Protein AF-0000000076745817 (afdb_homodimer)

pLDDT: mean 94.25, std 8.56, range [42.28, 98.94]

Secondary structure (DSSP, 8-state):
--HHHHHHHTHHHHHHHHHHHHHHH--SSHHHHHHHHHHHHT----HHHHHHHHHHHHTT--SSHHHHHHHHHHHHHHHHHHHHHHHTT--EETTEE-HHHHH-HHHHHHHHHHHHHHHHHHHHHHT-HHHHHHHHHHHHHHHHHHHHHHHHTT-TT--HHHHHHHHIIIIIHHHHHHHHHHHHHTT--HHHHHHHHHHHHHHHHHHHHHHHHHHHHS-HHHHTS-TTHHHHTT---HHHHHHHHHS-HHHHHHHHHHHHHT-GGGGHHHHHHHHHHHTHHHHHHHHHHHHHHHHHHHGGGSPS-HHHHHHHHHHHHHH----/--HHHHHHHTHHHHHHHHHHHHHHH--SSHHHHHHHHHHHHT----HHHHHHHHHHHHTT--SSHHHHHHHHHHHHHHHHHHHHHHHTT--EETTEE-HHHHH-HHHHHHHHHHHHHHHHHHHHHHT-HHHHHHHHHHHHHHHHHHHHHHHHTT-TT--HHHHHHHHIIIIIHHHHHHHHHHHHHTT--HHHHHHHHHHHHHHHHHHHHHHHHHHHHS-HHHHTS-TTHHHHTT---HHHHHHHHHS-HHHHHHHHHHHHHT-GGGGHHHHHHHHHHHTHHHHHHHHHHHHHHHHHHHGGGSPS-HHHHHHHHHHHHHH----

Organism: NCBI:txid190893

InterPro domains:
  IPR000092 Polyprenyl synthetase-like [PF00348] (31-274)
  IPR000092 Polyprenyl synthetase-like [cd00685] (27-321)
  IPR008949 Isoprenoid synthase domain superfamily [G3DSA:1.10.600.10] (1-322)
  IPR008949 Isoprenoid synthase domain superfamily [SSF48576] (4-322)
  IPR033749 Polyprenyl synthetase, conserved site [PS00444] (203-215)
  IPR033749 Polyprenyl synthetase, conserved site [PS00723] (81-95)

Solvent-accessible surface area (backbone atoms only — not comparable to full-atom values): 31029 Å² total; per-residue (Å²): 127,54,70,67,55,44,48,61,75,40,40,70,56,50,51,50,20,50,51,49,45,53,60,69,48,62,56,94,43,61,66,47,38,54,52,51,46,52,60,61,66,57,55,77,84,57,59,54,29,47,38,11,41,38,39,18,46,47,71,64,52,79,77,64,63,46,36,58,51,17,28,32,51,42,28,45,52,50,17,50,50,36,41,45,33,48,54,67,66,39,57,51,45,61,70,33,69,20,60,30,60,71,64,31,53,48,52,21,46,35,43,17,45,27,38,38,28,45,23,46,38,50,45,52,70,70,64,44,66,68,58,44,46,52,48,28,48,41,52,25,42,23,27,48,19,47,44,46,48,59,68,37,35,35,33,64,79,62,46,70,68,58,45,52,49,29,45,33,26,56,47,3,38,60,30,13,49,29,18,25,47,14,23,58,77,54,68,46,55,69,68,52,25,51,25,34,24,46,22,19,32,24,32,23,38,10,33,50,39,37,51,62,44,40,34,72,67,40,58,38,81,73,62,20,36,64,59,38,52,50,38,45,61,3,45,62,45,68,43,56,48,45,16,36,74,62,38,54,74,68,48,22,52,52,49,38,46,17,19,49,65,31,55,26,66,83,43,41,68,60,49,50,49,43,22,58,75,48,38,14,52,57,52,40,46,51,51,14,47,52,26,21,51,54,16,48,60,35,50,68,77,50,64,92,46,74,40,45,51,41,55,45,39,50,33,51,46,40,59,57,66,63,135,125,53,71,68,55,46,47,61,75,38,40,70,56,51,51,50,18,51,51,50,44,55,60,69,48,62,56,96,46,61,66,46,37,54,53,50,48,52,61,62,65,55,55,77,84,56,60,55,28,48,38,11,40,38,39,18,47,46,70,61,51,78,78,66,63,47,36,56,50,17,29,31,51,44,29,46,53,51,17,50,51,37,41,46,32,47,55,66,65,40,55,52,44,61,70,32,67,21,60,30,61,72,65,30,53,46,52,23,48,35,44,18,48,26,38,39,28,46,24,45,36,52,46,51,69,70,64,44,66,70,57,46,46,52,48,27,49,40,52,26,43,23,27,48,18,49,44,46,46,61,66,38,36,34,33,64,80,62,46,71,66,57,43,51,51,28,46,33,25,56,46,3,38,59,31,14,50,29,18,25,49,15,24,58,77,53,68,46,56,69,69,51,25,51,25,34,24,46,22,18,32,25,32,24,39,10,33,51,39,36,51,62,45,41,33,72,67,41,57,37,79,75,61,20,37,64,59,37,52,50,39,47,62,4,45,59,44,68,41,56,48,46,14,35,74,62,39,54,74,68,48,21,52,50,47,39,46,16,20,50,64,30,53,25,68,84,44,42,68,61,48,49,48,42,22,58,75,48,38,14,52,57,52,40,46,50,52,14,47,52,27,20,51,54,15,48,59,34,51,68,79,53,64,92,46,74,39,44,51,40,56,44,39,51,33,51,45,41,58,56,66,65,135

Sequence (646 aa):
MDFKAIQALTADDMAKVNETIHAQLNSDVSLINQLGFYIISGGGKRIRPLLAVLSARALGYQGQAHTTAAAFIEFIHTATLLHDDVVDESDMRRGKATANAAFGNAASVLVGDFIYTRSFQMMTELGSMKILKLMSDAVNIIAEGEVQQLMNCNDPDTTEESYMQVIYSKTARLFEAATQIGAILNDAPSEVETALQNYGKYLGTAFQLIDDVMDYTSDGDEMGKNVGDDLAEGKPTLPLLYAMQHGTTEQTQMIREAIEKANGMEKLDAIMEAMEQTGSLEYTRQKAYQEADKAIAELSVLSESPYKEALVTLAHMSVHRSKMDFKAIQALTADDMAKVNETIHAQLNSDVSLINQLGFYIISGGGKRIRPLLAVLSARALGYQGQAHTTAAAFIEFIHTATLLHDDVVDESDMRRGKATANAAFGNAASVLVGDFIYTRSFQMMTELGSMKILKLMSDAVNIIAEGEVQQLMNCNDPDTTEESYMQVIYSKTARLFEAATQIGAILNDAPSEVETALQNYGKYLGTAFQLIDDVMDYTSDGDEMGKNVGDDLAEGKPTLPLLYAMQHGTTEQTQMIREAIEKANGMEKLDAIMEAMEQTGSLEYTRQKAYQEADKAIAELSVLSESPYKEALVTLAHMSVHRSK

Nearest PDB structures (foldseek):
  3oyr-assembly1_B  TM=9.722E-01  e=3.732E-24  Caulobacter vibrioides
  3mzv-assembly1_B  TM=9.451E-01  e=3.127E-23  Rhodobacter capsulatus
  5h9d-assembly2_B  TM=9.463E-01  e=2.195E-17  Staphylococcus aureus
  3aqb-assembly2_D  TM=9.295E-01  e=1.081E-17  Micrococcus luteus
  3aq0-assembly4_H  TM=8.901E-01  e=3.129E-16  Arabidopsis thaliana

Foldseek 3Di:
DDPVVLCVVCVVLVVLLVVVLLVLQDDPDVLSNVLSCVQVVLDDPLVLLSLLSLLLVLLPNDDNLSSLLSNLLVLLVSLVQLQVCLVLVFQWFSQHGHSCNVPNNVSSNVSSVVSNVSSLVSVVVSVDPVLNVLVVVLSVLLVVLVVLQVVCFLPLPDDPVSQLSSLLNNWLSSQLSSSLVSCVSSVHPPLLSVLSSLLSSLLRSLLVLQVVLCLAVPDCNPRRHHRCSCLLRLGCHQLLSQLLVQFDPVLVVLSSCSSNVSPCVVVSVVNSVSSVVSVRSVVSLVSSVVSLVSSLVSLPVGDDDVSNVSSNNSSVCSSPVDD/DDPVVLCVVCVVLVVLLVVVLLVLQDDPDVLSNVLSCVQVVLDDPLVLLSLLRLLLVLLPHDDNLSSLLSNLLVLLVSLVQLQVCLVLVFQWFSQHGHSCNVPNNVSSNVSSVVSNVSSLVSVVVSVDPVLNVLVVVLSVLLVVLVVLQVVCFLPLPDDPVSQLSSLLNNWLSSQLSSSLVSCVSSVHPPLLSVLSSLLSSLLRSLLVLQVVLCLAVPDCNPRRHHRCSCLLRLGCHQLLSQLLVQFDPVLVVLSSCSSNVSPCVVVSVVNSVSSVVSVRSVVSLVSSLVSLVSSLVSLPVGDDDVSNVSSNNSSVCSSPVDD

Radius of gyration: 26.33 Å; Cα contacts (8 Å, |Δi|>4): 1112; chains: 2; bounding box: 55×73×56 Å

Structure (mmCIF, N/CA/C/O backbone):
data_AF-0000000076745817-model_v1
#
loop_
_entity.id
_entity.type
_entity.pdbx_description
1 polymer 'Octaprenyl diphosphate synthase'
#
loop_
_atom_site.group_PDB
_atom_site.id
_atom_site.type_symbol
_atom_site.label_atom_id
_atom_site.label_alt_id
_atom_site.label_comp_id
_atom_site.label_asym_id
_atom_site.label_entity_id
_atom_site.label_seq_id
_atom_site.pdbx_PDB_ins_code
_atom_site.Cartn_x
_atom_site.Cartn_y
_atom_site.Cartn_z
_atom_site.occupancy
_atom_site.B_iso_or_equiv
_atom_site.auth_seq_id
_atom_site.auth_comp_id
_atom_site.auth_asym_id
_atom_site.auth_atom_id
_atom_site.pdbx_PDB_model_num
ATOM 1 N N . MET A 1 1 ? 13.531 -36.375 1.272 1 88.5 1 MET A N 1
ATOM 2 C CA . MET A 1 1 ? 13.406 -35.562 2.486 1 88.5 1 MET A CA 1
ATOM 3 C C . MET A 1 1 ? 11.969 -35.094 2.68 1 88.5 1 MET A C 1
ATOM 5 O O . MET A 1 1 ? 11.258 -34.844 1.706 1 88.5 1 MET A O 1
ATOM 9 N N . ASP A 1 2 ? 11.461 -35.094 3.891 1 90.88 2 ASP A N 1
ATOM 10 C CA . ASP A 1 2 ? 10.109 -34.625 4.125 1 90.88 2 ASP A CA 1
ATOM 11 C C . ASP A 1 2 ? 10.125 -33.188 4.68 1 90.88 2 ASP A C 1
ATOM 13 O O . ASP A 1 2 ? 11.195 -32.625 4.879 1 90.88 2 ASP A O 1
ATOM 17 N N . PHE A 1 3 ? 8.992 -32.656 4.809 1 91.81 3 PHE A N 1
ATOM 18 C CA . PHE A 1 3 ? 8.875 -31.266 5.195 1 91.81 3 PHE A CA 1
ATOM 19 C C . PHE A 1 3 ? 9.461 -31.031 6.586 1 91.81 3 PHE A C 1
ATOM 21 O O . PHE A 1 3 ? 10.055 -29.984 6.852 1 91.81 3 PHE A O 1
ATOM 28 N N . LYS A 1 4 ? 9.297 -31.938 7.465 1 93.69 4 LYS A N 1
ATOM 29 C CA . LYS A 1 4 ? 9.859 -31.844 8.805 1 93.69 4 LYS A CA 1
ATOM 30 C C . LYS A 1 4 ? 11.375 -31.734 8.758 1 93.69 4 LYS A C 1
ATOM 32 O O . LYS A 1 4 ? 11.977 -31 9.555 1 93.69 4 LYS A O 1
ATOM 37 N N . ALA A 1 5 ? 11.938 -32.5 7.898 1 95.69 5 ALA A N 1
ATOM 38 C CA . ALA A 1 5 ? 13.391 -32.438 7.734 1 95.69 5 ALA A CA 1
ATOM 39 C C . ALA A 1 5 ? 13.836 -31.094 7.207 1 95.69 5 ALA A C 1
ATOM 41 O O . ALA A 1 5 ? 14.898 -30.594 7.582 1 95.69 5 ALA A O 1
ATOM 42 N N . ILE A 1 6 ? 13.039 -30.516 6.297 1 96.62 6 ILE A N 1
ATOM 43 C CA . ILE A 1 6 ? 13.344 -29.188 5.781 1 96.62 6 ILE A CA 1
ATOM 44 C C . ILE A 1 6 ? 13.266 -28.156 6.91 1 96.62 6 ILE A C 1
ATOM 46 O O . ILE A 1 6 ? 14.125 -27.281 7.02 1 96.62 6 ILE A O 1
ATOM 50 N N . GLN A 1 7 ? 12.25 -28.297 7.75 1 95.38 7 GLN A N 1
ATOM 51 C CA . GLN A 1 7 ? 12.078 -27.406 8.891 1 95.38 7 GLN A CA 1
ATOM 52 C C . GLN A 1 7 ? 13.266 -27.5 9.844 1 95.38 7 GLN A C 1
ATOM 54 O O . GLN A 1 7 ? 13.742 -26.484 10.359 1 95.38 7 GLN A O 1
ATOM 59 N N . ALA A 1 8 ? 13.719 -28.703 10.055 1 97.25 8 ALA A N 1
ATOM 60 C CA . ALA A 1 8 ? 14.875 -28.906 10.93 1 97.25 8 ALA A CA 1
ATOM 61 C C . ALA A 1 8 ? 16.141 -28.297 10.328 1 97.25 8 ALA A C 1
ATOM 63 O O . ALA A 1 8 ? 16.938 -27.703 11.039 1 97.25 8 ALA A O 1
ATOM 64 N N . LEU A 1 9 ? 16.281 -28.516 9.047 1 97.81 9 LEU A N 1
ATOM 65 C CA . LEU A 1 9 ? 17.453 -28.016 8.32 1 97.81 9 LEU A CA 1
ATOM 66 C C . LEU A 1 9 ? 17.562 -26.5 8.414 1 97.81 9 LEU A C 1
ATOM 68 O O . LEU A 1 9 ? 18.672 -25.953 8.469 1 97.81 9 LEU A O 1
ATOM 72 N N . THR A 1 10 ? 16.406 -25.828 8.461 1 97.88 10 THR A N 1
ATOM 73 C CA . THR A 1 10 ? 16.391 -24.359 8.398 1 97.88 10 THR A CA 1
ATOM 74 C C . THR A 1 10 ? 15.938 -23.766 9.734 1 97.88 10 THR A C 1
ATOM 76 O O . THR A 1 10 ? 15.602 -22.594 9.805 1 97.88 10 THR A O 1
ATOM 79 N N . ALA A 1 11 ? 15.875 -24.547 10.773 1 97.5 11 ALA A N 1
ATOM 80 C CA . ALA A 1 11 ? 15.266 -24.172 12.047 1 97.5 11 ALA A CA 1
ATOM 81 C C . ALA A 1 11 ? 15.883 -22.891 12.602 1 97.5 11 ALA A C 1
ATOM 83 O O . ALA A 1 11 ? 15.172 -21.984 13.023 1 97.5 11 ALA A O 1
ATOM 84 N N . ASP A 1 12 ? 17.188 -22.812 12.594 1 97.88 12 ASP A N 1
ATOM 85 C CA . ASP A 1 12 ? 17.875 -21.656 13.141 1 97.88 12 ASP A CA 1
ATOM 86 C C . ASP A 1 12 ? 17.594 -20.406 12.312 1 97.88 12 ASP A C 1
ATOM 88 O O . ASP A 1 12 ? 17.328 -19.328 12.867 1 97.88 12 ASP A O 1
ATOM 92 N N . ASP A 1 13 ? 17.719 -20.547 11.023 1 98.19 13 ASP A N 1
ATOM 93 C CA . ASP A 1 13 ? 17.438 -19.422 10.133 1 98.19 13 ASP A CA 1
ATOM 94 C C . ASP A 1 13 ? 16 -18.938 10.289 1 98.19 13 ASP A C 1
ATOM 96 O O . ASP A 1 13 ? 15.75 -17.75 10.398 1 98.19 13 ASP A O 1
ATOM 100 N N . MET A 1 14 ? 15.055 -19.844 10.336 1 97.62 14 MET A N 1
ATOM 101 C CA . MET A 1 14 ? 13.633 -19.5 10.398 1 97.62 14 MET A CA 1
ATOM 102 C C . MET A 1 14 ? 13.281 -18.906 11.758 1 97.62 14 MET A C 1
ATOM 104 O O . MET A 1 14 ? 12.383 -18.062 11.859 1 97.62 14 MET A O 1
ATOM 108 N N . ALA A 1 15 ? 13.953 -19.359 12.781 1 97.62 15 ALA A N 1
ATOM 109 C CA . ALA A 1 15 ? 13.773 -18.734 14.086 1 97.62 15 ALA A CA 1
ATOM 110 C C . ALA A 1 15 ? 14.172 -17.25 14.047 1 97.62 15 ALA A C 1
ATOM 112 O O . ALA A 1 15 ? 13.484 -16.406 14.617 1 97.62 15 ALA A O 1
ATOM 113 N N . LYS A 1 16 ? 15.266 -17.031 13.414 1 98 16 LYS A N 1
ATOM 114 C CA . LYS A 1 16 ? 15.719 -15.648 13.273 1 98 16 LYS A CA 1
ATOM 115 C C . LYS A 1 16 ? 14.758 -14.836 12.406 1 98 16 LYS A C 1
ATOM 117 O O . LYS A 1 16 ? 14.516 -13.656 12.68 1 98 16 LYS A O 1
ATOM 122 N N . VAL A 1 17 ? 14.266 -15.43 11.367 1 97.5 17 VAL A N 1
ATOM 123 C CA . VAL A 1 17 ? 13.258 -14.781 10.523 1 97.5 17 VAL A CA 1
ATOM 124 C C . VAL A 1 17 ? 12.047 -14.398 11.367 1 97.5 17 VAL A C 1
ATOM 126 O O . VAL A 1 17 ? 11.57 -13.266 11.297 1 97.5 17 VAL A O 1
ATOM 129 N N . ASN A 1 18 ? 11.57 -15.297 12.195 1 95.69 18 ASN A N 1
ATOM 130 C CA . ASN A 1 18 ? 10.414 -15.039 13.055 1 95.69 18 ASN A CA 1
ATOM 131 C C . ASN A 1 18 ? 10.695 -13.93 14.055 1 95.69 18 ASN A C 1
ATOM 133 O O . ASN A 1 18 ? 9.836 -13.078 14.312 1 95.69 18 ASN A O 1
ATOM 137 N N . GLU A 1 19 ? 11.828 -13.977 14.578 1 96.5 19 GLU A N 1
ATOM 138 C CA . GLU A 1 19 ? 12.234 -12.922 15.5 1 96.5 19 GLU A CA 1
ATOM 139 C C . GLU A 1 19 ? 12.234 -11.555 14.812 1 96.5 19 GLU A C 1
ATOM 141 O O . GLU A 1 19 ? 11.781 -10.562 15.383 1 96.5 19 GLU A O 1
ATOM 146 N N . THR A 1 20 ? 12.766 -11.547 13.648 1 96.56 20 THR A N 1
ATOM 147 C CA . THR A 1 20 ? 12.82 -10.312 12.875 1 96.56 20 THR A CA 1
ATOM 148 C C . THR A 1 20 ? 11.414 -9.812 12.555 1 96.56 20 THR A C 1
ATOM 150 O O . THR A 1 20 ? 11.133 -8.617 12.688 1 96.56 20 THR A O 1
ATOM 153 N N . ILE A 1 21 ? 10.562 -10.68 12.125 1 95.75 21 ILE A N 1
ATOM 154 C CA . ILE A 1 21 ? 9.18 -10.336 11.805 1 95.75 21 ILE A CA 1
ATOM 155 C C . ILE A 1 21 ? 8.508 -9.719 13.023 1 95.75 21 ILE A C 1
ATOM 157 O O . ILE A 1 21 ? 7.887 -8.656 12.922 1 95.75 21 ILE A O 1
ATOM 161 N N . HIS A 1 22 ? 8.68 -10.312 14.156 1 94.44 22 HIS A N 1
ATOM 162 C CA . HIS A 1 22 ? 8.062 -9.828 15.383 1 94.44 22 HIS A CA 1
ATOM 163 C C . HIS A 1 22 ? 8.617 -8.453 15.773 1 94.44 22 HIS A C 1
ATOM 165 O O . HIS A 1 22 ? 7.855 -7.562 16.156 1 94.44 22 HIS A O 1
ATOM 171 N N . ALA A 1 23 ? 9.844 -8.328 15.664 1 95.38 23 ALA A N 1
ATOM 172 C CA . ALA A 1 23 ? 10.5 -7.074 16.031 1 95.38 23 ALA A CA 1
ATOM 173 C C . ALA A 1 23 ? 10.031 -5.934 15.125 1 95.38 23 ALA A C 1
ATOM 175 O O . ALA A 1 23 ? 9.867 -4.801 15.586 1 95.38 23 ALA A O 1
ATOM 176 N N . GLN A 1 24 ? 9.836 -6.242 13.891 1 94.75 24 GLN A N 1
ATOM 177 C CA . GLN A 1 24 ? 9.508 -5.211 12.914 1 94.75 24 GLN A CA 1
ATOM 178 C C . GLN A 1 24 ? 8.023 -4.867 12.945 1 94.75 24 GLN A C 1
ATOM 180 O O . GLN A 1 24 ? 7.613 -3.812 12.453 1 94.75 24 GLN A O 1
ATOM 185 N N . LEU A 1 25 ? 7.203 -5.723 13.508 1 93.31 25 LEU A N 1
ATOM 186 C CA . LEU A 1 25 ? 5.773 -5.453 13.648 1 93.31 25 LEU A CA 1
ATOM 187 C C . LEU A 1 25 ? 5.5 -4.602 14.883 1 93.31 25 LEU A C 1
ATOM 189 O O . LEU A 1 25 ? 4.422 -4.016 15.008 1 93.31 25 LEU A O 1
ATOM 193 N N . ASN A 1 26 ? 6.434 -4.543 15.703 1 89.44 26 ASN A N 1
ATOM 194 C CA . ASN A 1 26 ? 6.254 -3.754 16.922 1 89.44 26 ASN A CA 1
ATOM 195 C C . ASN A 1 26 ? 6.078 -2.271 16.594 1 89.44 26 ASN A C 1
ATOM 197 O O . ASN A 1 26 ? 6.863 -1.695 15.844 1 89.44 26 ASN A 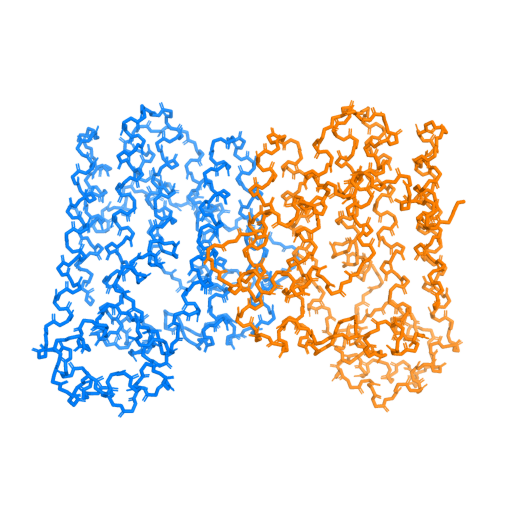O 1
ATOM 201 N N . SER A 1 27 ? 4.977 -1.719 17.047 1 88.88 27 SER A N 1
ATOM 202 C CA . SER A 1 27 ? 4.605 -0.324 16.844 1 88.88 27 SER A CA 1
ATOM 203 C C . SER A 1 27 ? 3.965 0.274 18.094 1 88.88 27 SER A C 1
ATOM 205 O O . SER A 1 27 ? 3.447 -0.456 18.938 1 88.88 27 SER A O 1
ATOM 207 N N . ASP A 1 28 ? 4.047 1.592 18.234 1 89 28 ASP A N 1
ATOM 208 C CA . ASP A 1 28 ? 3.377 2.277 19.328 1 89 28 ASP A CA 1
ATOM 209 C C . ASP A 1 28 ? 1.863 2.283 19.141 1 89 28 ASP A C 1
ATOM 211 O O . ASP A 1 28 ? 1.113 2.578 20.062 1 89 28 ASP A O 1
ATOM 215 N N . VAL A 1 29 ? 1.438 1.932 18 1 93.25 29 VAL A N 1
ATOM 216 C CA . VAL A 1 29 ? 0.012 1.865 17.703 1 93.25 29 VAL A CA 1
ATOM 217 C C . VAL A 1 29 ? -0.494 0.439 17.906 1 93.25 29 VAL A C 1
ATOM 219 O O . VAL A 1 29 ? -0.193 -0.454 17.109 1 93.25 29 VAL A O 1
ATOM 222 N N . SER A 1 30 ? -1.332 0.224 18.828 1 94.12 30 SER A N 1
ATOM 223 C CA . SER A 1 30 ? -1.723 -1.095 19.312 1 94.12 30 SER A CA 1
ATOM 224 C C . SER A 1 30 ? -2.412 -1.906 18.234 1 94.12 30 SER A C 1
ATOM 226 O O . SER A 1 30 ? -2.201 -3.115 18.125 1 94.12 30 SER A O 1
ATOM 228 N N . LEU A 1 31 ? -3.213 -1.272 17.438 1 95.12 31 LEU A N 1
ATOM 229 C CA . LEU A 1 31 ? -3.971 -1.964 16.406 1 95.12 31 LEU A CA 1
ATOM 230 C C . LEU A 1 31 ? -3.037 -2.635 15.406 1 95.12 31 LEU A C 1
ATOM 232 O O . LEU A 1 31 ? -3.357 -3.697 14.867 1 95.12 31 LEU A O 1
ATOM 236 N N . ILE A 1 32 ? -1.886 -2.047 15.125 1 96.31 32 ILE A N 1
ATOM 237 C CA . ILE A 1 32 ? -0.896 -2.625 14.227 1 96.31 32 ILE A CA 1
ATOM 238 C C . ILE A 1 32 ? -0.38 -3.941 14.797 1 96.31 32 ILE A C 1
ATOM 240 O O . ILE A 1 32 ? -0.308 -4.949 14.094 1 96.31 32 ILE A O 1
ATOM 244 N N . ASN A 1 33 ? -0.142 -3.926 16.062 1 94.88 33 ASN A N 1
ATOM 245 C CA . ASN A 1 33 ? 0.326 -5.129 16.734 1 94.88 33 ASN A CA 1
ATOM 246 C C . ASN A 1 33 ? -0.74 -6.223 16.734 1 94.88 33 ASN A C 1
ATOM 248 O O . ASN A 1 33 ? -0.461 -7.371 16.391 1 94.88 33 ASN A O 1
ATOM 252 N N . GLN A 1 34 ? -1.916 -5.84 17.078 1 94.44 34 GLN A N 1
ATOM 253 C CA . GLN A 1 34 ? -3.012 -6.797 17.203 1 94.44 34 GLN A CA 1
ATOM 254 C C . GLN A 1 34 ? -3.303 -7.461 15.859 1 94.44 34 GLN A C 1
ATOM 256 O O . GLN A 1 34 ? -3.346 -8.688 15.758 1 94.44 34 GLN A O 1
ATOM 261 N N . LEU A 1 35 ? -3.445 -6.66 14.875 1 93.31 35 LEU A N 1
ATOM 262 C CA . LEU A 1 35 ? -3.791 -7.172 13.555 1 93.31 35 LEU A CA 1
ATOM 263 C C . LEU A 1 35 ? -2.6 -7.875 12.914 1 93.31 35 LEU A C 1
ATOM 265 O O . LEU A 1 35 ? -2.76 -8.906 12.258 1 93.31 35 LEU A O 1
ATOM 269 N N . GLY A 1 36 ? -1.453 -7.254 13.078 1 92.19 36 GLY A N 1
ATOM 270 C CA . GLY A 1 36 ? -0.246 -7.875 12.555 1 92.19 36 GLY A CA 1
ATOM 271 C C . GLY A 1 36 ? -0 -9.266 13.117 1 92.19 36 GLY A C 1
ATOM 272 O O . GLY A 1 36 ? 0.266 -10.203 12.375 1 92.19 36 GLY A O 1
ATOM 273 N N . PHE A 1 37 ? -0.164 -9.359 14.359 1 89.69 37 PHE A N 1
ATOM 274 C CA . PHE A 1 37 ? 0.041 -10.648 15.008 1 89.69 37 PHE A CA 1
ATOM 275 C C . PHE A 1 37 ? -1.072 -11.617 14.648 1 89.69 37 PHE A C 1
ATOM 277 O O . PHE A 1 37 ? -0.829 -12.82 14.484 1 89.69 37 PHE A O 1
ATOM 284 N N . TYR A 1 38 ? -2.25 -11.094 14.523 1 90.88 38 TYR A N 1
ATOM 285 C CA . TYR A 1 38 ? -3.393 -11.914 14.141 1 90.88 38 TYR A CA 1
ATOM 286 C C . TYR A 1 38 ? -3.141 -12.602 12.805 1 90.88 38 TYR A C 1
ATOM 288 O O . TYR A 1 38 ? -3.359 -13.805 12.664 1 90.88 38 TYR A O 1
ATOM 296 N N . ILE A 1 39 ? -2.586 -11.898 11.867 1 87.69 39 ILE A N 1
ATOM 297 C CA . ILE A 1 39 ? -2.43 -12.43 10.516 1 87.69 39 ILE A CA 1
ATOM 298 C C . ILE A 1 39 ? -1.177 -13.305 10.445 1 87.69 39 ILE A C 1
ATOM 300 O O . ILE A 1 39 ? -1.149 -14.305 9.727 1 87.69 39 ILE A O 1
ATOM 304 N N . ILE A 1 40 ? -0.161 -12.945 11.141 1 85.94 40 ILE A N 1
ATOM 305 C CA . ILE A 1 40 ? 1.102 -13.672 11.094 1 85.94 40 ILE A CA 1
ATOM 306 C C . ILE A 1 40 ? 0.967 -14.992 11.859 1 85.94 40 ILE A C 1
ATOM 308 O O . ILE A 1 40 ? 1.536 -16.016 11.453 1 85.94 40 ILE A O 1
ATOM 312 N N . SER A 1 41 ? 0.182 -14.953 12.914 1 81.81 41 SER A N 1
ATOM 313 C CA . SER A 1 41 ? 0.025 -16.141 13.742 1 81.81 41 SER A CA 1
ATOM 314 C C . SER A 1 41 ? -1.026 -17.078 13.164 1 81.81 41 SER A C 1
ATOM 316 O O . SER A 1 41 ? -1.204 -18.203 13.656 1 81.81 41 SER A O 1
ATOM 318 N N . GLY A 1 42 ? -1.857 -16.594 12.289 1 75.94 42 GLY A N 1
ATOM 319 C CA . GLY A 1 42 ? -2.936 -17.391 11.719 1 75.94 42 GLY A CA 1
ATOM 320 C C . GLY A 1 42 ? -2.445 -18.609 10.953 1 75.94 42 GLY A C 1
ATOM 321 O O . GLY A 1 42 ? -3.238 -19.328 10.344 1 75.94 42 GLY A O 1
ATOM 322 N N . GLY A 1 43 ? -1.104 -18.828 11.008 1 72.81 43 GLY A N 1
ATOM 323 C CA . GLY A 1 43 ? -0.597 -20.031 10.383 1 72.81 43 GLY A CA 1
ATOM 324 C C . GLY A 1 43 ? 0.061 -19.781 9.039 1 72.81 43 GLY A C 1
ATOM 325 O O . GLY A 1 43 ? 0.649 -18.719 8.82 1 72.81 43 GLY A O 1
ATOM 326 N N . GLY A 1 44 ? 0.295 -20.75 8.328 1 73.69 44 GLY A N 1
ATOM 327 C CA . GLY A 1 44 ? 0.966 -20.734 7.035 1 73.69 44 GLY A CA 1
ATOM 328 C C . GLY A 1 44 ? 2.338 -21.375 7.062 1 73.69 44 GLY A C 1
ATOM 329 O O . GLY A 1 44 ? 3.021 -21.359 8.086 1 73.69 44 GLY A O 1
ATOM 330 N N . LYS A 1 45 ? 2.629 -22 6.07 1 77.19 45 LYS A N 1
ATOM 331 C CA . LYS A 1 45 ? 3.848 -22.797 5.977 1 77.19 45 LYS A CA 1
ATOM 332 C C . LYS A 1 45 ? 5.062 -21.922 5.703 1 77.19 45 LYS A C 1
ATOM 334 O O . LYS A 1 45 ? 6.199 -22.391 5.734 1 77.19 45 LYS A O 1
ATOM 339 N N . ARG A 1 46 ? 4.922 -20.656 5.582 1 91.19 46 ARG A N 1
ATOM 340 C CA . ARG A 1 46 ? 6.012 -19.703 5.344 1 91.19 46 ARG A CA 1
ATOM 341 C C . ARG A 1 46 ? 6.922 -20.188 4.223 1 91.19 46 ARG A C 1
ATOM 343 O O . ARG A 1 46 ? 8.148 -20.219 4.379 1 91.19 46 ARG A O 1
ATOM 350 N N . ILE A 1 47 ? 6.324 -20.625 3.186 1 94.62 47 ILE A N 1
ATOM 351 C CA . ILE A 1 47 ? 7.055 -21.219 2.072 1 94.62 47 ILE A CA 1
ATOM 352 C C . ILE A 1 47 ? 7.953 -20.172 1.425 1 94.62 47 ILE A C 1
ATOM 354 O O . ILE A 1 47 ? 9.109 -20.438 1.095 1 94.62 47 ILE A O 1
ATOM 358 N N . ARG A 1 48 ? 7.488 -18.984 1.321 1 97.25 48 ARG A N 1
ATOM 359 C CA . ARG A 1 48 ? 8.242 -17.969 0.601 1 97.25 48 ARG A CA 1
ATOM 360 C C . ARG A 1 48 ? 9.492 -17.562 1.369 1 97.25 48 ARG A C 1
ATOM 362 O O . ARG A 1 48 ? 10.594 -17.578 0.816 1 97.25 48 ARG A O 1
ATOM 369 N N . PRO A 1 49 ? 9.398 -17.203 2.666 1 97.81 49 PRO A N 1
ATOM 370 C CA . PRO A 1 49 ? 10.625 -16.984 3.432 1 97.81 49 PRO A CA 1
ATOM 371 C C . PRO A 1 49 ? 11.57 -18.172 3.402 1 97.81 49 PRO A C 1
ATOM 373 O O . PRO A 1 49 ? 12.789 -18 3.328 1 97.81 49 PRO A O 1
ATOM 376 N N . LEU A 1 50 ? 11.008 -19.359 3.457 1 97.88 50 LEU A N 1
ATOM 377 C CA . LEU A 1 50 ? 11.797 -20.578 3.424 1 97.88 50 LEU A CA 1
ATOM 378 C C . LEU A 1 50 ? 12.609 -20.672 2.135 1 97.88 50 LEU A C 1
ATOM 380 O O . LEU A 1 50 ? 13.773 -21.062 2.156 1 97.88 50 LEU A O 1
ATOM 384 N N . LEU A 1 51 ? 12.039 -20.297 1.074 1 98.62 51 LEU A N 1
ATOM 385 C CA . LEU A 1 51 ? 12.711 -20.328 -0.222 1 98.62 51 LEU A CA 1
ATOM 386 C C . LEU A 1 51 ? 13.898 -19.359 -0.238 1 98.62 51 LEU A C 1
ATOM 388 O O . LEU A 1 51 ? 14.953 -19.688 -0.782 1 98.62 51 LEU A O 1
ATOM 392 N N . ALA A 1 52 ? 13.688 -18.172 0.315 1 98.62 52 ALA A N 1
ATOM 393 C CA . ALA A 1 52 ? 14.781 -17.219 0.389 1 98.62 52 ALA A CA 1
ATOM 394 C C . ALA A 1 52 ? 15.953 -17.781 1.191 1 98.62 52 ALA A C 1
ATOM 396 O O . ALA A 1 52 ? 17.109 -17.656 0.775 1 98.62 52 ALA A O 1
ATOM 397 N N . VAL A 1 53 ? 15.656 -18.406 2.303 1 98.69 53 VAL A N 1
ATOM 398 C CA . VAL A 1 53 ? 16.672 -18.984 3.174 1 98.69 53 VAL A CA 1
ATOM 399 C C . VAL A 1 53 ? 17.391 -20.125 2.455 1 98.69 53 VAL A C 1
ATOM 401 O O . VAL A 1 53 ? 18.625 -20.156 2.391 1 98.69 53 VAL A O 1
ATOM 404 N N . LEU A 1 54 ? 16.641 -21.047 1.889 1 98.81 54 LEU A N 1
ATOM 405 C CA . LEU A 1 54 ? 17.188 -22.25 1.264 1 98.81 54 LEU A CA 1
ATOM 406 C C . LEU A 1 54 ? 18.047 -21.875 0.057 1 98.81 54 LEU A C 1
ATOM 408 O O . LEU A 1 54 ? 19.125 -22.453 -0.149 1 98.81 54 LEU A O 1
ATOM 412 N N . SER A 1 55 ? 17.562 -20.938 -0.752 1 98.81 55 SER A N 1
ATOM 413 C CA . SER A 1 55 ? 18.312 -20.531 -1.937 1 98.81 55 SER A CA 1
ATOM 414 C C . SER A 1 55 ? 19.641 -19.891 -1.554 1 98.81 55 SER A C 1
ATOM 416 O O . SER A 1 55 ? 20.656 -20.141 -2.199 1 98.81 55 SER A O 1
ATOM 418 N N . ALA A 1 56 ? 19.641 -19.047 -0.531 1 98.75 56 ALA A N 1
ATOM 419 C CA . ALA A 1 56 ? 20.875 -18.422 -0.057 1 98.75 56 ALA A CA 1
ATOM 420 C C . ALA A 1 56 ? 21.844 -19.469 0.484 1 98.75 56 ALA A C 1
ATOM 422 O O . ALA A 1 56 ? 23.016 -19.5 0.112 1 98.75 56 ALA A O 1
ATOM 423 N N . ARG A 1 57 ? 21.344 -20.391 1.297 1 98.62 57 ARG A N 1
ATOM 424 C CA . ARG A 1 57 ? 22.188 -21.391 1.953 1 98.62 57 ARG A CA 1
ATOM 425 C C . ARG A 1 57 ? 22.688 -22.422 0.953 1 98.62 57 ARG A C 1
ATOM 427 O O . ARG A 1 57 ? 23.797 -22.938 1.093 1 98.62 57 ARG A O 1
ATOM 434 N N . ALA A 1 58 ? 21.891 -22.75 -0.046 1 98.69 58 ALA A N 1
ATOM 435 C CA . ALA A 1 58 ? 22.297 -23.703 -1.079 1 98.69 58 ALA A CA 1
ATOM 436 C C . ALA A 1 58 ? 23.547 -23.219 -1.808 1 98.69 58 ALA A C 1
ATOM 438 O O . ALA A 1 58 ? 24.312 -24.016 -2.352 1 98.69 58 ALA A O 1
ATOM 439 N N . LEU A 1 59 ? 23.781 -21.891 -1.778 1 98.56 59 LEU A N 1
ATOM 440 C CA . LEU A 1 59 ? 24.938 -21.312 -2.447 1 98.56 59 LEU A CA 1
ATOM 441 C C . LEU A 1 59 ? 26.047 -21.016 -1.449 1 98.56 59 LEU A C 1
ATOM 443 O O . LEU A 1 59 ? 27.047 -20.391 -1.796 1 98.56 59 LEU A O 1
ATOM 447 N N . GLY A 1 60 ? 25.797 -21.422 -0.2 1 97.88 60 GLY A N 1
ATOM 448 C CA . GLY A 1 60 ? 26.844 -21.344 0.804 1 97.88 60 GLY A CA 1
ATOM 449 C C . GLY A 1 60 ? 26.875 -20.016 1.527 1 97.88 60 GLY A C 1
ATOM 450 O O . GLY A 1 60 ? 27.922 -19.625 2.088 1 97.88 60 GLY A O 1
ATOM 451 N N . TYR A 1 61 ? 25.812 -19.266 1.485 1 97.81 61 TYR A N 1
ATOM 452 C CA . TYR A 1 61 ? 25.781 -17.953 2.127 1 97.81 61 TYR A CA 1
ATOM 453 C C . TYR A 1 61 ? 26.047 -18.078 3.623 1 97.81 61 TYR A C 1
ATOM 455 O O . TYR A 1 61 ? 25.453 -18.922 4.301 1 97.81 61 TYR A O 1
ATOM 463 N N . GLN A 1 62 ? 26.859 -17.266 4.141 1 96.56 62 GLN A N 1
ATOM 464 C CA . GLN A 1 62 ? 27.25 -17.344 5.547 1 96.56 62 GLN A CA 1
ATOM 465 C C . GLN A 1 62 ? 26.812 -16.094 6.305 1 96.56 62 GLN A C 1
ATOM 467 O O . GLN A 1 62 ? 26.984 -16 7.52 1 96.56 62 GLN A O 1
ATOM 472 N N . GLY A 1 63 ? 26.297 -15.133 5.586 1 95.94 63 GLY A N 1
ATOM 473 C CA . GLY A 1 63 ? 25.906 -13.891 6.227 1 95.94 63 GLY A CA 1
ATOM 474 C C . GLY A 1 63 ? 24.547 -13.984 6.91 1 95.94 63 GLY A C 1
ATOM 475 O O . GLY A 1 63 ? 24.094 -15.078 7.246 1 95.94 63 GLY A O 1
ATOM 476 N N . GLN A 1 64 ? 23.969 -12.852 7.238 1 96 64 GLN A N 1
ATOM 477 C CA . GLN A 1 64 ? 22.703 -12.805 7.961 1 96 64 GLN A CA 1
ATOM 478 C C . GLN A 1 64 ? 21.625 -12.078 7.152 1 96 64 GLN A C 1
ATOM 480 O O . GLN A 1 64 ? 20.453 -12.055 7.543 1 96 64 GLN A O 1
ATOM 485 N N . ALA A 1 65 ? 21.953 -11.547 6 1 97.69 65 ALA A N 1
ATOM 486 C CA . ALA A 1 65 ? 21.062 -10.711 5.207 1 97.69 65 ALA A CA 1
ATOM 487 C C . ALA A 1 65 ? 19.875 -11.523 4.699 1 97.69 65 ALA A C 1
ATOM 489 O O . ALA A 1 65 ? 18.797 -10.969 4.445 1 97.69 65 ALA A O 1
ATOM 490 N N . HIS A 1 66 ? 20.094 -12.883 4.566 1 98.12 66 HIS A N 1
ATOM 491 C CA . HIS A 1 66 ? 19.031 -13.734 4.043 1 98.12 66 HIS A CA 1
ATOM 492 C C . HIS A 1 66 ? 17.828 -13.766 4.984 1 98.12 66 HIS A C 1
ATOM 494 O O . HIS A 1 66 ? 16.688 -13.922 4.543 1 98.12 66 HIS A O 1
ATOM 500 N N . THR A 1 67 ? 18.047 -13.617 6.305 1 97.94 67 THR A N 1
ATOM 501 C CA . THR A 1 67 ? 16.922 -13.625 7.25 1 97.94 67 THR A CA 1
ATOM 502 C C . THR A 1 67 ? 16.109 -12.336 7.137 1 97.94 67 THR A C 1
ATOM 504 O O . THR A 1 67 ? 14.891 -12.359 7.246 1 97.94 67 THR A O 1
ATOM 507 N N . THR A 1 68 ? 16.75 -11.219 6.914 1 98 68 THR A N 1
ATOM 508 C CA . THR A 1 68 ? 16.062 -9.953 6.664 1 98 68 THR A CA 1
ATOM 509 C C . THR A 1 68 ? 15.258 -10.023 5.367 1 98 68 THR A C 1
ATOM 511 O O . THR A 1 68 ? 14.102 -9.586 5.32 1 98 68 THR A O 1
ATOM 514 N N . ALA A 1 69 ? 15.898 -10.609 4.387 1 98.56 69 ALA A N 1
ATOM 515 C CA . ALA A 1 69 ? 15.219 -10.758 3.102 1 98.56 69 ALA A CA 1
ATOM 516 C C . ALA A 1 69 ? 13.984 -11.641 3.232 1 98.56 69 ALA A C 1
ATOM 518 O O . ALA A 1 69 ? 12.914 -11.297 2.719 1 98.56 69 ALA A O 1
ATOM 519 N N . ALA A 1 70 ? 14.172 -12.742 3.922 1 98.5 70 ALA A N 1
ATOM 520 C CA . ALA A 1 70 ? 13.055 -13.641 4.152 1 98.5 70 ALA A CA 1
ATOM 521 C C . ALA A 1 70 ? 11.922 -12.93 4.887 1 98.5 70 ALA A C 1
ATOM 523 O O . ALA A 1 70 ? 10.742 -13.125 4.566 1 98.5 70 ALA A O 1
ATOM 524 N N . ALA A 1 71 ? 12.266 -12.086 5.816 1 97.94 71 ALA A N 1
ATOM 525 C CA . ALA A 1 71 ? 11.281 -11.367 6.617 1 97.94 71 ALA A CA 1
ATOM 526 C C . ALA A 1 71 ? 10.5 -10.375 5.77 1 97.94 71 ALA A C 1
ATOM 528 O O . ALA A 1 71 ? 9.273 -10.297 5.855 1 97.94 71 ALA A O 1
ATOM 529 N N . PHE A 1 72 ? 11.203 -9.586 4.941 1 98.31 72 PHE A N 1
ATOM 530 C CA . PHE A 1 72 ? 10.453 -8.594 4.191 1 98.31 72 PHE A CA 1
ATOM 531 C C . PHE A 1 72 ? 9.68 -9.242 3.053 1 98.31 72 PHE A C 1
ATOM 533 O O . PHE A 1 72 ? 8.656 -8.711 2.607 1 98.31 72 PHE A O 1
ATOM 540 N N . ILE A 1 73 ? 10.07 -10.414 2.586 1 98.31 73 ILE A N 1
ATOM 541 C CA . ILE A 1 73 ? 9.266 -11.188 1.647 1 98.31 73 ILE A CA 1
ATOM 542 C C . ILE A 1 73 ? 7.957 -11.602 2.311 1 98.31 73 ILE A C 1
ATOM 544 O O . ILE A 1 73 ? 6.883 -11.477 1.712 1 98.31 73 ILE A O 1
ATOM 548 N N . GLU A 1 74 ? 8.078 -12.047 3.484 1 97.5 74 GLU A N 1
ATOM 549 C CA . GLU A 1 74 ? 6.879 -12.422 4.227 1 97.5 74 GLU A CA 1
ATOM 550 C C . GLU A 1 74 ? 5.984 -11.211 4.48 1 97.5 74 GLU A C 1
ATOM 552 O O . GLU A 1 74 ? 4.754 -11.328 4.449 1 97.5 74 GLU A O 1
ATOM 557 N N . PHE A 1 75 ? 6.582 -10.086 4.781 1 97.69 75 PHE A N 1
ATOM 558 C CA . PHE A 1 75 ? 5.812 -8.859 4.996 1 97.69 75 PHE A CA 1
ATOM 559 C C . PHE A 1 75 ? 5.035 -8.484 3.744 1 97.69 75 PHE A C 1
ATOM 561 O O . PHE A 1 75 ? 3.861 -8.117 3.822 1 97.69 75 PHE A O 1
ATOM 568 N N . ILE A 1 76 ? 5.684 -8.57 2.586 1 98.12 76 ILE A N 1
ATOM 569 C CA . ILE A 1 76 ? 4.996 -8.266 1.336 1 98.12 76 ILE A CA 1
ATOM 570 C C . ILE A 1 76 ? 3.814 -9.211 1.154 1 98.12 76 ILE A C 1
ATOM 572 O O . ILE A 1 76 ? 2.707 -8.781 0.834 1 98.12 76 ILE A O 1
ATOM 576 N N . HIS A 1 77 ? 4.055 -10.461 1.389 1 97 77 HIS A N 1
ATOM 577 C CA . HIS A 1 77 ? 2.986 -11.445 1.267 1 97 77 HIS A CA 1
ATOM 578 C C . HIS A 1 77 ? 1.842 -11.141 2.227 1 97 77 HIS A C 1
ATOM 580 O O . HIS A 1 77 ? 0.673 -11.172 1.834 1 97 77 HIS A O 1
ATOM 586 N N . THR A 1 78 ? 2.146 -10.859 3.443 1 96.19 78 THR A N 1
ATOM 587 C CA . THR A 1 78 ? 1.159 -10.586 4.48 1 96.19 78 THR A CA 1
ATOM 588 C C . THR A 1 78 ? 0.334 -9.352 4.129 1 96.19 78 THR A C 1
ATOM 590 O O . THR A 1 78 ? -0.887 -9.344 4.297 1 96.19 78 THR A O 1
ATOM 593 N N . ALA A 1 79 ? 1.006 -8.32 3.705 1 97.38 79 ALA A N 1
ATOM 594 C CA . ALA A 1 79 ? 0.309 -7.102 3.307 1 97.38 79 ALA A CA 1
ATOM 595 C C . ALA A 1 79 ? -0.679 -7.379 2.178 1 97.38 79 ALA A C 1
ATOM 597 O O . ALA A 1 79 ? -1.808 -6.879 2.195 1 97.38 79 ALA A O 1
ATOM 598 N N . THR A 1 80 ? -0.264 -8.148 1.197 1 97 80 THR A N 1
ATOM 599 C CA . THR A 1 80 ? -1.14 -8.477 0.078 1 97 80 THR A CA 1
ATOM 600 C C . THR A 1 80 ? -2.346 -9.281 0.553 1 97 80 THR A C 1
ATOM 602 O O . THR A 1 80 ? -3.457 -9.102 0.05 1 97 80 THR A O 1
ATOM 605 N N . LEU A 1 81 ? -2.195 -10.18 1.529 1 94.62 81 LEU A N 1
ATOM 606 C CA . LEU A 1 81 ? -3.301 -10.953 2.086 1 94.62 81 LEU A CA 1
ATOM 607 C C . LEU A 1 81 ? -4.328 -10.039 2.74 1 94.62 81 LEU A C 1
ATOM 609 O O . LEU A 1 81 ? -5.535 -10.211 2.549 1 94.62 81 LEU A O 1
ATOM 613 N N . LEU A 1 82 ? -3.832 -9.094 3.48 1 96.25 82 LEU A N 1
ATOM 614 C CA . LEU A 1 82 ? -4.719 -8.148 4.16 1 96.25 82 LEU A CA 1
ATOM 615 C C . LEU A 1 82 ? -5.559 -7.371 3.154 1 96.25 82 LEU A C 1
ATOM 617 O O . LEU A 1 82 ? -6.766 -7.215 3.338 1 96.25 82 LEU A O 1
ATOM 621 N N . HIS A 1 83 ? -4.918 -6.891 2.146 1 97.5 83 HIS A N 1
ATOM 622 C CA . HIS A 1 83 ? -5.625 -6.125 1.128 1 97.5 83 HIS A CA 1
ATOM 623 C C . HIS A 1 83 ? -6.523 -7.023 0.288 1 97.5 83 HIS A C 1
ATOM 625 O O . HIS A 1 83 ? -7.656 -6.656 -0.034 1 97.5 83 HIS A O 1
ATOM 631 N N . ASP A 1 84 ? -6.082 -8.227 -0.002 1 94.06 84 ASP A N 1
ATOM 632 C CA . ASP A 1 84 ? -6.859 -9.188 -0.774 1 94.06 84 ASP A CA 1
ATOM 633 C C . ASP A 1 84 ? -8.148 -9.57 -0.042 1 94.06 84 ASP A C 1
ATOM 635 O O . ASP A 1 84 ? -9.188 -9.766 -0.668 1 94.06 84 ASP A O 1
ATOM 639 N N . ASP A 1 85 ? -8.031 -9.742 1.262 1 91.88 85 ASP A N 1
ATOM 640 C CA . ASP A 1 85 ? -9.195 -10.117 2.053 1 91.88 85 ASP A CA 1
ATOM 641 C C . ASP A 1 85 ? -10.273 -9.039 1.977 1 91.88 85 ASP A C 1
ATOM 643 O O . ASP A 1 85 ? -11.469 -9.344 2.01 1 91.88 85 ASP A O 1
ATOM 647 N N . VAL A 1 86 ? -9.891 -7.824 1.885 1 93.56 86 VAL A N 1
ATOM 648 C CA . VAL A 1 86 ? -10.828 -6.719 1.744 1 93.56 86 VAL A CA 1
ATOM 649 C C . VAL A 1 86 ? -11.43 -6.723 0.339 1 93.56 86 VAL A C 1
ATOM 651 O O . VAL A 1 86 ? -12.633 -6.555 0.173 1 93.56 86 VAL A O 1
ATOM 654 N N . VAL A 1 87 ? -10.609 -6.91 -0.645 1 94 87 VAL A N 1
ATOM 655 C CA . VAL A 1 87 ? -11 -6.883 -2.051 1 94 87 VAL A CA 1
ATOM 656 C C . VAL A 1 87 ? -11.969 -8.023 -2.34 1 94 87 VAL A C 1
ATOM 658 O O . VAL A 1 87 ? -13 -7.816 -2.992 1 94 87 VAL A O 1
ATOM 661 N N . ASP A 1 88 ? -11.688 -9.18 -1.749 1 88.94 88 ASP A N 1
ATOM 662 C CA . ASP A 1 88 ? -12.469 -10.383 -2.01 1 88.94 88 ASP A CA 1
ATOM 663 C C . ASP A 1 88 ? -13.656 -10.484 -1.057 1 88.94 88 ASP A C 1
ATOM 665 O O . ASP A 1 88 ? -14.508 -11.359 -1.207 1 88.94 88 ASP A O 1
ATOM 669 N N . GLU A 1 89 ? -13.75 -9.641 -0.131 1 87.06 89 GLU A N 1
ATOM 670 C CA . GLU A 1 89 ? -14.781 -9.672 0.897 1 87.06 89 GLU A CA 1
ATOM 671 C C . GLU A 1 89 ? -14.836 -11.039 1.587 1 87.06 89 GLU A C 1
ATOM 673 O O . GLU A 1 89 ? -15.914 -11.617 1.743 1 87.06 89 GLU A O 1
ATOM 678 N N . SER A 1 90 ? -13.727 -11.547 1.86 1 82.38 90 SER A N 1
ATOM 679 C CA . SER A 1 90 ? -13.617 -12.867 2.471 1 82.38 90 SER A CA 1
ATOM 680 C C . SER A 1 90 ? -13.93 -12.812 3.961 1 82.38 90 SER A C 1
ATOM 682 O O . SER A 1 90 ? -13.531 -11.875 4.656 1 82.38 90 SER A O 1
ATOM 684 N N . ASP A 1 91 ? -14.547 -13.898 4.449 1 83.44 91 ASP A N 1
ATOM 685 C CA . ASP A 1 91 ? -14.914 -13.93 5.859 1 83.44 91 ASP A CA 1
ATOM 686 C C . ASP A 1 91 ? -14.031 -14.906 6.637 1 83.44 91 ASP A C 1
ATOM 688 O O . ASP A 1 91 ? -13.922 -14.812 7.859 1 83.44 91 ASP A O 1
ATOM 692 N N . MET A 1 92 ? -13.367 -15.844 5.863 1 78.88 92 MET A N 1
ATOM 693 C CA . MET A 1 92 ? -12.555 -16.859 6.543 1 78.88 92 MET A CA 1
ATOM 694 C C . MET A 1 92 ? -11.242 -17.078 5.805 1 78.88 92 MET A C 1
ATOM 696 O O . MET A 1 92 ? -11.195 -17.016 4.574 1 78.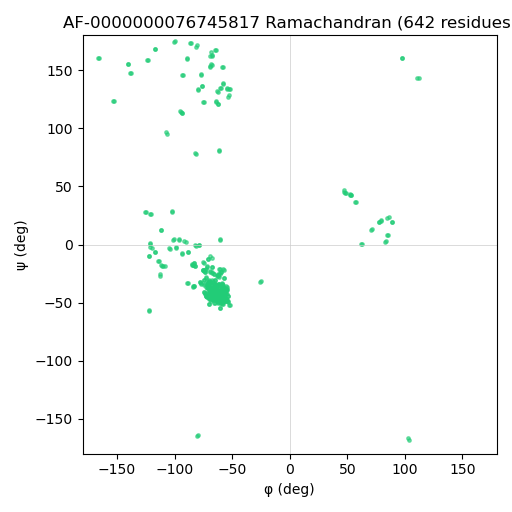88 92 MET A O 1
ATOM 700 N N . ARG A 1 93 ? -10.211 -17.406 6.625 1 72.69 93 ARG A N 1
ATOM 701 C CA . ARG A 1 93 ? -8.891 -17.781 6.137 1 72.69 93 ARG A CA 1
ATOM 702 C C . ARG A 1 93 ? -8.172 -18.688 7.129 1 72.69 93 ARG A C 1
ATOM 704 O O . ARG A 1 93 ? -8.016 -18.328 8.297 1 72.69 93 ARG A O 1
ATOM 711 N N . ARG A 1 94 ? -7.777 -19.875 6.637 1 75.56 94 ARG A N 1
ATOM 712 C CA . ARG A 1 94 ? -7.07 -20.844 7.461 1 75.56 94 ARG A CA 1
ATOM 713 C C . ARG A 1 94 ? -7.883 -21.203 8.703 1 75.56 94 ARG A C 1
ATOM 715 O O . ARG A 1 94 ? -7.348 -21.234 9.812 1 75.56 94 ARG A O 1
ATOM 722 N N . GLY A 1 95 ? -9.133 -21.25 8.477 1 77.06 95 GLY A N 1
ATOM 723 C CA . GLY A 1 95 ? -10.023 -21.719 9.523 1 77.06 95 GLY A CA 1
ATOM 724 C C . GLY A 1 95 ? -10.391 -20.625 10.516 1 77.06 95 GLY A C 1
ATOM 725 O O . GLY A 1 95 ? -11.086 -20.891 11.5 1 77.06 95 GLY A O 1
ATOM 726 N N . LYS A 1 96 ? -9.906 -19.438 10.25 1 81.94 96 LYS A N 1
ATOM 727 C CA . LYS A 1 96 ? -10.188 -18.312 11.141 1 81.94 96 LYS A CA 1
ATOM 728 C C . LYS A 1 96 ? -10.82 -17.156 10.375 1 81.94 96 LYS A C 1
ATOM 730 O O . LYS A 1 96 ? -10.766 -17.109 9.148 1 81.94 96 LYS A O 1
ATOM 735 N N . ALA A 1 97 ? -11.5 -16.312 11.18 1 89.19 97 ALA A N 1
ATOM 736 C CA . ALA A 1 97 ? -12.023 -15.102 10.555 1 89.19 97 ALA A CA 1
ATOM 737 C C . ALA A 1 97 ? -10.898 -14.289 9.914 1 89.19 97 ALA A C 1
ATOM 739 O O . ALA A 1 97 ? -9.812 -14.172 10.477 1 89.19 97 ALA A O 1
ATOM 740 N N . THR A 1 98 ? -11.172 -13.766 8.742 1 88.56 98 THR A N 1
ATOM 741 C CA . THR A 1 98 ? -10.203 -12.883 8.109 1 88.56 98 THR A CA 1
ATOM 742 C C . THR A 1 98 ? -10.062 -11.578 8.898 1 88.56 98 THR A C 1
ATOM 744 O O . THR A 1 98 ? -10.914 -11.258 9.734 1 88.56 98 THR A O 1
ATOM 747 N N . ALA A 1 99 ? -8.984 -10.844 8.656 1 89.06 99 ALA A N 1
ATOM 748 C CA . ALA A 1 99 ? -8.719 -9.586 9.352 1 89.06 99 ALA A CA 1
ATOM 749 C C . ALA A 1 99 ? -9.859 -8.594 9.125 1 89.06 99 ALA A C 1
ATOM 751 O O . ALA A 1 99 ? -10.273 -7.898 10.055 1 89.06 99 ALA A O 1
ATOM 752 N N . ASN A 1 100 ? -10.297 -8.516 7.867 1 91.75 100 ASN A N 1
ATOM 753 C CA . ASN A 1 100 ? -11.383 -7.578 7.59 1 91.75 100 ASN A CA 1
ATOM 754 C C . ASN A 1 100 ? -12.664 -7.977 8.312 1 91.75 100 ASN A C 1
ATOM 756 O O . ASN A 1 100 ? -13.453 -7.117 8.711 1 91.75 100 ASN A O 1
ATOM 760 N N . ALA A 1 101 ? -12.961 -9.25 8.484 1 91 101 ALA A N 1
ATOM 761 C CA . ALA A 1 101 ? -14.125 -9.727 9.219 1 91 101 ALA A CA 1
ATOM 762 C C . ALA A 1 101 ? -13.992 -9.438 10.711 1 91 101 ALA A C 1
ATOM 764 O O . ALA A 1 101 ? -14.969 -9.078 11.375 1 91 101 ALA A O 1
ATOM 765 N N . ALA A 1 102 ? -12.789 -9.609 11.18 1 91.88 102 ALA A N 1
ATOM 766 C CA . ALA A 1 102 ? -12.547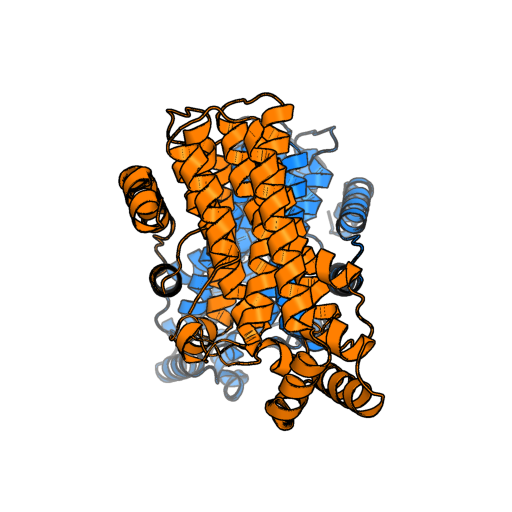 -9.492 12.617 1 91.88 102 ALA A CA 1
ATOM 767 C C . ALA A 1 102 ? -12.336 -8.031 13.016 1 91.88 102 ALA A C 1
ATOM 769 O O . ALA A 1 102 ? -12.734 -7.617 14.102 1 91.88 102 ALA A O 1
ATOM 770 N N . PHE A 1 103 ? -11.68 -7.23 12.156 1 94.06 103 PHE A N 1
ATOM 771 C CA . PHE A 1 103 ? -11.242 -5.902 12.562 1 94.06 103 PHE A CA 1
ATOM 772 C C . PHE A 1 103 ? -11.836 -4.832 11.656 1 94.06 103 PHE A C 1
ATOM 774 O O . PHE A 1 103 ? -11.727 -3.637 11.953 1 94.06 103 PHE A O 1
ATOM 781 N N . GLY A 1 104 ? -12.445 -5.234 10.586 1 94.06 104 GLY A N 1
ATOM 782 C CA . GLY A 1 104 ? -13.039 -4.285 9.648 1 94.06 104 GLY A CA 1
ATOM 783 C C . GLY A 1 104 ? -12.141 -3.988 8.461 1 94.06 104 GLY A C 1
ATOM 784 O O . GLY A 1 104 ? -10.93 -4.207 8.516 1 94.06 104 GLY A O 1
ATOM 785 N N . ASN A 1 105 ? -12.75 -3.473 7.398 1 94.81 105 ASN A N 1
ATOM 786 C CA . ASN A 1 105 ? -12.047 -3.164 6.156 1 94.81 105 ASN A CA 1
ATOM 787 C C . ASN A 1 105 ? -11.016 -2.055 6.355 1 94.81 105 ASN A C 1
ATOM 789 O O . ASN A 1 105 ? -9.891 -2.15 5.859 1 94.81 105 ASN A O 1
ATOM 793 N N . ALA A 1 106 ? -11.414 -0.991 7.094 1 95.94 106 ALA A N 1
ATOM 794 C CA . ALA A 1 106 ? -10.539 0.16 7.293 1 95.94 106 ALA A CA 1
ATOM 795 C C . ALA A 1 106 ? -9.219 -0.259 7.949 1 95.94 106 ALA A C 1
ATOM 797 O O . ALA A 1 106 ? -8.141 0.057 7.441 1 95.94 106 ALA A O 1
ATOM 798 N N . ALA A 1 107 ? -9.328 -1.008 8.984 1 96.69 107 ALA A N 1
ATOM 799 C CA . ALA A 1 107 ? -8.148 -1.474 9.711 1 96.69 107 ALA A CA 1
ATOM 800 C C . ALA A 1 107 ? -7.27 -2.348 8.82 1 96.69 107 ALA A C 1
ATOM 802 O O . ALA A 1 107 ? -6.043 -2.223 8.836 1 96.69 107 ALA A O 1
ATOM 803 N N . SER A 1 108 ? -7.875 -3.211 8.07 1 97.06 108 SER A N 1
ATOM 804 C CA . SER A 1 108 ? -7.141 -4.137 7.215 1 97.06 108 SER A CA 1
ATOM 805 C C . SER A 1 108 ? -6.359 -3.395 6.133 1 97.06 108 SER A C 1
ATOM 807 O O . SER A 1 108 ? -5.203 -3.717 5.863 1 97.06 108 SER A O 1
ATOM 809 N N . VAL A 1 109 ? -7.02 -2.4 5.516 1 98 109 VAL A N 1
ATOM 810 C CA . VAL A 1 109 ? -6.363 -1.621 4.473 1 98 109 VAL A CA 1
ATOM 811 C C . VAL A 1 109 ? -5.176 -0.863 5.062 1 98 109 VAL A C 1
ATOM 813 O O . VAL A 1 109 ? -4.066 -0.92 4.527 1 98 109 VAL A O 1
ATOM 816 N N . LEU A 1 110 ? -5.316 -0.224 6.16 1 98.25 110 LEU A N 1
ATOM 817 C CA . LEU A 1 110 ? -4.309 0.656 6.738 1 98.25 110 LEU A CA 1
ATOM 818 C C . LEU A 1 110 ? -3.148 -0.151 7.312 1 98.25 110 LEU A C 1
ATOM 820 O O . LEU A 1 110 ? -1.984 0.221 7.145 1 98.25 110 LEU A O 1
ATOM 824 N N . VAL A 1 111 ? -3.445 -1.205 8.008 1 97.94 111 VAL A N 1
ATOM 825 C CA . VAL A 1 111 ? -2.371 -2.029 8.555 1 97.94 111 VAL A CA 1
ATOM 826 C C . VAL A 1 111 ? -1.621 -2.721 7.414 1 97.94 111 VAL A C 1
ATOM 828 O O . VAL A 1 111 ? -0.403 -2.898 7.484 1 97.94 111 VAL A O 1
ATOM 831 N N . GLY A 1 112 ? -2.342 -3.15 6.371 1 98.19 112 GLY A N 1
ATOM 832 C CA . GLY A 1 112 ? -1.664 -3.629 5.18 1 98.19 112 GLY A CA 1
ATOM 833 C C . GLY A 1 112 ? -0.661 -2.637 4.621 1 98.19 112 GLY A C 1
ATOM 834 O O . GLY A 1 112 ? 0.462 -3.008 4.273 1 98.19 112 GLY A O 1
ATOM 835 N N . ASP A 1 113 ? -1.055 -1.383 4.559 1 98.5 113 ASP A N 1
ATOM 836 C CA . ASP A 1 113 ? -0.147 -0.329 4.113 1 98.5 113 ASP A CA 1
ATOM 837 C C . ASP A 1 113 ? 1.074 -0.237 5.027 1 98.5 113 ASP A C 1
ATOM 839 O O . ASP A 1 113 ? 2.197 -0.058 4.555 1 98.5 113 ASP A O 1
ATOM 843 N N . PHE A 1 114 ? 0.837 -0.319 6.289 1 98.38 114 PHE A N 1
ATOM 844 C CA . PHE A 1 114 ? 1.936 -0.236 7.246 1 98.38 114 PHE A CA 1
ATOM 845 C C . PHE A 1 114 ? 2.939 -1.358 7.012 1 98.38 114 PHE A C 1
ATOM 847 O O . PHE A 1 114 ? 4.148 -1.116 6.953 1 98.38 114 PHE A O 1
ATOM 854 N N . ILE A 1 115 ? 2.424 -2.527 6.93 1 98 115 ILE A N 1
ATOM 855 C CA . ILE A 1 115 ? 3.295 -3.686 6.754 1 98 115 ILE A CA 1
ATOM 856 C C . ILE A 1 115 ? 4.02 -3.592 5.414 1 98 115 ILE A C 1
ATOM 858 O O . ILE A 1 115 ? 5.203 -3.92 5.316 1 98 115 ILE A O 1
ATOM 862 N N . TYR A 1 116 ? 3.338 -3.137 4.387 1 97.75 116 TYR A N 1
ATOM 863 C CA . TYR A 1 116 ? 3.93 -2.924 3.07 1 97.75 116 TYR A CA 1
ATOM 864 C C . TYR A 1 116 ? 5.098 -1.95 3.15 1 97.75 116 TYR A C 1
ATOM 866 O O . TYR A 1 116 ? 6.195 -2.244 2.664 1 97.75 116 TYR A O 1
ATOM 874 N N . THR A 1 117 ? 4.879 -0.865 3.77 1 97.94 117 THR A N 1
ATOM 875 C CA . THR A 1 117 ? 5.898 0.179 3.828 1 97.94 117 THR A CA 1
ATOM 876 C C . THR A 1 117 ? 7.016 -0.211 4.789 1 97.94 117 THR A C 1
ATOM 878 O O . THR A 1 117 ? 8.18 0.152 4.582 1 97.94 117 THR A O 1
ATOM 881 N N . ARG A 1 118 ? 6.699 -0.958 5.801 1 97.81 118 ARG A N 1
ATOM 882 C CA . ARG A 1 118 ? 7.73 -1.497 6.684 1 97.81 118 ARG A CA 1
ATOM 883 C C . ARG A 1 118 ? 8.68 -2.414 5.918 1 97.81 118 ARG A C 1
ATOM 885 O O . ARG A 1 118 ? 9.891 -2.402 6.16 1 97.81 118 ARG A O 1
ATOM 892 N N . SER A 1 119 ? 8.094 -3.205 5.074 1 98.12 119 SER A N 1
ATOM 893 C CA . SER A 1 119 ? 8.93 -4.066 4.242 1 98.12 119 SER A CA 1
ATOM 894 C C . SER A 1 119 ? 9.938 -3.25 3.434 1 98.12 119 SER A C 1
ATOM 896 O O . SER A 1 119 ? 11.094 -3.646 3.287 1 98.12 119 SER A O 1
ATOM 898 N N . PHE A 1 120 ? 9.523 -2.098 2.967 1 96.88 120 PHE A N 1
ATOM 899 C CA . PHE A 1 120 ? 10.414 -1.24 2.197 1 96.88 120 PHE A CA 1
ATOM 900 C C . PHE A 1 120 ? 11.531 -0.688 3.08 1 96.88 120 PHE A C 1
ATOM 902 O O . PHE A 1 120 ? 12.672 -0.547 2.635 1 96.88 120 PHE A O 1
ATOM 909 N N . GLN A 1 121 ? 11.172 -0.342 4.281 1 97.56 121 GLN A N 1
ATOM 910 C CA . GLN A 1 121 ? 12.195 0.09 5.227 1 97.56 121 GLN A CA 1
ATOM 911 C C . GLN A 1 121 ? 13.25 -0.997 5.43 1 97.56 121 GLN A C 1
ATOM 913 O O . GLN A 1 121 ? 14.453 -0.712 5.438 1 97.56 121 GLN A O 1
ATOM 918 N N . MET A 1 122 ? 12.805 -2.168 5.566 1 97.56 122 MET A N 1
ATOM 919 C CA . MET A 1 122 ? 13.719 -3.289 5.77 1 97.56 122 MET A CA 1
ATOM 920 C C . MET A 1 122 ? 14.625 -3.48 4.559 1 97.56 122 MET A C 1
ATOM 922 O O . MET A 1 122 ? 15.82 -3.727 4.707 1 97.56 122 MET A O 1
ATOM 926 N N . MET A 1 123 ? 14.07 -3.357 3.387 1 97.75 123 MET A N 1
ATOM 927 C CA . MET A 1 123 ? 14.836 -3.492 2.154 1 97.75 123 MET A CA 1
ATOM 928 C C . MET A 1 123 ? 15.93 -2.432 2.076 1 97.75 123 MET A C 1
ATOM 930 O O . MET A 1 123 ? 17.062 -2.725 1.671 1 97.75 123 MET A O 1
ATOM 934 N N . THR A 1 124 ? 15.539 -1.25 2.408 1 96.88 124 THR A N 1
ATOM 935 C CA . THR A 1 124 ? 16.5 -0.148 2.354 1 96.88 124 THR A CA 1
ATOM 936 C C . THR A 1 124 ? 17.609 -0.344 3.379 1 96.88 124 THR A C 1
ATOM 938 O O . THR A 1 124 ? 18.766 0.01 3.125 1 96.88 124 THR A O 1
ATOM 941 N N . GLU A 1 125 ? 17.266 -0.868 4.5 1 94.75 125 GLU A N 1
ATOM 942 C CA . GLU A 1 125 ? 18.25 -1.129 5.543 1 94.75 125 GLU A CA 1
ATOM 943 C C . GLU A 1 125 ? 19.281 -2.158 5.086 1 94.75 125 GLU A C 1
ATOM 945 O O . GLU A 1 125 ? 20.453 -2.094 5.477 1 94.75 125 GLU A O 1
ATOM 950 N N . LEU A 1 126 ? 18.828 -3.092 4.324 1 93.88 126 LEU A N 1
ATOM 951 C CA . LEU A 1 126 ? 19.75 -4.078 3.766 1 93.88 126 LEU A CA 1
ATOM 952 C C . LEU A 1 126 ? 20.828 -3.4 2.926 1 93.88 126 LEU A C 1
ATOM 954 O O . LEU A 1 126 ? 21.938 -3.91 2.812 1 93.88 126 LEU A O 1
ATOM 958 N N . GLY A 1 127 ? 20.469 -2.316 2.217 1 93.69 127 GLY A N 1
ATOM 959 C CA . GLY A 1 127 ? 21.438 -1.452 1.572 1 93.69 127 GLY A CA 1
ATOM 960 C C . GLY A 1 127 ? 21.859 -1.944 0.2 1 93.69 127 GLY A C 1
ATOM 961 O O . GLY A 1 127 ? 22.828 -1.433 -0.383 1 93.69 127 GLY A O 1
ATOM 962 N N . SER A 1 128 ? 21.219 -3.002 -0.372 1 96 128 SER A N 1
ATOM 963 C CA . SER A 1 128 ? 21.516 -3.506 -1.708 1 96 128 SER A CA 1
ATOM 964 C C . SER A 1 128 ? 20.594 -2.875 -2.754 1 96 128 SER A C 1
ATOM 966 O O . SER A 1 128 ? 19.406 -3.191 -2.82 1 96 128 SER A O 1
ATOM 968 N N . MET A 1 129 ? 21.188 -2.059 -3.658 1 95.94 129 MET A N 1
ATOM 969 C CA . MET A 1 129 ? 20.406 -1.427 -4.715 1 95.94 129 MET A CA 1
ATOM 970 C C . MET A 1 129 ? 19.828 -2.471 -5.672 1 95.94 129 MET A C 1
ATOM 972 O O . MET A 1 129 ? 18.719 -2.309 -6.188 1 95.94 129 MET A O 1
ATOM 976 N N . LYS A 1 130 ? 20.609 -3.516 -5.855 1 97.31 130 LYS A N 1
ATOM 977 C CA . LYS A 1 130 ? 20.156 -4.582 -6.742 1 97.31 130 LYS A CA 1
ATOM 978 C C . LYS A 1 130 ? 18.891 -5.246 -6.203 1 97.31 130 LYS A C 1
ATOM 980 O O . LYS A 1 130 ? 17.938 -5.469 -6.945 1 97.31 130 LYS A O 1
ATOM 985 N N . ILE A 1 131 ? 18.875 -5.512 -4.918 1 98.12 131 ILE A N 1
ATOM 986 C CA . ILE A 1 131 ? 17.703 -6.137 -4.297 1 98.12 131 ILE A CA 1
ATOM 987 C C . ILE A 1 131 ? 16.547 -5.145 -4.27 1 98.12 131 ILE A C 1
ATOM 989 O O . ILE A 1 131 ? 15.398 -5.523 -4.512 1 98.12 131 ILE A O 1
ATOM 993 N N . LEU A 1 132 ? 16.875 -3.875 -4.035 1 98.06 132 LEU A N 1
ATOM 994 C CA . LEU A 1 132 ? 15.828 -2.854 -4.031 1 98.06 132 LEU A CA 1
ATOM 995 C C . LEU A 1 132 ? 15.172 -2.746 -5.402 1 98.06 132 LEU A C 1
ATOM 997 O O . LEU A 1 132 ? 13.945 -2.646 -5.5 1 98.06 132 LEU A O 1
ATOM 1001 N N . LYS A 1 133 ? 15.906 -2.768 -6.395 1 97.94 133 LYS A N 1
ATOM 1002 C CA . LYS A 1 133 ? 15.383 -2.701 -7.754 1 97.94 133 LYS A CA 1
ATOM 1003 C C . LYS A 1 133 ? 14.539 -3.932 -8.078 1 97.94 133 LYS A C 1
ATOM 1005 O O . LYS A 1 133 ? 13.438 -3.814 -8.625 1 97.94 133 LYS A O 1
ATOM 1010 N N . LEU A 1 134 ? 15.039 -5.062 -7.715 1 98.5 134 LEU A N 1
ATOM 1011 C CA . LEU A 1 134 ? 14.32 -6.312 -7.926 1 98.5 134 LEU A CA 1
ATOM 1012 C C . LEU A 1 134 ? 12.961 -6.281 -7.23 1 98.5 134 LEU A C 1
ATOM 1014 O O . LEU A 1 134 ? 11.938 -6.582 -7.844 1 98.5 134 LEU A O 1
ATOM 1018 N N . MET A 1 135 ? 12.984 -5.859 -5.988 1 98.62 135 MET A N 1
ATOM 1019 C CA . MET A 1 135 ? 11.766 -5.918 -5.18 1 98.62 135 MET A CA 1
ATOM 1020 C C . MET A 1 135 ? 10.781 -4.832 -5.605 1 98.62 135 MET A C 1
ATOM 1022 O O . MET A 1 135 ? 9.57 -5.055 -5.605 1 98.62 135 MET A O 1
ATOM 1026 N N . SER A 1 136 ? 11.258 -3.629 -5.883 1 98.12 136 SER A N 1
ATOM 1027 C CA . SER A 1 136 ? 10.359 -2.58 -6.363 1 98.12 136 SER A CA 1
ATOM 1028 C C . SER A 1 136 ? 9.641 -3.01 -7.637 1 98.12 136 SER A C 1
ATOM 1030 O O . SER A 1 136 ? 8.438 -2.768 -7.785 1 98.12 136 SER A O 1
ATOM 1032 N N . ASP A 1 137 ? 10.352 -3.686 -8.5 1 98.19 137 ASP A N 1
ATOM 1033 C CA . ASP A 1 137 ? 9.742 -4.215 -9.711 1 98.19 137 ASP A CA 1
ATOM 1034 C C . ASP A 1 137 ? 8.75 -5.332 -9.391 1 98.19 137 ASP A C 1
ATOM 1036 O O . ASP A 1 137 ? 7.641 -5.359 -9.93 1 98.19 137 ASP A O 1
ATOM 1040 N N . ALA A 1 138 ? 9.172 -6.184 -8.562 1 98.56 138 ALA A N 1
ATOM 1041 C CA . ALA A 1 138 ? 8.352 -7.344 -8.227 1 98.56 138 ALA A CA 1
ATOM 1042 C C . ALA A 1 138 ? 7.016 -6.914 -7.629 1 98.56 138 ALA A C 1
ATOM 1044 O O . ALA A 1 138 ? 5.957 -7.387 -8.047 1 98.56 138 ALA A O 1
ATOM 1045 N N . VAL A 1 139 ? 7.051 -6.023 -6.684 1 98.44 139 VAL A N 1
ATOM 1046 C CA . VAL A 1 139 ? 5.828 -5.645 -5.988 1 98.44 139 VAL A CA 1
ATOM 1047 C C . VAL A 1 139 ? 4.91 -4.871 -6.934 1 98.44 139 VAL A C 1
ATOM 1049 O O . VAL A 1 139 ? 3.686 -4.961 -6.836 1 98.44 139 VAL A O 1
ATOM 1052 N N . ASN A 1 140 ? 5.477 -4.105 -7.84 1 98.19 140 ASN A N 1
ATOM 1053 C CA . ASN A 1 140 ? 4.637 -3.412 -8.812 1 98.19 140 ASN A CA 1
ATOM 1054 C C . ASN A 1 140 ? 3.953 -4.387 -9.758 1 98.19 140 ASN A C 1
ATOM 1056 O O . ASN A 1 140 ? 2.789 -4.199 -10.117 1 98.19 140 ASN A O 1
ATOM 1060 N N . ILE A 1 141 ? 4.645 -5.402 -10.195 1 98.31 141 ILE A N 1
ATOM 1061 C CA . ILE A 1 141 ? 4.082 -6.445 -11.047 1 98.31 141 ILE A CA 1
ATOM 1062 C C . ILE A 1 141 ? 2.967 -7.176 -10.305 1 98.31 141 ILE A C 1
ATOM 1064 O O . ILE A 1 141 ? 1.913 -7.465 -10.875 1 98.31 141 ILE A O 1
ATOM 1068 N N . ILE A 1 142 ? 3.209 -7.43 -9.047 1 98.5 142 ILE A N 1
ATOM 1069 C CA . ILE A 1 142 ? 2.211 -8.102 -8.227 1 98.5 142 ILE A CA 1
ATOM 1070 C C . ILE A 1 142 ? 0.948 -7.25 -8.148 1 98.5 142 ILE A C 1
ATOM 1072 O O . ILE A 1 142 ? -0.159 -7.742 -8.375 1 98.5 142 ILE A O 1
ATOM 1076 N N . ALA A 1 143 ? 1.119 -5.961 -7.859 1 98 143 ALA A N 1
ATOM 1077 C CA . ALA A 1 143 ? -0.022 -5.055 -7.77 1 98 143 ALA A CA 1
ATOM 1078 C C . ALA A 1 143 ? -0.775 -4.984 -9.094 1 98 143 ALA A C 1
ATOM 1080 O O . ALA A 1 143 ? -2.008 -5.035 -9.117 1 98 143 ALA A O 1
ATOM 1081 N N . GLU A 1 144 ? -0.07 -4.883 -10.156 1 97.69 144 GLU A N 1
ATOM 1082 C CA . GLU A 1 144 ? -0.684 -4.828 -11.484 1 97.69 144 GLU A CA 1
ATOM 1083 C C . GLU A 1 144 ? -1.456 -6.109 -11.781 1 97.69 144 GLU A C 1
ATOM 1085 O O . GLU A 1 144 ? -2.549 -6.062 -12.352 1 97.69 144 GLU A O 1
ATOM 1090 N N . GLY A 1 145 ? -0.891 -7.203 -11.461 1 97.69 145 GLY A N 1
ATOM 1091 C CA . GLY A 1 145 ? -1.547 -8.484 -11.648 1 97.69 145 GLY A CA 1
ATOM 1092 C C . GLY A 1 145 ? -2.861 -8.602 -10.898 1 97.69 145 GLY A C 1
ATOM 1093 O O . GLY A 1 145 ? -3.822 -9.188 -11.406 1 97.69 145 GLY A O 1
ATOM 1094 N N . GLU A 1 146 ? -2.928 -8.07 -9.711 1 97.5 146 GLU A N 1
ATOM 1095 C CA . GLU A 1 146 ? -4.156 -8.094 -8.922 1 97.5 146 GLU A CA 1
ATOM 1096 C C . GLU A 1 146 ? -5.254 -7.27 -9.586 1 97.5 146 GLU A C 1
ATOM 1098 O O . GLU A 1 146 ? -6.426 -7.648 -9.555 1 97.5 146 GLU A O 1
ATOM 1103 N N . VAL A 1 147 ? -4.855 -6.133 -10.102 1 97.56 147 VAL A N 1
ATOM 1104 C CA . VAL A 1 147 ? -5.824 -5.312 -10.812 1 97.56 147 VAL A CA 1
ATOM 1105 C C . VAL A 1 147 ? -6.328 -6.062 -12.047 1 97.56 147 VAL A C 1
ATOM 1107 O O . VAL A 1 147 ? -7.527 -6.047 -12.344 1 97.56 147 VAL A O 1
ATOM 1110 N N . GLN A 1 148 ? -5.406 -6.684 -12.758 1 97.69 148 GLN A N 1
ATOM 1111 C CA . GLN A 1 148 ? -5.797 -7.465 -13.922 1 97.69 148 GLN A CA 1
ATOM 1112 C C . GLN A 1 148 ? -6.77 -8.578 -13.547 1 97.69 148 GLN A C 1
ATOM 1114 O O . GLN A 1 148 ? -7.734 -8.836 -14.266 1 97.69 148 GLN A O 1
ATOM 1119 N N . GLN A 1 149 ? -6.492 -9.25 -12.438 1 97.31 149 GLN A N 1
ATOM 1120 C CA . GLN A 1 149 ? -7.414 -10.281 -11.977 1 97.31 149 GLN A CA 1
ATOM 1121 C C . GLN A 1 149 ? -8.805 -9.711 -11.727 1 97.31 149 GLN A C 1
ATOM 1123 O O . GLN A 1 149 ? -9.812 -10.336 -12.07 1 97.31 149 GLN A O 1
ATOM 1128 N N . LEU A 1 150 ? -8.836 -8.57 -11.047 1 96.5 150 LEU A N 1
ATOM 1129 C CA . LEU A 1 150 ? -10.117 -7.914 -10.812 1 96.5 150 LEU A CA 1
ATOM 1130 C C . LEU A 1 150 ? -10.852 -7.668 -12.125 1 96.5 150 LEU A C 1
ATOM 1132 O O . LEU A 1 150 ? -12.062 -7.891 -12.219 1 96.5 150 LEU A O 1
ATOM 1136 N N . MET A 1 151 ? -10.148 -7.297 -13.148 1 95.94 151 MET A N 1
ATOM 1137 C CA . MET A 1 151 ? -10.742 -7.004 -14.445 1 95.94 151 MET A CA 1
ATOM 1138 C C . MET A 1 151 ? -11.242 -8.281 -15.117 1 95.94 151 MET A C 1
ATOM 1140 O O . MET A 1 151 ? -12.211 -8.25 -15.875 1 95.94 151 MET A O 1
ATOM 1144 N N . ASN A 1 152 ? -10.586 -9.352 -14.844 1 96.94 152 ASN A N 1
ATOM 1145 C CA . ASN A 1 152 ? -10.969 -10.625 -15.438 1 96.94 152 ASN A CA 1
ATOM 1146 C C . ASN A 1 152 ? -12.219 -11.195 -14.773 1 96.94 152 ASN A C 1
ATOM 1148 O O . ASN A 1 152 ? -12.883 -12.062 -15.344 1 96.94 152 ASN A O 1
ATOM 1152 N N . CYS A 1 153 ? -12.5 -10.766 -13.547 1 96.06 153 CYS A N 1
ATOM 1153 C CA . CYS A 1 153 ? -13.68 -11.281 -12.852 1 96.06 153 CYS A CA 1
ATOM 1154 C C . CYS A 1 153 ? -14.938 -11.078 -13.695 1 96.06 153 CYS A C 1
ATOM 1156 O O . CYS A 1 153 ? -15.109 -10.031 -14.312 1 96.06 153 CYS A O 1
ATOM 1158 N N . ASN A 1 154 ? -15.695 -12.102 -13.75 1 97.06 154 ASN A N 1
ATOM 1159 C CA . ASN A 1 154 ? -16.969 -12.133 -14.445 1 97.06 154 ASN A CA 1
ATOM 1160 C C . ASN A 1 154 ? -16.797 -12.094 -15.953 1 97.06 154 ASN A C 1
ATOM 1162 O O . ASN A 1 154 ? -17.734 -11.789 -16.688 1 97.06 154 ASN A O 1
ATOM 1166 N N . ASP A 1 155 ? -15.609 -12.297 -16.438 1 97.62 155 ASP A N 1
ATOM 1167 C CA . ASP A 1 155 ? -15.359 -12.352 -17.875 1 97.62 155 ASP A CA 1
ATOM 1168 C C . ASP A 1 155 ? -15.086 -13.781 -18.344 1 97.62 155 ASP A C 1
ATOM 1170 O O . ASP A 1 155 ? -13.93 -14.219 -18.375 1 97.62 155 ASP A O 1
ATOM 1174 N N . PRO A 1 156 ? -16.062 -14.414 -18.797 1 97.25 156 PRO A N 1
ATOM 1175 C CA . PRO A 1 156 ? -15.891 -15.797 -19.234 1 97.25 156 PRO A CA 1
ATOM 1176 C C . PRO A 1 156 ? -15.008 -15.922 -20.469 1 97.25 156 PRO A C 1
ATOM 1178 O O . PRO A 1 156 ? -14.617 -17.031 -20.844 1 97.25 156 PRO A O 1
ATOM 1181 N N . ASP A 1 157 ? -14.695 -14.844 -21.125 1 97.69 157 ASP A N 1
ATOM 1182 C CA . ASP A 1 157 ? -13.883 -14.891 -22.344 1 97.69 157 ASP A CA 1
ATOM 1183 C C . ASP A 1 157 ? -12.398 -14.766 -22.016 1 97.69 157 ASP A C 1
ATOM 1185 O O . ASP A 1 157 ? -11.562 -14.68 -22.906 1 97.69 157 ASP A O 1
ATOM 1189 N N . THR A 1 158 ? -12.07 -14.688 -20.703 1 97.88 158 THR A N 1
ATOM 1190 C CA . THR A 1 158 ? -10.672 -14.695 -20.312 1 97.88 158 THR A CA 1
ATOM 1191 C C . THR A 1 158 ? -9.938 -15.883 -20.922 1 97.88 158 THR A C 1
ATOM 1193 O O . THR A 1 158 ? -10.445 -17 -20.922 1 97.88 158 THR A O 1
ATOM 1196 N N . THR A 1 159 ? -8.766 -15.664 -21.484 1 97.81 159 THR A N 1
ATOM 1197 C CA . THR A 1 159 ? -7.988 -16.719 -22.125 1 97.81 159 THR A CA 1
ATOM 1198 C C . THR A 1 159 ? -7.07 -17.406 -21.125 1 97.81 159 THR A C 1
ATOM 1200 O O . THR A 1 159 ? -6.805 -16.875 -20.047 1 97.81 159 THR A O 1
ATOM 1203 N N . GLU A 1 160 ? -6.645 -18.594 -21.453 1 97.94 160 GLU A N 1
ATOM 1204 C CA . GLU A 1 160 ? -5.656 -19.281 -20.641 1 97.94 160 GLU A CA 1
ATOM 1205 C C . GLU A 1 160 ? -4.379 -18.469 -20.5 1 97.94 160 GLU A C 1
ATOM 1207 O O . GLU A 1 160 ? -3.764 -18.438 -19.422 1 97.94 160 GLU A O 1
ATOM 1212 N N . GLU A 1 161 ? -4.02 -17.797 -21.547 1 97.94 161 GLU A N 1
ATOM 1213 C CA . GLU A 1 161 ? -2.832 -16.938 -21.516 1 97.94 161 GLU A CA 1
ATOM 1214 C C . GLU A 1 161 ? -2.979 -15.82 -20.484 1 97.94 161 GLU A C 1
ATOM 1216 O O . GLU A 1 161 ? -2.049 -15.547 -19.719 1 97.94 161 GLU A O 1
ATOM 1221 N N . SER A 1 162 ? -4.129 -15.164 -20.516 1 97.44 162 SER A N 1
ATOM 1222 C CA . SER A 1 162 ? -4.398 -14.102 -19.547 1 97.44 162 SER A CA 1
ATOM 1223 C C . SER A 1 162 ? -4.383 -14.641 -18.125 1 97.44 162 SER A C 1
ATOM 1225 O O . SER A 1 162 ? -3.822 -14.008 -17.234 1 97.44 162 SER A O 1
ATOM 1227 N N . TYR A 1 163 ? -5.008 -15.812 -18 1 98.19 163 TYR A N 1
ATOM 1228 C CA . TYR A 1 163 ? -5.008 -16.469 -16.688 1 98.19 163 TYR A CA 1
ATOM 1229 C C . TYR A 1 163 ? -3.588 -16.734 -16.219 1 98.19 163 TYR A C 1
ATOM 1231 O O . TYR A 1 163 ? -3.238 -16.438 -15.078 1 98.19 163 TYR A O 1
ATOM 1239 N N . MET A 1 164 ? -2.781 -17.25 -17.078 1 98.56 164 MET A N 1
ATOM 1240 C CA . MET A 1 164 ? -1.412 -17.594 -16.703 1 98.56 164 MET A CA 1
ATOM 1241 C C . MET A 1 164 ? -0.609 -16.359 -16.344 1 98.56 164 MET A C 1
ATOM 1243 O O . MET A 1 164 ? 0.231 -16.406 -15.438 1 98.56 164 MET A O 1
ATOM 1247 N N . GLN A 1 165 ? -0.861 -15.305 -17.016 1 98 165 GLN A N 1
ATOM 1248 C CA . GLN A 1 165 ? -0.19 -14.047 -16.703 1 98 165 GLN A CA 1
ATOM 1249 C C . GLN A 1 165 ? -0.582 -13.555 -15.312 1 98 165 GLN A C 1
ATOM 1251 O O . GLN A 1 165 ? 0.259 -13.047 -14.57 1 98 165 GLN A O 1
ATOM 1256 N N . VAL A 1 166 ? -1.818 -13.695 -14.961 1 98 166 VAL A N 1
ATOM 1257 C CA . VAL A 1 166 ? -2.312 -13.242 -13.672 1 98 166 VAL A CA 1
ATOM 1258 C C . VAL A 1 166 ? -1.669 -14.062 -12.555 1 98 166 VAL A C 1
ATOM 1260 O O . VAL A 1 166 ? -1.192 -13.508 -11.562 1 98 166 VAL A O 1
ATOM 1263 N N . ILE A 1 167 ? -1.614 -15.383 -12.68 1 98.12 167 ILE A N 1
ATOM 1264 C CA . ILE A 1 167 ? -1.091 -16.172 -11.578 1 98.12 167 ILE A CA 1
ATOM 1265 C C . ILE A 1 167 ? 0.424 -16 -11.492 1 98.12 167 ILE A C 1
ATOM 1267 O O . ILE A 1 167 ? 1.003 -16.094 -10.406 1 98.12 167 ILE A O 1
ATOM 1271 N N . TYR A 1 168 ? 1.065 -15.719 -12.633 1 98.5 168 TYR A N 1
ATOM 1272 C CA . TYR A 1 168 ? 2.471 -15.336 -12.555 1 98.5 168 TYR A CA 1
ATOM 1273 C C . TYR A 1 168 ? 2.65 -14.07 -11.727 1 98.5 168 TYR A C 1
ATOM 1275 O O . TYR A 1 168 ? 3.424 -14.047 -10.766 1 98.5 168 TYR A O 1
ATOM 1283 N N . SER A 1 169 ? 1.945 -13.023 -12.102 1 98.19 169 SER A N 1
ATOM 1284 C CA . SER A 1 169 ? 2.109 -11.719 -11.469 1 98.19 169 SER A CA 1
ATOM 1285 C C . SER A 1 169 ? 1.703 -11.758 -10 1 98.19 169 SER A C 1
ATOM 1287 O O . SER A 1 169 ? 2.463 -11.336 -9.125 1 98.19 169 SER A O 1
ATOM 1289 N N . LYS A 1 170 ? 0.595 -12.352 -9.703 1 97.19 170 LYS A N 1
ATOM 1290 C CA . LYS A 1 170 ? 0.007 -12.273 -8.375 1 97.19 170 LYS A CA 1
ATOM 1291 C C . LYS A 1 170 ? 0.715 -13.211 -7.402 1 97.19 170 LYS A C 1
ATOM 1293 O O . LYS A 1 170 ? 0.82 -12.922 -6.211 1 97.19 170 LYS A O 1
ATOM 1298 N N . THR A 1 171 ? 1.221 -14.375 -7.906 1 97.62 171 THR A N 1
ATOM 1299 C CA . THR A 1 171 ? 1.728 -15.391 -6.992 1 97.62 171 THR A CA 1
ATOM 1300 C C . THR A 1 171 ? 3.186 -15.719 -7.305 1 97.62 171 THR A C 1
ATOM 1302 O O . THR A 1 171 ? 4.066 -15.516 -6.469 1 97.62 171 THR A O 1
ATOM 1305 N N . ALA A 1 172 ? 3.512 -16.125 -8.492 1 98.75 172 ALA A N 1
ATOM 1306 C CA . ALA A 1 172 ? 4.816 -16.672 -8.836 1 98.75 172 ALA A CA 1
ATOM 1307 C C . ALA A 1 172 ? 5.91 -15.609 -8.727 1 98.75 172 ALA A C 1
ATOM 1309 O O . ALA A 1 172 ? 7.051 -15.922 -8.383 1 98.75 172 ALA A O 1
ATOM 1310 N N . ARG A 1 173 ? 5.559 -14.398 -8.977 1 98.81 173 ARG A N 1
ATOM 1311 C CA . ARG A 1 173 ? 6.535 -13.312 -9.008 1 98.81 173 ARG A CA 1
ATOM 1312 C C . ARG A 1 173 ? 7.238 -13.172 -7.66 1 98.81 173 ARG A C 1
ATOM 1314 O O . ARG A 1 173 ? 8.445 -12.93 -7.605 1 98.81 173 ARG A O 1
ATOM 1321 N N . LEU A 1 174 ? 6.48 -13.305 -6.566 1 98.81 174 LEU A N 1
ATOM 1322 C CA . LEU A 1 174 ? 7.098 -13.172 -5.25 1 98.81 174 LEU A CA 1
ATOM 1323 C C . LEU A 1 174 ? 7.988 -14.375 -4.945 1 98.81 174 LEU A C 1
ATOM 1325 O O . LEU A 1 174 ? 9.031 -14.234 -4.305 1 98.81 174 LEU A O 1
ATOM 1329 N N . PHE A 1 175 ? 7.629 -15.602 -5.418 1 98.75 175 PHE A N 1
ATOM 1330 C CA . PHE A 1 175 ? 8.484 -16.781 -5.32 1 98.75 175 PHE A CA 1
ATOM 1331 C C . PHE A 1 175 ? 9.797 -16.547 -6.066 1 98.75 175 PHE A C 1
ATOM 1333 O O . PHE A 1 175 ? 10.875 -16.844 -5.543 1 98.75 175 PHE A O 1
ATOM 1340 N N . GLU A 1 176 ? 9.609 -16.062 -7.242 1 98.88 176 GLU A N 1
ATOM 1341 C CA . GLU A 1 176 ? 10.734 -15.742 -8.125 1 98.88 176 GLU A CA 1
ATOM 1342 C C . GLU A 1 176 ? 11.711 -14.789 -7.441 1 98.88 176 GLU A C 1
ATOM 1344 O O . GLU A 1 176 ? 12.922 -15.039 -7.422 1 98.88 176 GLU A O 1
ATOM 1349 N N . ALA A 1 177 ? 11.172 -13.742 -6.859 1 98.88 177 ALA A N 1
ATOM 1350 C CA . ALA A 1 177 ? 12.008 -12.758 -6.176 1 98.88 177 ALA A CA 1
ATOM 1351 C C . ALA A 1 177 ? 12.719 -13.383 -4.98 1 98.88 177 ALA A C 1
ATOM 1353 O O . ALA A 1 177 ? 13.898 -13.109 -4.738 1 98.88 177 ALA A O 1
ATOM 1354 N N . ALA A 1 178 ? 12.031 -14.18 -4.23 1 98.81 178 ALA A N 1
ATOM 1355 C CA . ALA A 1 178 ? 12.586 -14.797 -3.029 1 98.81 178 ALA A CA 1
ATOM 1356 C C . ALA A 1 178 ? 13.836 -15.617 -3.361 1 98.81 178 ALA A C 1
ATOM 1358 O O . ALA A 1 178 ? 14.875 -15.461 -2.713 1 98.81 178 ALA A O 1
ATOM 1359 N N . THR A 1 179 ? 13.758 -16.438 -4.387 1 98.88 179 THR A N 1
ATOM 1360 C CA . THR A 1 179 ? 14.883 -17.297 -4.719 1 98.88 179 THR A CA 1
ATOM 1361 C C . THR A 1 179 ? 15.977 -16.516 -5.43 1 98.88 179 THR A C 1
ATOM 1363 O O . THR A 1 179 ? 17.172 -16.812 -5.266 1 98.88 179 THR A O 1
ATOM 1366 N N . GLN A 1 180 ? 15.602 -15.531 -6.219 1 98.88 180 GLN A N 1
ATOM 1367 C CA . GLN A 1 180 ? 16.594 -14.695 -6.883 1 98.88 180 GLN A CA 1
ATOM 1368 C C . GLN A 1 180 ? 17.438 -13.93 -5.863 1 98.88 180 GLN A C 1
ATOM 1370 O O . GLN A 1 180 ? 18.641 -13.766 -6.047 1 98.88 180 GLN A O 1
ATOM 1375 N N . ILE A 1 181 ? 16.828 -13.422 -4.816 1 98.81 181 ILE A N 1
ATOM 1376 C CA . ILE A 1 181 ? 17.531 -12.68 -3.768 1 98.81 181 ILE A CA 1
ATOM 1377 C C . ILE A 1 181 ? 18.609 -13.555 -3.156 1 98.81 181 ILE A C 1
ATOM 1379 O O . ILE A 1 181 ? 19.703 -13.078 -2.852 1 98.81 181 ILE A O 1
ATOM 1383 N N . GLY A 1 182 ? 18.328 -14.883 -2.957 1 98.5 182 GLY A N 1
ATOM 1384 C CA . GLY A 1 182 ? 19.344 -15.781 -2.457 1 98.5 182 GLY A CA 1
ATOM 1385 C C . GLY A 1 182 ? 20.609 -15.773 -3.295 1 98.5 182 GLY A C 1
ATOM 1386 O O . GLY A 1 182 ? 21.719 -15.773 -2.754 1 98.5 182 GLY A O 1
ATOM 1387 N N . ALA A 1 183 ? 20.422 -15.758 -4.598 1 98.75 183 ALA A N 1
ATOM 1388 C CA . ALA A 1 183 ? 21.562 -15.727 -5.512 1 98.75 183 ALA A CA 1
ATOM 1389 C C . ALA A 1 183 ? 22.281 -14.383 -5.449 1 98.75 183 ALA A C 1
ATOM 1391 O O . ALA A 1 183 ? 23.516 -14.328 -5.465 1 98.75 183 ALA A O 1
ATOM 1392 N N . ILE A 1 184 ? 21.531 -13.312 -5.348 1 98.69 184 ILE A N 1
ATOM 1393 C CA . ILE A 1 184 ? 22.094 -11.969 -5.312 1 98.69 184 ILE A CA 1
ATOM 1394 C C . ILE A 1 184 ? 22.953 -11.805 -4.062 1 98.69 184 ILE A C 1
ATOM 1396 O O . ILE A 1 184 ? 24.062 -11.266 -4.129 1 98.69 184 ILE A O 1
ATOM 1400 N N . LEU A 1 185 ? 22.516 -12.297 -2.928 1 98.19 185 LEU A N 1
ATOM 1401 C CA . LEU A 1 185 ? 23.234 -12.188 -1.664 1 98.19 185 LEU A CA 1
ATOM 1402 C C . LEU A 1 185 ? 24.578 -12.898 -1.743 1 98.19 185 LEU A C 1
ATOM 1404 O O . LEU A 1 185 ? 25.516 -12.547 -1.019 1 98.19 185 LEU A O 1
ATOM 1408 N N . ASN A 1 186 ? 24.656 -13.891 -2.623 1 98.19 186 ASN A N 1
ATOM 1409 C CA . ASN A 1 186 ? 25.875 -14.672 -2.773 1 98.19 186 ASN A CA 1
ATOM 1410 C C . ASN A 1 186 ? 26.75 -14.156 -3.918 1 98.19 186 ASN A C 1
ATOM 1412 O O . ASN A 1 186 ? 27.75 -14.773 -4.27 1 98.19 186 ASN A O 1
ATOM 1416 N N . ASP A 1 187 ? 26.328 -13.07 -4.516 1 98 187 ASP A N 1
ATOM 1417 C CA . ASP A 1 187 ? 27 -12.594 -5.715 1 98 187 ASP A CA 1
ATOM 1418 C C . ASP A 1 187 ? 27.219 -13.719 -6.719 1 98 187 ASP A C 1
ATOM 1420 O O . ASP A 1 187 ? 28.328 -13.906 -7.227 1 98 187 ASP A O 1
ATOM 1424 N N . ALA A 1 188 ? 26.219 -14.492 -6.891 1 98.19 188 ALA A N 1
ATOM 1425 C CA . ALA A 1 188 ? 26.312 -15.664 -7.762 1 98.19 188 ALA A CA 1
ATOM 1426 C C . ALA A 1 188 ? 26.469 -15.25 -9.219 1 98.19 188 ALA A C 1
ATOM 1428 O O . ALA A 1 188 ? 26.062 -14.156 -9.609 1 98.19 188 ALA A O 1
ATOM 1429 N N . PRO A 1 189 ? 27.078 -16.141 -10.039 1 98.19 189 PRO A N 1
ATOM 1430 C CA . PRO A 1 189 ? 27.109 -15.883 -11.477 1 98.19 189 PRO A CA 1
ATOM 1431 C C . PRO A 1 189 ? 25.734 -15.719 -12.094 1 98.19 189 PRO A C 1
ATOM 1433 O O . PRO A 1 189 ? 24.75 -16.297 -11.594 1 98.19 189 PRO A O 1
ATOM 1436 N N . SER A 1 190 ? 25.641 -14.977 -13.164 1 98.12 190 SER A N 1
ATOM 1437 C CA . SER A 1 190 ? 24.375 -14.625 -13.812 1 98.12 190 SER A CA 1
ATOM 1438 C C . SER A 1 190 ? 23.562 -15.875 -14.156 1 98.12 190 SER A C 1
ATOM 1440 O O . SER A 1 190 ? 22.344 -15.883 -14.039 1 98.12 190 SER A O 1
ATOM 1442 N N . GLU A 1 191 ? 24.297 -16.906 -14.547 1 98.25 191 GLU A N 1
ATOM 1443 C CA . GLU A 1 191 ? 23.609 -18.141 -14.914 1 98.25 191 GLU A CA 1
ATOM 1444 C C . GLU A 1 191 ? 22.922 -18.766 -13.711 1 98.25 191 GLU A C 1
ATOM 1446 O O . GLU A 1 191 ? 21.797 -19.266 -13.82 1 98.25 191 GLU A O 1
ATOM 1451 N N . VAL A 1 192 ? 23.656 -18.734 -12.609 1 98.75 192 VAL A N 1
ATOM 1452 C CA . VAL A 1 192 ? 23.109 -19.297 -11.375 1 98.75 192 VAL A CA 1
ATOM 1453 C C . VAL A 1 192 ? 21.938 -18.438 -10.891 1 98.75 192 VAL A C 1
ATOM 1455 O O . VAL A 1 192 ? 20.906 -18.969 -10.461 1 98.75 192 VAL A O 1
ATOM 1458 N N . GLU A 1 193 ? 22.062 -17.141 -10.922 1 98.75 193 GLU A N 1
ATOM 1459 C CA . GLU A 1 193 ? 20.984 -16.234 -10.523 1 98.75 193 GLU A CA 1
ATOM 1460 C C . GLU A 1 193 ? 19.734 -16.469 -11.375 1 98.75 193 GLU A C 1
ATOM 1462 O O . GLU A 1 193 ? 18.625 -16.547 -10.844 1 98.75 193 GLU A O 1
ATOM 1467 N N . THR A 1 194 ? 19.906 -16.594 -12.695 1 98.81 194 THR A N 1
ATOM 1468 C CA . THR A 1 194 ? 18.797 -16.812 -13.609 1 98.81 194 THR A CA 1
ATOM 1469 C C . THR A 1 194 ? 18.125 -18.156 -13.312 1 98.81 194 THR A C 1
ATOM 1471 O O . THR A 1 194 ? 16.891 -18.266 -13.359 1 98.81 194 THR A O 1
ATOM 1474 N N . ALA A 1 195 ? 18.938 -19.109 -13.016 1 98.88 195 ALA A N 1
ATOM 1475 C CA . ALA A 1 195 ? 18.391 -20.438 -12.719 1 98.88 195 ALA A CA 1
ATOM 1476 C C . ALA A 1 195 ? 17.531 -20.406 -11.461 1 98.88 195 ALA A C 1
ATOM 1478 O O . ALA A 1 195 ? 16.438 -20.984 -11.43 1 98.88 195 ALA A O 1
ATOM 1479 N N . LEU A 1 196 ? 18.062 -19.766 -10.414 1 98.88 196 LEU A N 1
ATOM 1480 C CA . LEU A 1 196 ? 17.297 -19.672 -9.172 1 98.88 196 LEU A CA 1
ATOM 1481 C C . LEU A 1 196 ? 16.062 -18.797 -9.359 1 98.88 196 LEU A C 1
ATOM 1483 O O . LEU A 1 196 ? 15.016 -19.078 -8.781 1 98.88 196 LEU A O 1
ATOM 1487 N N . GLN A 1 197 ? 16.188 -17.734 -10.117 1 98.88 197 GLN A N 1
ATOM 1488 C CA . GLN A 1 197 ? 15.031 -16.938 -10.508 1 98.88 197 GLN A CA 1
ATOM 1489 C C . GLN A 1 197 ? 13.961 -17.797 -11.172 1 98.88 197 GLN A C 1
ATOM 1491 O O . GLN A 1 197 ? 12.789 -17.75 -10.797 1 98.88 197 GLN A O 1
ATOM 1496 N N . ASN A 1 198 ? 14.375 -18.609 -12.117 1 98.94 198 ASN A N 1
ATOM 1497 C CA . ASN A 1 198 ? 13.469 -19.484 -12.852 1 98.94 198 ASN A CA 1
ATOM 1498 C C . ASN A 1 198 ? 12.859 -20.547 -11.945 1 98.94 198 ASN A C 1
ATOM 1500 O O . ASN A 1 198 ? 11.672 -20.859 -12.055 1 98.94 198 ASN A O 1
ATOM 1504 N N . TYR A 1 199 ? 13.703 -21.109 -11.086 1 98.94 199 TYR A N 1
ATOM 1505 C CA . TYR A 1 199 ? 13.188 -22.078 -10.125 1 98.94 199 TYR A CA 1
ATOM 1506 C C . TYR A 1 199 ? 12.008 -21.5 -9.352 1 98.94 199 TYR A C 1
ATOM 1508 O O . TYR A 1 199 ? 10.945 -22.125 -9.281 1 98.94 199 TYR A O 1
ATOM 1516 N N . GLY A 1 200 ? 12.188 -20.297 -8.758 1 98.88 200 GLY A N 1
ATOM 1517 C CA . GLY A 1 200 ? 11.109 -19.672 -8.016 1 98.88 200 GLY A CA 1
ATOM 1518 C C . GLY A 1 200 ? 9.883 -19.406 -8.859 1 98.88 200 GLY A C 1
ATOM 1519 O O . GLY A 1 200 ? 8.758 -19.656 -8.422 1 98.88 200 GLY A O 1
ATOM 1520 N N . LYS A 1 201 ? 10.078 -18.922 -10.055 1 98.88 201 LYS A N 1
ATOM 1521 C CA . LYS A 1 201 ? 9 -18.609 -10.992 1 98.88 201 LYS A CA 1
ATOM 1522 C C . LYS A 1 201 ? 8.148 -19.844 -11.281 1 98.88 201 LYS A C 1
ATOM 1524 O O . LYS A 1 201 ? 6.93 -19.812 -11.141 1 98.88 201 LYS A O 1
ATOM 1529 N N . TYR A 1 202 ? 8.82 -20.922 -11.648 1 98.88 202 TYR A N 1
ATOM 1530 C CA . TYR A 1 202 ? 8.125 -22.141 -12 1 98.88 202 TYR A CA 1
ATOM 1531 C C . TYR A 1 202 ? 7.457 -22.766 -10.781 1 98.88 202 TYR A C 1
ATOM 1533 O O . TYR A 1 202 ? 6.328 -23.25 -10.859 1 98.88 202 TYR A O 1
ATOM 1541 N N . LEU A 1 203 ? 8.133 -22.75 -9.68 1 98.69 203 LEU A N 1
ATOM 1542 C CA . LEU A 1 203 ? 7.57 -23.281 -8.445 1 98.69 203 LEU A CA 1
ATOM 1543 C C . LEU A 1 203 ? 6.312 -22.516 -8.047 1 98.69 203 LEU A C 1
ATOM 1545 O O . LEU A 1 203 ? 5.301 -23.125 -7.684 1 98.69 203 LEU A O 1
ATOM 1549 N N . GLY A 1 204 ? 6.414 -21.172 -8.07 1 98.62 204 GLY A N 1
ATOM 1550 C CA . GLY A 1 204 ? 5.258 -20.344 -7.742 1 98.62 204 GLY A CA 1
ATOM 1551 C C . GLY A 1 204 ? 4.074 -20.594 -8.664 1 98.62 204 GLY A C 1
ATOM 1552 O O . GLY A 1 204 ? 2.926 -20.594 -8.219 1 98.62 204 GLY A O 1
ATOM 1553 N N . THR A 1 205 ? 4.363 -20.781 -9.922 1 98.62 205 THR A N 1
ATOM 1554 C CA . THR A 1 205 ? 3.311 -21.094 -10.883 1 98.62 205 THR A CA 1
ATOM 1555 C C . THR A 1 205 ? 2.646 -22.422 -10.562 1 98.62 205 THR A C 1
ATOM 1557 O O . THR A 1 205 ? 1.417 -22.516 -10.531 1 98.62 205 THR A O 1
ATOM 1560 N N . ALA A 1 206 ? 3.477 -23.453 -10.32 1 98.44 206 ALA A N 1
ATOM 1561 C CA . ALA A 1 206 ? 2.953 -24.75 -9.938 1 98.44 206 ALA A CA 1
ATOM 1562 C C . ALA A 1 206 ? 2.086 -24.656 -8.688 1 98.44 206 ALA A C 1
ATOM 1564 O O . ALA A 1 206 ? 1.01 -25.25 -8.625 1 98.44 206 ALA A O 1
ATOM 1565 N N . PHE A 1 207 ? 2.57 -23.906 -7.781 1 97.5 207 PHE A N 1
ATOM 1566 C CA . PHE A 1 207 ? 1.891 -23.719 -6.504 1 97.5 207 PHE A CA 1
ATOM 1567 C C . PHE A 1 207 ? 0.493 -23.141 -6.719 1 97.5 207 PHE A C 1
ATOM 1569 O O . PHE A 1 207 ? -0.48 -23.641 -6.148 1 97.5 207 PHE A O 1
ATOM 1576 N N . GLN A 1 208 ? 0.392 -22.125 -7.492 1 97 208 GLN A N 1
ATOM 1577 C CA . GLN A 1 208 ? -0.897 -21.469 -7.684 1 97 208 GLN A CA 1
ATOM 1578 C C . GLN A 1 208 ? -1.853 -22.344 -8.484 1 97 208 GLN A C 1
ATOM 1580 O O . GLN A 1 208 ? -3.057 -22.375 -8.219 1 97 208 GLN A O 1
ATOM 1585 N N . LEU A 1 209 ? -1.34 -23.078 -9.477 1 98 209 LEU A N 1
ATOM 1586 C CA . LEU A 1 209 ? -2.168 -24 -10.242 1 98 209 LEU A CA 1
ATOM 1587 C C . LEU A 1 209 ? -2.826 -25.031 -9.328 1 98 209 LEU A C 1
ATOM 1589 O O . LEU A 1 209 ? -4.031 -25.266 -9.438 1 98 209 LEU A O 1
ATOM 1593 N N . ILE A 1 210 ? -2.094 -25.547 -8.461 1 96.62 210 ILE A N 1
ATOM 1594 C CA . ILE A 1 210 ? -2.621 -26.547 -7.547 1 96.62 210 ILE A CA 1
ATOM 1595 C C . ILE A 1 210 ? -3.613 -25.891 -6.586 1 96.62 210 ILE A C 1
ATOM 1597 O O . ILE A 1 210 ? -4.629 -26.5 -6.234 1 96.62 210 ILE A O 1
ATOM 1601 N N . ASP A 1 211 ? -3.289 -24.703 -6.145 1 93.88 211 ASP A N 1
ATOM 1602 C CA . ASP A 1 211 ? -4.227 -23.984 -5.289 1 93.88 211 ASP A CA 1
ATOM 1603 C C . ASP A 1 211 ? -5.586 -23.828 -5.969 1 93.88 211 ASP A C 1
ATOM 1605 O O . ASP A 1 211 ? -6.629 -23.969 -5.324 1 93.88 211 ASP A O 1
ATOM 1609 N N . ASP A 1 212 ? -5.605 -23.547 -7.23 1 95.19 212 ASP A N 1
ATOM 1610 C CA . ASP A 1 212 ? -6.848 -23.375 -7.98 1 95.19 212 ASP A CA 1
ATOM 1611 C C . ASP A 1 212 ? -7.586 -24.703 -8.133 1 95.19 212 ASP A C 1
ATOM 1613 O O . ASP A 1 212 ? -8.82 -24.734 -8.172 1 95.19 212 ASP A O 1
ATOM 1617 N N . VAL A 1 213 ? -6.824 -25.781 -8.227 1 95.12 213 VAL A N 1
ATOM 1618 C CA . VAL A 1 213 ? -7.434 -27.109 -8.258 1 95.12 213 VAL A CA 1
ATOM 1619 C C . VAL A 1 213 ? -8.07 -27.422 -6.902 1 95.12 213 VAL A C 1
ATOM 1621 O O . VAL A 1 213 ? -9.203 -27.891 -6.836 1 95.12 213 VAL A O 1
ATOM 1624 N N . MET A 1 214 ? -7.371 -27.109 -5.883 1 92.38 214 MET A N 1
ATOM 1625 C CA . MET A 1 214 ? -7.793 -27.438 -4.527 1 92.38 214 MET A CA 1
ATOM 1626 C C . MET A 1 214 ? -9.039 -26.641 -4.141 1 92.38 214 MET A C 1
ATOM 1628 O O . MET A 1 214 ? -9.812 -27.078 -3.279 1 92.38 214 MET A O 1
ATOM 1632 N N . ASP A 1 215 ? -9.242 -25.562 -4.754 1 91.19 215 ASP A N 1
ATOM 1633 C CA . ASP A 1 215 ? -10.461 -24.781 -4.516 1 91.19 215 ASP A CA 1
ATOM 1634 C C . ASP A 1 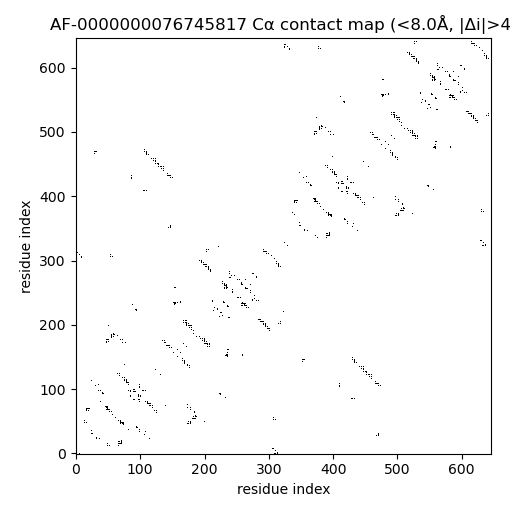215 ? -11.703 -25.625 -4.793 1 91.19 215 ASP A C 1
ATOM 1636 O O . ASP A 1 215 ? -12.781 -25.344 -4.25 1 91.19 215 ASP A O 1
ATOM 1640 N N . TYR A 1 216 ? -11.562 -26.641 -5.566 1 90.88 216 TYR A N 1
ATOM 1641 C CA . TYR A 1 216 ? -12.711 -27.453 -5.969 1 90.88 216 TYR A CA 1
ATOM 1642 C C . TYR A 1 216 ? -12.617 -28.859 -5.391 1 90.88 216 TYR A C 1
ATOM 1644 O O . TYR A 1 216 ? -13.586 -29.625 -5.445 1 90.88 216 TYR A O 1
ATOM 1652 N N . THR A 1 217 ? -11.547 -29.234 -4.918 1 86.62 217 THR A N 1
ATOM 1653 C CA . THR A 1 217 ? -11.375 -30.625 -4.523 1 86.62 217 THR A CA 1
ATOM 1654 C C . THR A 1 217 ? -11.219 -30.75 -3.01 1 86.62 217 THR A C 1
ATOM 1656 O O . THR A 1 217 ? -11.344 -31.844 -2.451 1 86.62 217 THR A O 1
ATOM 1659 N N . SER A 1 218 ? -10.789 -29.781 -2.436 1 73.81 218 SER A N 1
ATOM 1660 C CA . SER A 1 218 ? -10.523 -29.875 -1.003 1 73.81 218 SER A CA 1
ATOM 1661 C C . SER A 1 218 ? -11.805 -29.734 -0.191 1 73.81 218 SER A C 1
ATOM 1663 O O . SER A 1 218 ? -12.734 -29.031 -0.612 1 73.81 218 SER A O 1
ATOM 1665 N N . ASP A 1 219 ? -11.891 -30.672 0.765 1 62.81 219 ASP A N 1
ATOM 1666 C CA . ASP A 1 219 ? -12.969 -30.438 1.724 1 62.81 219 ASP A CA 1
ATOM 1667 C C . ASP A 1 219 ? -12.758 -29.125 2.484 1 62.81 219 ASP A C 1
ATOM 1669 O O . ASP A 1 219 ? -11.625 -28.734 2.756 1 62.81 219 ASP A O 1
ATOM 1673 N N . GLY A 1 220 ? -13.672 -28.234 2.383 1 54.56 220 GLY A N 1
ATOM 1674 C CA . GLY A 1 220 ? -13.617 -26.953 3.061 1 54.56 220 GLY A CA 1
ATOM 1675 C C . GLY A 1 220 ? -12.758 -26.969 4.312 1 54.56 220 GLY A C 1
ATOM 1676 O O . GLY A 1 220 ? -12 -26.031 4.566 1 54.56 220 GLY A O 1
ATOM 1677 N N . ASP A 1 221 ? -12.719 -28.016 4.918 1 53.28 221 ASP A N 1
ATOM 1678 C CA . ASP A 1 221 ? -12.039 -28.141 6.207 1 53.28 221 ASP A CA 1
ATOM 1679 C C . ASP A 1 221 ? -10.523 -28.125 6.035 1 53.28 221 ASP A C 1
ATOM 1681 O O . ASP A 1 221 ? -9.797 -27.641 6.906 1 53.28 221 ASP A O 1
ATOM 1685 N N . GLU A 1 222 ? -10.094 -28.438 4.871 1 51.84 222 GLU A N 1
ATOM 1686 C CA . GLU A 1 222 ? -8.656 -28.562 4.664 1 51.84 222 GLU A CA 1
ATOM 1687 C C . GLU A 1 222 ? -8.023 -27.234 4.277 1 51.84 222 GLU A C 1
ATOM 1689 O O . GLU A 1 222 ? -6.883 -26.953 4.648 1 51.84 222 GLU A O 1
ATOM 1694 N N . MET A 1 223 ? -8.75 -26.422 3.574 1 56.41 223 MET A N 1
ATOM 1695 C CA . MET A 1 223 ? -8.172 -25.172 3.09 1 56.41 223 MET A CA 1
ATOM 1696 C C . MET A 1 223 ? -8.562 -24.016 3.988 1 56.41 223 MET A C 1
ATOM 1698 O O . MET A 1 223 ? -7.957 -22.938 3.92 1 56.41 223 MET A O 1
ATOM 1702 N N . GLY A 1 224 ? -9.367 -24.359 4.938 1 57.62 224 GLY A N 1
ATOM 1703 C CA . GLY A 1 224 ? -9.867 -23.328 5.832 1 57.62 224 GLY A CA 1
ATOM 1704 C C . GLY A 1 224 ? -10.695 -22.266 5.125 1 57.62 224 GLY A C 1
ATOM 1705 O O . GLY A 1 224 ? -10.852 -21.156 5.633 1 57.62 224 GLY A O 1
ATOM 1706 N N . LYS A 1 225 ? -10.836 -22.484 3.766 1 66.44 225 LYS A N 1
ATOM 1707 C CA . LYS A 1 225 ? -11.758 -21.641 3.008 1 66.44 225 LYS A CA 1
ATOM 1708 C C . LYS A 1 225 ? -12.898 -22.469 2.42 1 66.44 225 LYS A C 1
ATOM 1710 O O . LYS A 1 225 ? -12.898 -23.703 2.521 1 66.44 225 LYS A O 1
ATOM 1715 N N . ASN A 1 226 ? -13.93 -21.719 1.912 1 71.25 226 ASN A N 1
ATOM 1716 C CA . ASN A 1 226 ? -15.078 -22.422 1.343 1 71.25 226 ASN A CA 1
ATOM 1717 C C . ASN A 1 226 ? -14.758 -22.984 -0.04 1 71.25 226 ASN A C 1
ATOM 1719 O O . ASN A 1 226 ? -13.969 -22.406 -0.784 1 71.25 226 ASN A O 1
ATOM 1723 N N . VAL A 1 227 ? -15.164 -24.141 -0.239 1 77.06 227 VAL A N 1
ATOM 1724 C CA . VAL A 1 227 ? -15.07 -24.734 -1.573 1 77.06 227 VAL A CA 1
ATOM 1725 C C . VAL A 1 227 ? -15.727 -23.797 -2.592 1 77.06 227 VAL A C 1
ATOM 1727 O O . VAL A 1 227 ? -16.797 -23.25 -2.336 1 77.06 227 VAL A O 1
ATOM 1730 N N . GLY A 1 228 ? -15 -23.484 -3.654 1 84.81 228 GLY A N 1
ATOM 1731 C CA . GLY A 1 228 ? -15.586 -22.734 -4.754 1 84.81 228 GLY A CA 1
ATOM 1732 C C . GLY A 1 228 ? -15.562 -21.234 -4.531 1 84.81 228 GLY A C 1
ATOM 1733 O O . GLY A 1 228 ? -16.438 -20.516 -5.023 1 84.81 228 GLY A O 1
ATOM 1734 N N . ASP A 1 229 ? -14.695 -20.797 -3.729 1 85.25 229 ASP A N 1
ATOM 1735 C CA . ASP A 1 229 ? -14.57 -19.375 -3.473 1 85.25 229 ASP A CA 1
ATOM 1736 C C . ASP A 1 229 ? -14.336 -18.594 -4.77 1 85.25 229 ASP A C 1
ATOM 1738 O O . ASP A 1 229 ? -14.891 -17.516 -4.957 1 85.25 229 ASP A O 1
ATOM 1742 N N . ASP A 1 230 ? -13.508 -19.188 -5.617 1 89.94 230 ASP A N 1
ATOM 1743 C CA . ASP A 1 230 ? -13.234 -18.562 -6.906 1 89.94 230 ASP A CA 1
ATOM 1744 C C . ASP A 1 230 ? -14.5 -18.484 -7.762 1 89.94 230 ASP A C 1
ATOM 1746 O O . ASP A 1 230 ? -14.742 -17.484 -8.438 1 89.94 230 ASP A O 1
ATOM 1750 N N . LEU A 1 231 ? -15.219 -19.531 -7.648 1 90.94 231 LEU A N 1
ATOM 1751 C CA . LEU A 1 231 ? -16.484 -19.609 -8.375 1 90.94 231 LEU A CA 1
ATOM 1752 C C . LEU A 1 231 ? -17.469 -18.562 -7.836 1 90.94 231 LEU A C 1
ATOM 1754 O O . LEU A 1 231 ? -18.156 -17.906 -8.609 1 90.94 231 LEU A O 1
ATOM 1758 N N . ALA A 1 232 ? -17.531 -18.469 -6.547 1 90.25 232 ALA A N 1
ATOM 1759 C CA . ALA A 1 232 ? -18.422 -17.516 -5.895 1 90.25 232 ALA A CA 1
ATOM 1760 C C . ALA A 1 232 ? -18.062 -16.078 -6.281 1 90.25 232 ALA A C 1
ATOM 1762 O O . ALA A 1 232 ? -18.938 -15.219 -6.371 1 90.25 232 ALA A O 1
ATOM 1763 N N . GLU A 1 233 ? -16.859 -15.859 -6.586 1 91.06 233 GLU A N 1
ATOM 1764 C CA . GLU A 1 233 ? -16.359 -14.523 -6.898 1 91.06 233 GLU A CA 1
ATOM 1765 C C . GLU A 1 233 ? -16.391 -14.258 -8.398 1 91.06 233 GLU A C 1
ATOM 1767 O O . GLU A 1 233 ? -16.078 -13.148 -8.844 1 91.06 233 GLU A O 1
ATOM 1772 N N . GLY A 1 234 ? -16.703 -15.289 -9.188 1 94.62 234 GLY A N 1
ATOM 1773 C CA . GLY A 1 234 ? -16.734 -15.141 -10.633 1 94.62 234 GLY A CA 1
ATOM 1774 C C . GLY A 1 234 ? -15.352 -15.133 -11.266 1 94.62 234 GLY A C 1
ATOM 1775 O O . GLY A 1 234 ? -15.172 -14.57 -12.344 1 94.62 234 GLY A O 1
ATOM 1776 N N . LYS A 1 235 ? -14.367 -15.617 -10.586 1 96.19 235 LYS A N 1
ATOM 1777 C CA . LYS A 1 235 ? -13.008 -15.672 -11.125 1 96.19 235 LYS A CA 1
ATOM 1778 C C . LYS A 1 235 ? -12.875 -16.781 -12.156 1 96.19 235 LYS A C 1
ATOM 1780 O O . LYS A 1 235 ? -13.117 -17.953 -11.852 1 96.19 235 LYS A O 1
ATOM 1785 N N . PRO A 1 236 ? -12.484 -16.438 -13.352 1 97.44 236 PRO A N 1
ATOM 1786 C CA . PRO A 1 236 ? -12.312 -17.438 -14.398 1 97.44 236 PRO A CA 1
ATOM 1787 C C . PRO A 1 236 ? -10.969 -18.172 -14.305 1 97.44 236 PRO A C 1
ATOM 1789 O O . PRO A 1 236 ? -10.07 -17.891 -15.102 1 97.44 236 PRO A O 1
ATOM 1792 N N . THR A 1 237 ? -10.867 -19.109 -13.406 1 97.5 237 THR A N 1
ATOM 1793 C CA . THR A 1 237 ? -9.625 -19.844 -13.219 1 97.5 237 THR A CA 1
ATOM 1794 C C . THR A 1 237 ? -9.492 -20.953 -14.258 1 97.5 237 THR A C 1
ATOM 1796 O O . THR A 1 237 ? -10.453 -21.266 -14.969 1 97.5 237 THR A O 1
ATOM 1799 N N . LEU A 1 238 ? -8.359 -21.547 -14.32 1 98.31 238 LEU A N 1
ATOM 1800 C CA . LEU A 1 238 ? -8.016 -22.484 -15.398 1 98.31 238 LEU A CA 1
ATOM 1801 C C . LEU A 1 238 ? -8.938 -23.688 -15.391 1 98.31 238 LEU A C 1
ATOM 1803 O O . LEU A 1 238 ? -9.406 -24.125 -16.453 1 98.31 238 LEU A O 1
ATOM 1807 N N . PRO A 1 239 ? -9.312 -24.281 -14.195 1 97.69 239 PRO A N 1
ATOM 1808 C CA . PRO A 1 239 ? -10.242 -25.406 -14.219 1 97.69 239 PRO A CA 1
ATOM 1809 C C . PRO A 1 239 ? -11.578 -25.047 -14.867 1 97.69 239 PRO A C 1
ATOM 1811 O O . PRO A 1 239 ? -12.125 -25.844 -15.633 1 97.69 239 PRO A O 1
ATOM 1814 N N . LEU A 1 240 ? -12.078 -23.891 -14.578 1 97.69 240 LEU A N 1
ATOM 1815 C CA . LEU A 1 240 ? -13.344 -23.438 -15.156 1 97.69 240 LEU A CA 1
ATOM 1816 C C . LEU A 1 240 ? -13.195 -23.188 -16.656 1 97.69 240 LEU A C 1
ATOM 1818 O O . LEU A 1 240 ? -14.039 -23.609 -17.453 1 97.69 240 LEU A O 1
ATOM 1822 N N . LEU A 1 241 ? -12.141 -22.453 -17.016 1 98.19 241 LEU A N 1
ATOM 1823 C CA . LEU A 1 241 ? -11.922 -22.078 -18.406 1 98.19 241 LEU A CA 1
ATOM 1824 C C . LEU A 1 241 ? -11.789 -23.328 -19.281 1 98.19 241 LEU A C 1
ATOM 1826 O O . LEU A 1 241 ? -12.375 -23.391 -20.375 1 98.19 241 LEU A O 1
ATOM 1830 N N . TYR A 1 242 ? -11.039 -24.297 -18.844 1 98.5 242 TYR A N 1
ATOM 1831 C CA . TYR A 1 242 ? -10.836 -25.531 -19.594 1 98.5 242 TYR A CA 1
ATOM 1832 C C . TYR A 1 242 ? -12.133 -26.312 -19.719 1 98.5 242 TYR A C 1
ATOM 1834 O O . TYR A 1 242 ? -12.445 -26.844 -20.781 1 98.5 242 TYR A O 1
ATOM 1842 N N . ALA A 1 243 ? -12.891 -26.422 -18.656 1 98.12 243 ALA A N 1
ATOM 1843 C CA . ALA A 1 243 ? -14.18 -27.125 -18.688 1 98.12 243 ALA A CA 1
ATOM 1844 C C . ALA A 1 243 ? -15.141 -26.453 -19.656 1 98.12 243 ALA A C 1
ATOM 1846 O O . ALA A 1 243 ? -15.875 -27.125 -20.391 1 98.12 243 ALA A O 1
ATOM 1847 N N . MET A 1 244 ? -15.141 -25.188 -19.594 1 97.56 244 MET A N 1
ATOM 1848 C CA . MET A 1 244 ? -16.016 -24.422 -20.484 1 97.56 244 MET A CA 1
ATOM 1849 C C . MET A 1 244 ? -15.648 -24.656 -21.953 1 97.56 244 MET A C 1
ATOM 1851 O O . MET A 1 244 ? -16.531 -24.812 -22.797 1 97.56 244 MET A O 1
ATOM 1855 N N . GLN A 1 245 ? -14.398 -24.719 -22.281 1 97.19 245 GLN A N 1
ATOM 1856 C CA . GLN A 1 245 ? -13.898 -24.859 -23.641 1 97.19 245 GLN A CA 1
ATOM 1857 C C . GLN A 1 245 ? -14.117 -26.266 -24.156 1 97.19 245 GLN A C 1
ATOM 1859 O O . GLN A 1 245 ? -14.289 -26.469 -25.375 1 97.19 245 GLN A O 1
ATOM 1864 N N . HIS A 1 246 ? -14.25 -27.328 -23.344 1 98.06 246 HIS A N 1
ATOM 1865 C CA . HIS A 1 246 ? -14.234 -28.719 -23.781 1 98.06 246 HIS A CA 1
ATOM 1866 C C . HIS A 1 246 ? -15.531 -29.422 -23.391 1 98.06 246 HIS A C 1
ATOM 1868 O O .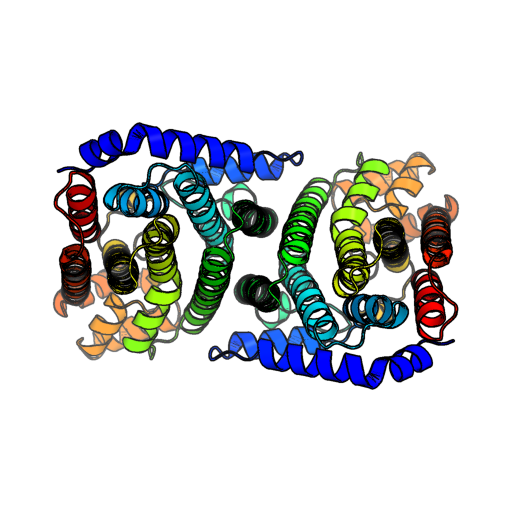 HIS A 1 246 ? -15.664 -30.625 -23.594 1 98.06 246 HIS A O 1
ATOM 1874 N N . GLY A 1 247 ? -16.422 -28.641 -22.75 1 97.94 247 GLY A N 1
ATOM 1875 C CA . GLY A 1 247 ? -17.688 -29.219 -22.328 1 97.94 247 GLY A CA 1
ATOM 1876 C C . GLY A 1 247 ? -18.75 -29.203 -23.406 1 97.94 247 GLY A C 1
ATOM 1877 O O . GLY A 1 247 ? -18.5 -28.734 -24.516 1 97.94 247 GLY A O 1
ATOM 1878 N N . THR A 1 248 ? -19.906 -29.875 -23.078 1 98.12 248 THR A N 1
ATOM 1879 C CA . THR A 1 248 ? -21.062 -29.781 -23.953 1 98.12 248 THR A CA 1
ATOM 1880 C C . THR A 1 248 ? -21.578 -28.344 -24.016 1 98.12 248 THR A C 1
ATOM 1882 O O . THR A 1 248 ? -21.172 -27.5 -23.219 1 98.12 248 THR A O 1
ATOM 1885 N N . THR A 1 249 ? -22.422 -28.109 -24.938 1 98.12 249 THR A N 1
ATOM 1886 C CA . THR A 1 249 ? -23.031 -26.797 -25.062 1 98.12 249 THR A CA 1
ATOM 1887 C C . THR A 1 249 ? -23.719 -26.391 -23.766 1 98.12 249 THR A C 1
ATOM 1889 O O . THR A 1 249 ? -23.625 -25.234 -23.344 1 98.12 249 THR A O 1
ATOM 1892 N N . GLU A 1 250 ? -24.344 -27.328 -23.172 1 97.81 250 GLU A N 1
ATOM 1893 C CA . GLU A 1 250 ? -25.062 -27.078 -21.922 1 97.81 250 GLU A CA 1
ATOM 1894 C C . GLU A 1 250 ? -24.078 -26.75 -20.797 1 97.81 250 GLU A C 1
ATOM 1896 O O . GLU A 1 250 ? -24.312 -25.828 -20.016 1 97.81 250 GLU A O 1
ATOM 1901 N N . GLN A 1 251 ? -23.047 -27.5 -20.734 1 97.75 251 GLN A N 1
ATOM 1902 C CA . GLN A 1 251 ? -22.031 -27.281 -19.719 1 97.75 251 GLN A CA 1
ATOM 1903 C C . GLN A 1 251 ? -21.344 -25.938 -19.906 1 97.75 251 GLN A C 1
ATOM 1905 O O . GLN A 1 251 ? -21.109 -25.203 -18.938 1 97.75 251 GLN A O 1
ATOM 1910 N N . THR A 1 252 ? -21.047 -25.656 -21.141 1 98.19 252 THR A N 1
ATOM 1911 C CA . THR A 1 252 ? -20.406 -24.391 -21.484 1 98.19 252 THR A CA 1
ATOM 1912 C C . THR A 1 252 ? -21.281 -23.219 -21.062 1 98.19 252 THR A C 1
ATOM 1914 O O . THR A 1 252 ? -20.797 -22.266 -20.438 1 98.19 252 THR A O 1
ATOM 1917 N N . GLN A 1 253 ? -22.5 -23.297 -21.328 1 98.06 253 GLN A N 1
ATOM 1918 C CA . GLN A 1 253 ? -23.422 -22.203 -21 1 98.06 253 GLN A CA 1
ATOM 1919 C C . GLN A 1 253 ? -23.578 -22.062 -19.484 1 98.06 253 GLN A C 1
ATOM 1921 O O . GLN A 1 253 ? -23.656 -20.953 -18.969 1 98.06 253 GLN A O 1
ATOM 1926 N N . MET A 1 254 ? -23.578 -23.156 -18.844 1 97.75 254 MET A N 1
ATOM 1927 C CA . MET A 1 254 ? -23.703 -23.172 -17.391 1 97.75 254 MET A CA 1
ATOM 1928 C C . MET A 1 254 ? -22.516 -22.484 -16.734 1 97.75 254 MET A C 1
ATOM 1930 O O . MET A 1 254 ? -22.688 -21.609 -15.867 1 97.75 254 MET A O 1
ATOM 1934 N N . ILE A 1 255 ? -21.359 -22.844 -17.172 1 97.81 255 ILE A N 1
ATOM 1935 C CA . ILE A 1 255 ? -20.156 -22.297 -16.578 1 97.81 255 ILE A CA 1
ATOM 1936 C C . ILE A 1 255 ? -20 -20.828 -16.953 1 97.81 255 ILE A C 1
ATOM 1938 O O . ILE A 1 255 ? -19.609 -20 -16.125 1 97.81 255 ILE A O 1
ATOM 1942 N N . ARG A 1 256 ? -20.297 -20.531 -18.172 1 97.94 256 ARG A N 1
ATOM 1943 C CA . ARG A 1 256 ? -20.25 -19.141 -18.641 1 97.94 256 ARG A CA 1
ATOM 1944 C C . ARG A 1 256 ? -21.125 -18.25 -17.766 1 97.94 256 ARG A C 1
ATOM 1946 O O . ARG A 1 256 ? -20.703 -17.188 -17.328 1 97.94 256 ARG A O 1
ATOM 1953 N N . GLU A 1 257 ? -22.312 -18.672 -17.531 1 97.56 257 GLU A N 1
ATOM 1954 C CA . GLU A 1 257 ? -23.234 -17.906 -16.703 1 97.56 257 GLU A CA 1
ATOM 1955 C C . GLU A 1 257 ? -22.734 -17.797 -15.266 1 97.56 257 GLU A C 1
ATOM 1957 O O . GLU A 1 257 ? -22.859 -16.734 -14.641 1 97.56 257 GLU A O 1
ATOM 1962 N N . ALA A 1 258 ? -22.219 -18.906 -14.805 1 96.56 258 ALA A N 1
ATOM 1963 C CA . ALA A 1 258 ? -21.688 -18.922 -13.438 1 96.56 258 ALA A CA 1
ATOM 1964 C C . ALA A 1 258 ? -20.578 -17.891 -13.273 1 96.56 258 ALA A C 1
ATOM 1966 O O . ALA A 1 258 ? -20.5 -17.219 -12.242 1 96.56 258 ALA A O 1
ATOM 1967 N N . ILE A 1 259 ? -19.703 -17.766 -14.281 1 96.94 259 ILE A N 1
ATOM 1968 C CA . ILE A 1 259 ? -18.609 -16.797 -14.242 1 96.94 259 ILE A CA 1
ATOM 1969 C C . ILE A 1 259 ? -19.188 -15.383 -14.359 1 96.94 259 ILE A C 1
ATOM 1971 O O . ILE A 1 259 ? -18.891 -14.508 -13.539 1 96.94 259 ILE A O 1
ATOM 1975 N N . GLU A 1 260 ? -20.062 -15.203 -15.281 1 97.12 260 GLU A N 1
ATOM 1976 C CA . GLU A 1 260 ? -20.609 -13.883 -15.602 1 97.12 260 GLU A CA 1
ATOM 1977 C C . GLU A 1 260 ? -21.391 -13.312 -14.422 1 97.12 260 GLU A C 1
ATOM 1979 O O . GLU A 1 260 ? -21.328 -12.109 -14.156 1 97.12 260 GLU A O 1
ATOM 1984 N N . LYS A 1 261 ? -22.141 -14.156 -13.773 1 96.19 261 LYS A N 1
ATOM 1985 C CA . LYS A 1 261 ? -23.078 -13.68 -12.766 1 96.19 261 LYS A CA 1
ATOM 1986 C C . LYS A 1 261 ? -22.562 -13.961 -11.359 1 96.19 261 LYS A C 1
ATOM 1988 O O . LYS A 1 261 ? -23.188 -13.562 -10.367 1 96.19 261 LYS A O 1
ATOM 1993 N N . ALA A 1 262 ? -21.453 -14.609 -11.266 1 93.56 262 ALA A N 1
ATOM 1994 C CA . ALA A 1 262 ? -20.891 -14.992 -9.969 1 93.56 262 ALA A CA 1
ATOM 1995 C C . ALA A 1 262 ? -21.906 -15.734 -9.117 1 93.56 262 ALA A C 1
ATOM 1997 O O . ALA A 1 262 ? -22.078 -15.43 -7.934 1 93.56 262 ALA A O 1
ATOM 1998 N N . ASN A 1 263 ? -22.641 -16.625 -9.711 1 91.12 263 ASN A N 1
ATOM 1999 C CA . ASN A 1 263 ? -23.672 -17.375 -9.008 1 91.12 263 ASN A CA 1
ATOM 2000 C C . ASN A 1 263 ? -23.484 -18.875 -9.148 1 91.12 263 ASN A C 1
ATOM 2002 O O . ASN A 1 263 ? -24.453 -19.641 -9.117 1 91.12 263 ASN A O 1
ATOM 2006 N N . GLY A 1 264 ? -22.344 -19.281 -9.32 1 89.62 264 GLY A N 1
ATOM 2007 C CA . GLY A 1 264 ? -22.031 -20.672 -9.633 1 89.62 264 GLY A CA 1
ATOM 2008 C C . GLY A 1 264 ? -22.234 -21.609 -8.453 1 89.62 264 GLY A C 1
ATOM 2009 O O . GLY A 1 264 ? -22.391 -22.812 -8.641 1 89.62 264 GLY A O 1
ATOM 2010 N N . MET A 1 265 ? -22.266 -21.031 -7.258 1 90.88 265 MET A N 1
ATOM 2011 C CA . MET A 1 265 ? -22.406 -21.875 -6.074 1 90.88 265 MET A CA 1
ATOM 2012 C C . MET A 1 265 ? -23.734 -22.625 -6.098 1 90.88 265 MET A C 1
ATOM 2014 O O . MET A 1 265 ? -23.812 -23.75 -5.59 1 90.88 265 MET A O 1
ATOM 2018 N N . GLU A 1 266 ? -24.672 -22.094 -6.742 1 91.38 266 GLU A N 1
ATOM 2019 C CA . GLU A 1 266 ? -25.969 -22.734 -6.875 1 91.38 266 GLU A CA 1
ATOM 2020 C C . GLU A 1 266 ? -25.891 -23.969 -7.754 1 91.38 266 GLU A C 1
ATOM 2022 O O . GLU A 1 266 ? -26.719 -24.875 -7.641 1 91.38 266 GLU A O 1
ATOM 2027 N N . LYS A 1 267 ? -24.938 -24.062 -8.594 1 93.75 267 LYS A N 1
ATOM 2028 C CA . LYS A 1 267 ? -24.766 -25.156 -9.547 1 93.75 267 LYS A CA 1
ATOM 2029 C C . LYS A 1 267 ? -23.438 -25.859 -9.352 1 93.75 267 LYS A C 1
ATOM 2031 O O . LYS A 1 267 ? -22.844 -26.375 -10.305 1 93.75 267 LYS A O 1
ATOM 2036 N N . LEU A 1 268 ? -22.953 -25.781 -8.156 1 93.69 268 LEU A N 1
ATOM 2037 C CA . LEU A 1 268 ? -21.609 -26.266 -7.852 1 93.69 268 LEU A CA 1
ATOM 2038 C C . LEU A 1 268 ? -21.469 -27.734 -8.258 1 93.69 268 LEU A C 1
ATOM 2040 O O . LEU A 1 268 ? -20.484 -28.109 -8.906 1 93.69 268 LEU A O 1
ATOM 2044 N N . ASP A 1 269 ? -22.391 -28.562 -7.898 1 94.38 269 ASP A N 1
ATOM 2045 C CA . ASP A 1 269 ? -22.312 -30 -8.18 1 94.38 269 ASP A CA 1
ATOM 2046 C C . ASP A 1 269 ? -22.25 -30.25 -9.68 1 94.38 269 ASP A C 1
ATOM 2048 O O . ASP A 1 269 ? -21.438 -31.062 -10.141 1 94.38 269 ASP A O 1
ATOM 2052 N N . ALA A 1 270 ? -23.125 -29.547 -10.391 1 96.44 270 ALA A N 1
ATOM 2053 C CA . ALA A 1 270 ? -23.156 -29.719 -11.836 1 96.44 270 ALA A CA 1
ATOM 2054 C C . ALA A 1 270 ? -21.859 -29.234 -12.469 1 96.44 270 ALA A C 1
ATOM 2056 O O . ALA A 1 270 ? -21.375 -29.828 -13.438 1 96.44 270 ALA A O 1
ATOM 2057 N N . ILE A 1 271 ? -21.391 -28.266 -11.961 1 96.38 271 ILE A N 1
ATOM 2058 C CA . ILE A 1 271 ? -20.141 -27.703 -12.477 1 96.38 271 ILE A CA 1
ATOM 2059 C C . ILE A 1 271 ? -18.984 -28.641 -12.172 1 96.38 271 ILE A C 1
ATOM 2061 O O . ILE A 1 271 ? -18.125 -28.875 -13.023 1 96.38 271 ILE A O 1
ATOM 2065 N N . MET A 1 272 ? -18.969 -29.188 -10.984 1 95.44 272 MET A N 1
ATOM 2066 C CA . MET A 1 272 ? -17.938 -30.156 -10.617 1 95.44 272 MET A CA 1
ATOM 2067 C C . MET A 1 272 ? -18 -31.375 -11.531 1 95.44 272 MET A C 1
ATOM 2069 O O . MET A 1 272 ? -16.969 -31.906 -11.93 1 95.44 272 MET A O 1
ATOM 2073 N N . GLU A 1 273 ? -19.172 -31.766 -11.805 1 96.44 273 GLU A N 1
ATOM 2074 C CA . GLU A 1 273 ? -19.344 -32.875 -12.727 1 96.44 273 GLU A CA 1
ATOM 2075 C C . GLU A 1 273 ? -18.797 -32.562 -14.109 1 96.44 273 GLU A C 1
ATOM 2077 O O . GLU A 1 273 ? -18.156 -33.375 -14.742 1 96.44 273 GLU A O 1
ATOM 2082 N N . ALA A 1 274 ? -19.125 -31.406 -14.547 1 97.38 274 ALA A N 1
ATOM 2083 C CA . ALA A 1 274 ? -18.609 -30.953 -15.836 1 97.38 274 ALA A CA 1
ATOM 2084 C C . ALA A 1 274 ? -17.078 -30.938 -15.844 1 97.38 274 ALA A C 1
ATOM 2086 O O . ALA A 1 274 ? -16.453 -31.344 -16.828 1 97.38 274 ALA A O 1
ATOM 2087 N N . MET A 1 275 ? -16.5 -30.484 -14.766 1 96.88 275 MET A N 1
ATOM 2088 C CA . MET A 1 275 ? -15.039 -30.438 -14.656 1 96.88 275 MET A CA 1
ATOM 2089 C C . MET A 1 275 ? -14.445 -31.844 -14.672 1 96.88 275 MET A C 1
ATOM 2091 O O . MET A 1 275 ? -13.398 -32.062 -15.289 1 96.88 275 MET A O 1
ATOM 2095 N N . GLU A 1 276 ? -15.07 -32.719 -14.078 1 95.75 276 GLU A N 1
ATOM 2096 C CA . GLU A 1 276 ? -14.617 -34.125 -14.07 1 95.75 276 GLU A CA 1
ATOM 2097 C C . GLU A 1 276 ? -14.719 -34.75 -15.461 1 95.75 276 GLU A C 1
ATOM 2099 O O . GLU A 1 276 ? -13.773 -35.375 -15.93 1 95.75 276 GLU A O 1
ATOM 2104 N N . GLN A 1 277 ? -15.836 -34.531 -16.062 1 97.62 277 GLN A N 1
ATOM 2105 C CA . GLN A 1 277 ? -16.094 -35.125 -17.359 1 97.62 277 GLN A CA 1
ATOM 2106 C C . GLN A 1 277 ? -15.148 -34.594 -18.422 1 97.62 277 GLN A C 1
ATOM 2108 O O . GLN A 1 277 ? -14.758 -35.312 -19.344 1 97.62 277 GLN A O 1
ATOM 2113 N N . THR A 1 278 ? -14.805 -33.344 -18.328 1 98.12 278 THR A N 1
ATOM 2114 C CA . THR A 1 278 ? -13.945 -32.719 -19.312 1 98.12 278 THR A CA 1
ATOM 2115 C C . THR A 1 278 ? -12.477 -32.969 -18.984 1 98.12 278 THR A C 1
ATOM 2117 O O . THR A 1 278 ? -11.594 -32.719 -19.812 1 98.12 278 THR A O 1
ATOM 2120 N N . GLY A 1 279 ? -12.172 -33.375 -17.719 1 97.75 279 GLY A N 1
ATOM 2121 C CA . GLY A 1 279 ? -10.797 -33.594 -17.281 1 97.75 279 GLY A CA 1
ATOM 2122 C C . GLY A 1 279 ? -10.078 -32.281 -16.938 1 97.75 279 GLY A C 1
ATOM 2123 O O . GLY A 1 279 ? -8.852 -32.219 -16.984 1 97.75 279 GLY A O 1
ATOM 2124 N N . SER A 1 280 ? -10.836 -31.281 -16.672 1 97.81 280 SER A N 1
ATOM 2125 C CA . SER A 1 280 ? -10.266 -29.953 -16.453 1 97.81 280 SER A CA 1
ATOM 2126 C C . SER A 1 280 ? -9.352 -29.938 -15.234 1 97.81 280 SER A C 1
ATOM 2128 O O . SER A 1 280 ? -8.297 -29.297 -15.25 1 97.81 280 SER A O 1
ATOM 2130 N N . LEU A 1 281 ? -9.711 -30.547 -14.125 1 96.62 281 LEU A N 1
ATOM 2131 C CA . LEU A 1 281 ? -8.883 -30.609 -12.922 1 96.62 281 LEU A CA 1
ATOM 2132 C C . LEU A 1 281 ? -7.57 -31.328 -13.203 1 96.62 281 LEU A C 1
ATOM 2134 O O . LEU A 1 281 ? -6.504 -30.875 -12.789 1 96.62 281 LEU A O 1
ATOM 2138 N N . GLU A 1 282 ? -7.656 -32.406 -13.922 1 97.19 282 GLU A N 1
ATOM 2139 C CA . GLU A 1 282 ? -6.461 -33.188 -14.273 1 97.19 282 GLU A CA 1
ATOM 2140 C C . GLU A 1 282 ? -5.555 -32.375 -15.203 1 97.19 282 GLU A C 1
ATOM 2142 O O . GLU A 1 282 ? -4.332 -32.406 -15.062 1 97.19 282 GLU A O 1
ATOM 2147 N N . TYR A 1 283 ? -6.184 -31.734 -16.156 1 98.25 283 TYR A N 1
ATOM 2148 C CA . TYR A 1 283 ? -5.414 -30.875 -17.062 1 98.25 283 TYR A CA 1
ATOM 2149 C C . TYR A 1 283 ? -4.613 -29.844 -16.281 1 98.25 283 TYR A C 1
ATOM 2151 O O . TYR A 1 283 ? -3.422 -29.656 -16.516 1 98.25 283 TYR A O 1
ATOM 2159 N N . THR A 1 284 ? -5.246 -29.172 -15.328 1 98.12 284 THR A N 1
ATOM 2160 C CA . THR A 1 284 ? -4.605 -28.156 -14.508 1 98.12 284 THR A CA 1
ATOM 2161 C C . THR A 1 284 ? -3.496 -28.75 -13.648 1 98.12 284 THR A C 1
ATOM 2163 O O . THR A 1 284 ? -2.418 -28.172 -13.516 1 98.12 284 THR A O 1
ATOM 2166 N N . ARG A 1 285 ? -3.742 -29.938 -13.102 1 97.31 285 ARG A N 1
ATOM 2167 C CA . ARG A 1 285 ? -2.732 -30.625 -12.312 1 97.31 285 ARG A CA 1
ATOM 2168 C C . ARG A 1 285 ? -1.511 -30.969 -13.164 1 97.31 285 ARG A C 1
ATOM 2170 O O . ARG A 1 285 ? -0.375 -30.828 -12.703 1 97.31 285 ARG A O 1
ATOM 2177 N N . GLN A 1 286 ? -1.776 -31.438 -14.32 1 97.88 286 GLN A N 1
ATOM 2178 C CA . GLN A 1 286 ? -0.678 -31.797 -15.203 1 97.88 286 GLN A CA 1
ATOM 2179 C C . GLN A 1 286 ? 0.184 -30.578 -15.539 1 97.88 286 GLN A C 1
ATOM 2181 O O . GLN A 1 286 ? 1.41 -30.688 -15.609 1 97.88 286 GLN A O 1
ATOM 2186 N N . LYS A 1 287 ? -0.46 -29.484 -15.75 1 98.31 287 LYS A N 1
ATOM 2187 C CA . LYS A 1 287 ? 0.293 -28.266 -15.969 1 98.31 287 LYS A CA 1
ATOM 2188 C C . LYS A 1 287 ? 1.155 -27.922 -14.75 1 98.31 287 LYS A C 1
ATOM 2190 O O . LYS A 1 287 ? 2.295 -27.469 -14.898 1 98.31 287 LYS A O 1
ATOM 2195 N N . ALA A 1 288 ? 0.594 -28.062 -13.57 1 98.38 288 ALA A N 1
ATOM 2196 C CA . ALA A 1 288 ? 1.344 -27.812 -12.344 1 98.38 288 ALA A CA 1
ATOM 2197 C C . ALA A 1 288 ? 2.559 -28.734 -12.25 1 98.38 288 ALA A C 1
ATOM 2199 O O . ALA A 1 288 ? 3.645 -28.297 -11.859 1 98.38 288 ALA A O 1
ATOM 2200 N N . TYR A 1 289 ? 2.387 -30.031 -12.633 1 98.12 289 TYR A N 1
ATOM 2201 C CA . TYR A 1 289 ? 3.48 -31 -12.609 1 98.12 289 TYR A CA 1
ATOM 2202 C C . TYR A 1 289 ? 4.594 -30.594 -13.562 1 98.12 289 TYR A C 1
ATOM 2204 O O . TYR A 1 289 ? 5.773 -30.672 -13.227 1 98.12 289 TYR A O 1
ATOM 2212 N N . GLN A 1 290 ? 4.152 -30.141 -14.711 1 98.5 290 GLN A N 1
ATOM 2213 C CA . GLN A 1 290 ? 5.129 -29.688 -15.695 1 98.5 290 GLN A CA 1
ATOM 2214 C C . GLN A 1 290 ? 5.938 -28.516 -15.164 1 98.5 290 GLN A C 1
ATOM 2216 O O . GLN A 1 290 ? 7.156 -28.453 -15.352 1 98.5 290 GLN A O 1
ATOM 2221 N N . GLU A 1 291 ? 5.25 -27.562 -14.562 1 98.62 291 GLU A N 1
ATOM 2222 C CA . GLU A 1 291 ? 5.941 -26.406 -13.992 1 98.62 291 GLU A CA 1
ATOM 2223 C C . GLU A 1 291 ? 6.891 -26.844 -12.875 1 98.62 291 GLU A C 1
ATOM 2225 O O . GLU A 1 291 ? 7.996 -26.297 -12.758 1 98.62 291 GLU A O 1
ATOM 2230 N N . ALA A 1 292 ? 6.492 -27.75 -12.031 1 98.44 292 ALA A N 1
ATOM 2231 C CA . ALA A 1 292 ? 7.359 -28.25 -10.961 1 98.44 292 ALA A CA 1
ATOM 2232 C C . ALA A 1 292 ? 8.602 -28.922 -11.539 1 98.44 292 ALA A C 1
ATOM 2234 O O . ALA A 1 292 ? 9.703 -28.766 -11.008 1 98.44 292 ALA A O 1
ATOM 2235 N N . ASP A 1 293 ? 8.453 -29.703 -12.617 1 98.56 293 ASP A N 1
ATOM 2236 C CA . ASP A 1 293 ? 9.578 -30.359 -13.273 1 98.56 293 ASP A CA 1
ATOM 2237 C C . ASP A 1 293 ? 10.562 -29.312 -13.812 1 98.56 293 ASP A C 1
ATOM 2239 O O . ASP A 1 293 ? 11.781 -29.5 -13.703 1 98.56 293 ASP A O 1
ATOM 2243 N N . LYS A 1 294 ? 10 -28.281 -14.461 1 98.81 294 LYS A N 1
ATOM 2244 C CA . LYS A 1 294 ? 10.852 -27.203 -14.93 1 98.81 294 LYS A CA 1
ATOM 2245 C C . LYS A 1 294 ? 11.641 -26.578 -13.781 1 98.81 294 LYS A C 1
ATOM 2247 O O . LYS A 1 294 ? 12.828 -26.266 -13.93 1 98.81 294 LYS A O 1
ATOM 2252 N N . ALA A 1 295 ? 10.93 -26.328 -12.641 1 98.88 295 ALA A N 1
ATOM 2253 C CA . ALA A 1 295 ? 11.594 -25.766 -11.469 1 98.88 295 ALA A CA 1
ATOM 2254 C C . ALA A 1 295 ? 12.773 -26.641 -11.039 1 98.88 295 ALA A C 1
ATOM 2256 O O . ALA A 1 295 ? 13.883 -26.141 -10.844 1 98.88 295 ALA A O 1
ATOM 2257 N N . ILE A 1 296 ? 12.578 -27.953 -10.922 1 98.69 296 ILE A N 1
ATOM 2258 C CA . ILE A 1 296 ? 13.602 -28.875 -10.461 1 98.69 296 ILE A CA 1
ATOM 2259 C C . ILE A 1 296 ? 14.773 -28.875 -11.438 1 98.69 296 ILE A C 1
ATOM 2261 O O . ILE A 1 296 ? 15.93 -28.922 -11.023 1 98.69 296 ILE A O 1
ATOM 2265 N N . ALA A 1 297 ? 14.484 -28.844 -12.734 1 98.81 297 ALA A N 1
ATOM 2266 C CA . ALA A 1 297 ? 15.523 -28.844 -13.758 1 98.81 297 ALA A CA 1
ATOM 2267 C C . ALA A 1 297 ? 16.469 -27.656 -13.586 1 98.81 297 ALA A C 1
ATOM 2269 O O . ALA A 1 297 ? 17.672 -27.766 -13.844 1 98.81 297 ALA A O 1
ATOM 2270 N N . GLU A 1 298 ? 15.969 -26.5 -13.141 1 98.81 298 GLU A N 1
ATOM 2271 C CA . GLU A 1 298 ? 16.766 -25.297 -12.969 1 98.81 298 GLU A CA 1
ATOM 2272 C C . GLU A 1 298 ? 17.781 -25.453 -11.844 1 98.81 298 GLU A C 1
ATOM 2274 O O . GLU A 1 298 ? 18.766 -24.703 -11.766 1 98.81 298 GLU A O 1
ATOM 2279 N N . LEU A 1 299 ? 17.562 -26.422 -10.945 1 98.75 299 LEU A N 1
ATOM 2280 C CA . LEU A 1 299 ? 18.422 -26.578 -9.781 1 98.75 299 LEU A CA 1
ATOM 2281 C C . LEU A 1 299 ? 19.688 -27.328 -10.141 1 98.75 299 LEU A C 1
ATOM 2283 O O . LEU A 1 299 ? 20.578 -27.5 -9.297 1 98.75 299 LEU A O 1
ATOM 2287 N N . SER A 1 300 ? 19.844 -27.75 -11.398 1 98.44 300 SER A N 1
ATOM 2288 C CA . SER A 1 300 ? 21.031 -28.484 -11.836 1 98.44 300 SER A CA 1
ATOM 2289 C C . SER A 1 300 ? 22.297 -27.672 -11.648 1 98.44 300 SER A C 1
ATOM 2291 O O . SER A 1 300 ? 23.391 -28.219 -11.555 1 98.44 300 SER A O 1
ATOM 2293 N N . VAL A 1 301 ? 22.172 -26.375 -11.547 1 97.62 301 VAL A N 1
ATOM 2294 C CA . VAL A 1 301 ? 23.312 -25.469 -11.43 1 97.62 301 VAL A CA 1
ATOM 2295 C C . VAL A 1 301 ? 23.891 -25.547 -10.023 1 97.62 301 VAL A C 1
ATOM 2297 O O . VAL A 1 301 ? 25.031 -25.109 -9.789 1 97.62 301 VAL A O 1
ATOM 2300 N N . LEU A 1 302 ? 23.156 -26.109 -9.102 1 98.25 302 LEU A N 1
ATOM 2301 C CA . LEU A 1 302 ? 23.594 -26.156 -7.707 1 98.25 302 LEU A CA 1
ATOM 2302 C C . LEU A 1 302 ? 24.344 -27.453 -7.418 1 98.25 302 LEU A C 1
ATOM 2304 O O . LEU A 1 302 ? 24.016 -28.5 -7.965 1 98.25 302 LEU A O 1
ATOM 2308 N N . SER A 1 303 ? 25.312 -27.375 -6.562 1 97.19 303 SER A N 1
ATOM 2309 C CA . SER A 1 303 ? 25.969 -28.578 -6.047 1 97.19 303 SER A CA 1
ATOM 2310 C C . SER A 1 303 ? 25.031 -29.359 -5.129 1 97.19 303 SER A C 1
ATOM 2312 O O . SER A 1 303 ? 24.156 -28.781 -4.48 1 97.19 303 SER A O 1
ATOM 2314 N N . GLU A 1 304 ? 25.281 -30.656 -5.07 1 97.88 304 GLU A N 1
ATOM 2315 C CA . GLU A 1 304 ? 24.484 -31.5 -4.176 1 97.88 304 GLU A CA 1
ATOM 2316 C C . GLU A 1 304 ? 24.688 -31.078 -2.721 1 97.88 304 GLU A C 1
ATOM 2318 O O . GLU A 1 304 ? 25.812 -30.859 -2.275 1 97.88 304 GLU A O 1
ATOM 2323 N N . SER A 1 305 ? 23.656 -30.906 -2.016 1 97.75 305 SER A N 1
ATOM 2324 C CA . SER A 1 305 ? 23.609 -30.516 -0.61 1 97.75 305 SER A CA 1
ATOM 2325 C C . SER A 1 305 ? 22.219 -30.734 -0.018 1 97.75 305 SER A C 1
ATOM 2327 O O . SER A 1 305 ? 21.25 -30.938 -0.753 1 97.75 305 SER A O 1
ATOM 2329 N N . PRO A 1 306 ? 22.125 -30.797 1.31 1 98.19 306 PRO A N 1
ATOM 2330 C CA . PRO A 1 306 ? 20.797 -30.906 1.91 1 98.19 306 PRO A CA 1
ATOM 2331 C C . PRO A 1 306 ? 19.875 -29.75 1.5 1 98.19 306 PRO A C 1
ATOM 2333 O O . PRO A 1 306 ? 18.656 -29.938 1.424 1 98.19 306 PRO A O 1
ATOM 2336 N N . TYR A 1 307 ? 20.469 -28.625 1.22 1 98.56 307 TYR A N 1
ATOM 2337 C CA . TYR A 1 307 ? 19.672 -27.469 0.821 1 98.56 307 TYR A CA 1
ATOM 2338 C C . TYR A 1 307 ? 19.109 -27.656 -0.585 1 98.56 307 TYR A C 1
ATOM 2340 O O . TYR A 1 307 ? 17.953 -27.312 -0.851 1 98.56 307 TYR A O 1
ATOM 2348 N N . LYS A 1 308 ? 19.922 -28.109 -1.505 1 98.44 308 LYS A N 1
ATOM 2349 C CA . LYS A 1 308 ? 19.406 -28.438 -2.832 1 98.44 308 LYS A CA 1
ATOM 2350 C C . LYS A 1 308 ? 18.297 -29.469 -2.752 1 98.44 308 LYS A C 1
ATOM 2352 O O . LYS A 1 308 ? 17.266 -29.328 -3.418 1 98.44 308 LYS A O 1
ATOM 2357 N N . GLU A 1 309 ? 18.5 -30.484 -1.943 1 98.44 309 GLU A N 1
ATOM 2358 C CA . GLU A 1 309 ? 17.484 -31.516 -1.767 1 98.44 309 GLU A CA 1
ATOM 2359 C C . GLU A 1 309 ? 16.172 -30.922 -1.235 1 98.44 309 GLU A C 1
ATOM 2361 O O . GLU A 1 309 ? 15.094 -31.328 -1.652 1 98.44 309 GLU A O 1
ATOM 2366 N N . ALA A 1 310 ? 16.312 -30.031 -0.308 1 98.5 310 ALA A N 1
ATOM 2367 C CA . ALA A 1 310 ? 15.133 -29.375 0.251 1 98.5 310 ALA A CA 1
ATOM 2368 C C . ALA A 1 310 ? 14.367 -28.609 -0.829 1 98.5 310 ALA A C 1
ATOM 2370 O O . ALA A 1 310 ? 13.133 -28.656 -0.872 1 98.5 310 ALA A O 1
ATOM 2371 N N . LEU A 1 311 ? 15.094 -27.891 -1.712 1 98.69 311 LEU A N 1
ATOM 2372 C CA . LEU A 1 311 ? 14.461 -27.156 -2.795 1 98.69 311 LEU A CA 1
ATOM 2373 C C . LEU A 1 311 ? 13.734 -28.094 -3.752 1 98.69 311 LEU A C 1
ATOM 2375 O O . LEU A 1 311 ? 12.625 -27.797 -4.203 1 98.69 311 LEU A O 1
ATOM 2379 N N . VAL A 1 312 ? 14.32 -29.203 -4.062 1 98.5 312 VAL A N 1
ATOM 2380 C CA . VAL A 1 312 ? 13.695 -30.203 -4.91 1 98.5 312 VAL A CA 1
ATOM 2381 C C . VAL A 1 312 ? 12.43 -30.734 -4.238 1 98.5 312 VAL A C 1
ATOM 2383 O O . VAL A 1 312 ? 11.383 -30.859 -4.879 1 98.5 312 VAL A O 1
ATOM 2386 N N . THR A 1 313 ? 12.539 -31 -2.953 1 97.62 313 THR A N 1
ATOM 2387 C CA . THR A 1 313 ? 11.414 -31.531 -2.189 1 97.62 313 THR A CA 1
ATOM 2388 C C . THR A 1 313 ? 10.258 -30.531 -2.174 1 97.62 313 THR A C 1
ATOM 2390 O O . THR A 1 313 ? 9.094 -30.922 -2.301 1 97.62 313 THR A O 1
ATOM 2393 N N . LEU A 1 314 ? 10.547 -29.266 -2.014 1 97 314 LEU A N 1
ATOM 2394 C CA . LEU A 1 314 ? 9.508 -28.234 -2.016 1 97 314 LEU A CA 1
ATOM 2395 C C . LEU A 1 314 ? 8.766 -28.219 -3.35 1 97 314 LEU A C 1
ATOM 2397 O O . LEU A 1 314 ? 7.559 -27.984 -3.391 1 97 314 LEU A O 1
ATOM 2401 N N . ALA A 1 315 ? 9.508 -28.375 -4.441 1 97.38 315 ALA A N 1
ATOM 2402 C CA . ALA A 1 315 ? 8.875 -28.438 -5.758 1 97.38 315 ALA A CA 1
ATOM 2403 C C . ALA A 1 315 ? 7.902 -29.609 -5.844 1 97.38 315 ALA A C 1
ATOM 2405 O O . ALA A 1 315 ? 6.777 -29.453 -6.336 1 97.38 315 ALA A O 1
ATOM 2406 N N . HIS A 1 316 ? 8.289 -30.734 -5.289 1 95.81 316 HIS A N 1
ATOM 2407 C CA . HIS A 1 316 ? 7.418 -31.906 -5.27 1 95.81 316 HIS A CA 1
ATOM 2408 C C . HIS A 1 316 ? 6.203 -31.656 -4.383 1 95.81 316 HIS A C 1
ATOM 2410 O O . HIS A 1 316 ? 5.078 -32 -4.75 1 95.81 316 HIS A O 1
ATOM 2416 N N . MET A 1 317 ? 6.395 -31.094 -3.297 1 92.31 317 MET A N 1
ATOM 2417 C CA . MET A 1 317 ? 5.324 -30.844 -2.332 1 92.31 317 MET A CA 1
ATOM 2418 C C . MET A 1 317 ? 4.312 -29.844 -2.881 1 92.31 317 MET A C 1
ATOM 2420 O O . MET A 1 317 ? 3.127 -29.922 -2.553 1 92.31 317 MET A O 1
ATOM 2424 N N . SER A 1 318 ? 4.805 -28.891 -3.666 1 91.25 318 SER A N 1
ATOM 2425 C CA . SER A 1 318 ? 3.918 -27.875 -4.219 1 91.25 318 SER A CA 1
ATOM 2426 C C . SER A 1 318 ? 2.846 -28.5 -5.109 1 91.25 318 SER A C 1
ATOM 2428 O O . SER A 1 318 ? 1.772 -27.922 -5.293 1 91.25 318 SER A O 1
ATOM 2430 N N . VAL A 1 319 ? 3.107 -29.688 -5.68 1 91.81 319 VAL A N 1
ATOM 2431 C CA . VAL A 1 319 ? 2.164 -30.25 -6.641 1 91.81 319 VAL A CA 1
ATOM 2432 C C . VAL A 1 319 ? 1.503 -31.5 -6.047 1 91.81 319 VAL A C 1
ATOM 2434 O O . VAL A 1 319 ? 0.531 -32 -6.598 1 91.81 319 VAL A O 1
ATOM 2437 N N . HIS A 1 320 ? 2.104 -32.062 -5.02 1 80.56 320 HIS A N 1
ATOM 2438 C CA . HIS A 1 320 ? 1.482 -33.188 -4.359 1 80.56 320 HIS A CA 1
ATOM 2439 C C . HIS A 1 320 ? 0.812 -32.781 -3.055 1 80.56 320 HIS A C 1
ATOM 2441 O O . HIS A 1 320 ? 0.82 -33.531 -2.082 1 80.56 320 HIS A O 1
ATOM 2447 N N . ARG A 1 321 ? 0.452 -31.609 -3.139 1 64.5 321 ARG A N 1
ATOM 2448 C CA . ARG A 1 321 ? -0.22 -31.125 -1.938 1 64.5 321 ARG A CA 1
ATOM 2449 C C . ARG A 1 321 ? -1.495 -31.922 -1.666 1 64.5 321 ARG A C 1
ATOM 2451 O O . ARG A 1 321 ? -2.297 -32.156 -2.574 1 64.5 321 ARG A O 1
ATOM 2458 N N . SER A 1 322 ? -1.146 -33.125 -1.038 1 53.53 322 SER A N 1
ATOM 2459 C CA . SER A 1 322 ? -2.324 -33.875 -0.61 1 53.53 322 SER A CA 1
ATOM 2460 C C . SER A 1 322 ? -3.037 -33.156 0.54 1 53.53 322 SER A C 1
ATOM 2462 O O . SER A 1 322 ? -2.453 -32.312 1.205 1 53.53 322 SER A O 1
ATOM 2464 N N . LYS A 1 323 ? -4.387 -33.688 0.775 1 42.28 323 LYS A N 1
ATOM 2465 C CA . LYS A 1 323 ? -5.148 -33.344 1.97 1 42.28 323 LYS A CA 1
ATOM 2466 C C . LYS A 1 323 ? -4.254 -33.312 3.207 1 42.28 323 LYS A C 1
ATOM 2468 O O . LYS A 1 323 ? -3.309 -34.094 3.307 1 42.28 323 LYS A O 1
ATOM 2473 N N . MET B 1 1 ? 4.406 37.938 -4.012 1 88.56 1 MET B N 1
ATOM 2474 C CA . MET B 1 1 ? 4.137 37.125 -5.191 1 88.56 1 MET B CA 1
ATOM 2475 C C . MET B 1 1 ? 2.846 36.312 -5.016 1 88.56 1 MET B C 1
ATOM 2477 O O . MET B 1 1 ? 2.492 35.938 -3.9 1 88.56 1 MET B O 1
ATOM 2481 N N . ASP B 1 2 ? 2.047 36.188 -6.055 1 90.88 2 ASP B N 1
ATOM 2482 C CA . ASP B 1 2 ? 0.823 35.406 -5.945 1 90.88 2 ASP B CA 1
ATOM 2483 C C . ASP B 1 2 ? 1.017 34 -6.527 1 90.88 2 ASP B C 1
ATOM 2485 O O . ASP B 1 2 ? 2.1 33.688 -7.012 1 90.88 2 ASP B O 1
ATOM 2489 N N . PHE B 1 3 ? 0.031 33.219 -6.379 1 91.69 3 PHE B N 1
ATOM 2490 C CA . PHE B 1 3 ? 0.138 31.828 -6.762 1 91.69 3 PHE B CA 1
ATOM 2491 C C . PHE B 1 3 ? 0.378 31.688 -8.258 1 91.69 3 PHE B C 1
ATOM 2493 O O . PHE B 1 3 ? 1.098 30.781 -8.703 1 91.69 3 PHE B O 1
ATOM 2500 N N . LYS B 1 4 ? -0.209 32.531 -9.039 1 93.75 4 LYS B N 1
ATOM 2501 C CA . LYS B 1 4 ? -0.005 32.5 -10.484 1 93.75 4 LYS B CA 1
ATOM 2502 C C . LYS B 1 4 ? 1.463 32.719 -10.836 1 93.75 4 LYS B C 1
ATOM 2504 O O . LYS B 1 4 ? 1.98 32.125 -11.781 1 93.75 4 LYS B O 1
ATOM 2509 N N . ALA B 1 5 ? 2.045 33.625 -10.133 1 95.69 5 ALA B N 1
ATOM 2510 C CA . ALA B 1 5 ? 3.463 33.906 -10.352 1 95.69 5 ALA B CA 1
ATOM 2511 C C . ALA B 1 5 ? 4.316 32.688 -10 1 95.69 5 ALA B C 1
ATOM 2513 O O . ALA B 1 5 ? 5.328 32.406 -10.656 1 95.69 5 ALA B O 1
ATOM 2514 N N . ILE B 1 6 ? 3.934 31.969 -8.93 1 96.69 6 ILE B N 1
ATOM 2515 C CA . ILE B 1 6 ? 4.645 30.766 -8.547 1 96.69 6 ILE B CA 1
ATOM 2516 C C . ILE B 1 6 ? 4.5 29.703 -9.648 1 96.69 6 ILE B C 1
ATOM 2518 O O . ILE B 1 6 ? 5.469 29.031 -10.008 1 96.69 6 ILE B O 1
ATOM 2522 N N . GLN B 1 7 ? 3.291 29.594 -10.195 1 95.38 7 GLN B N 1
ATOM 2523 C CA . GLN B 1 7 ? 3.031 28.656 -11.281 1 95.38 7 GLN B CA 1
ATOM 2524 C C . GLN B 1 7 ? 3.879 28.984 -12.508 1 95.38 7 GLN B C 1
ATOM 2526 O O . GLN B 1 7 ? 4.414 28.078 -13.156 1 95.38 7 GLN B O 1
ATOM 2531 N N . ALA B 1 8 ? 3.99 30.25 -12.789 1 97.31 8 ALA B N 1
ATOM 2532 C CA . ALA B 1 8 ? 4.801 30.688 -13.922 1 97.31 8 ALA B CA 1
ATOM 2533 C C . ALA B 1 8 ? 6.277 30.375 -13.688 1 97.31 8 ALA B C 1
ATOM 2535 O O . ALA B 1 8 ? 6.984 29.953 -14.609 1 97.31 8 ALA B O 1
ATOM 2536 N N . LEU B 1 9 ? 6.707 30.656 -12.492 1 97.81 9 LEU B N 1
ATOM 2537 C CA . LEU B 1 9 ? 8.102 30.453 -12.102 1 97.81 9 LEU B CA 1
ATOM 2538 C C . LEU B 1 9 ? 8.508 29 -12.273 1 97.81 9 LEU B C 1
ATOM 2540 O O . LEU B 1 9 ? 9.648 28.703 -12.625 1 97.81 9 LEU B O 1
ATOM 2544 N N . THR B 1 10 ? 7.555 28.078 -12.039 1 97.88 10 THR B N 1
ATOM 2545 C CA . THR B 1 10 ? 7.871 26.656 -12.016 1 97.88 10 THR B CA 1
ATOM 2546 C C . THR B 1 10 ? 7.234 25.938 -13.195 1 97.88 10 THR B C 1
ATOM 2548 O O . THR B 1 10 ? 7.164 24.703 -13.219 1 97.88 10 THR B O 1
ATOM 2551 N N . ALA B 1 11 ? 6.734 26.641 -14.164 1 97.56 11 ALA B N 1
ATOM 2552 C CA . ALA B 1 11 ? 5.91 26.109 -15.25 1 97.56 11 ALA B CA 1
ATOM 2553 C C . ALA B 1 11 ? 6.637 24.984 -15.977 1 97.56 11 ALA B C 1
ATOM 2555 O O . ALA B 1 11 ? 6.055 23.922 -16.234 1 97.56 11 ALA B O 1
ATOM 2556 N N . ASP B 1 12 ? 7.875 25.188 -16.312 1 97.88 12 ASP B N 1
ATOM 2557 C CA . ASP B 1 12 ? 8.633 24.188 -17.062 1 97.88 12 ASP B CA 1
ATOM 2558 C C . ASP B 1 12 ? 8.867 22.938 -16.219 1 97.88 12 ASP B C 1
ATOM 2560 O O . ASP B 1 12 ? 8.711 21.812 -16.719 1 97.88 12 ASP B O 1
ATOM 2564 N N . ASP B 1 13 ? 9.273 23.141 -15 1 98.12 13 ASP B N 1
ATOM 2565 C CA . ASP B 1 13 ? 9.492 22 -14.109 1 98.12 13 ASP B CA 1
ATOM 2566 C C . ASP B 1 13 ? 8.203 21.219 -13.898 1 98.12 13 ASP B C 1
ATOM 2568 O O . ASP B 1 13 ? 8.203 19.984 -13.977 1 98.12 13 ASP B O 1
ATOM 2572 N N . MET B 1 14 ? 7.102 21.891 -13.672 1 97.62 14 MET B N 1
ATOM 2573 C CA . MET B 1 14 ? 5.836 21.234 -13.375 1 97.62 14 MET B CA 1
ATOM 2574 C C . MET B 1 14 ? 5.277 20.531 -14.609 1 97.62 14 MET B C 1
ATOM 2576 O O . MET B 1 14 ? 4.59 19.516 -14.5 1 97.62 14 MET B O 1
ATOM 2580 N N . ALA B 1 15 ? 5.547 21.109 -15.766 1 97.62 15 ALA B N 1
ATOM 2581 C CA . ALA B 1 15 ? 5.176 20.406 -17 1 97.62 15 ALA B CA 1
ATOM 2582 C C . ALA B 1 15 ? 5.879 19.062 -17.109 1 97.62 15 ALA B C 1
ATOM 2584 O O . ALA B 1 15 ? 5.273 18.062 -17.5 1 97.62 15 ALA B O 1
ATOM 2585 N N . LYS B 1 16 ? 7.125 19.094 -16.781 1 98 16 LYS B N 1
ATOM 2586 C CA . LYS B 1 16 ? 7.895 17.844 -16.797 1 98 16 LYS B CA 1
ATOM 2587 C C . LYS B 1 16 ? 7.387 16.875 -15.742 1 98 16 LYS B C 1
ATOM 2589 O O . LYS B 1 16 ? 7.352 15.656 -15.969 1 98 16 LYS B O 1
ATOM 2594 N N . VAL B 1 17 ? 7.062 17.375 -14.594 1 97.56 17 VAL B N 1
ATOM 2595 C CA . VAL B 1 17 ? 6.477 16.547 -13.539 1 97.56 17 VAL B CA 1
ATOM 2596 C C . VAL B 1 17 ? 5.203 15.875 -14.047 1 97.56 17 VAL B C 1
ATOM 2598 O O . VAL B 1 17 ? 5.02 14.672 -13.891 1 97.56 17 VAL B O 1
ATOM 2601 N N . ASN B 1 18 ? 4.34 16.641 -14.695 1 95.69 18 ASN B N 1
ATOM 2602 C CA . ASN B 1 18 ? 3.09 16.109 -15.234 1 95.69 18 ASN B CA 1
ATOM 2603 C C . ASN B 1 18 ? 3.34 15.055 -16.312 1 95.69 18 ASN B C 1
ATOM 2605 O O . ASN B 1 18 ? 2.65 14.039 -16.359 1 95.69 18 ASN B O 1
ATOM 2609 N N . GLU B 1 19 ? 4.258 15.328 -17.109 1 96.56 19 GLU B N 1
ATOM 2610 C CA . GLU B 1 19 ? 4.637 14.359 -18.141 1 96.56 19 GLU B CA 1
ATOM 2611 C C . GLU B 1 19 ? 5.113 13.055 -17.516 1 96.56 19 GLU B C 1
ATOM 2613 O O . GLU B 1 19 ? 4.758 11.969 -17.969 1 96.56 19 GLU B O 1
ATOM 2618 N N . THR B 1 20 ? 5.914 13.195 -16.516 1 96.56 20 THR B N 1
ATOM 2619 C CA . THR B 1 20 ? 6.438 12.023 -15.82 1 96.56 20 THR B CA 1
ATOM 2620 C C . THR B 1 20 ? 5.309 11.234 -15.164 1 96.56 20 THR B C 1
ATOM 2622 O O . THR B 1 20 ? 5.273 10.008 -15.258 1 96.56 20 THR B O 1
ATOM 2625 N N . ILE B 1 21 ? 4.43 11.898 -14.508 1 95.81 21 ILE B N 1
ATOM 2626 C CA . ILE B 1 21 ? 3.287 11.273 -13.844 1 95.81 21 ILE B CA 1
ATOM 2627 C C . ILE B 1 21 ? 2.473 10.484 -14.867 1 95.81 21 ILE B C 1
ATOM 2629 O O . ILE B 1 21 ? 2.148 9.32 -14.648 1 95.81 21 ILE B O 1
ATOM 2633 N N . HIS B 1 22 ? 2.213 11.078 -15.992 1 94.5 22 HIS B N 1
ATOM 2634 C CA . HIS B 1 22 ? 1.422 10.43 -17.031 1 94.5 22 HIS B CA 1
ATOM 2635 C C . HIS B 1 22 ? 2.141 9.211 -17.594 1 94.5 22 HIS B C 1
ATOM 2637 O O . HIS B 1 22 ? 1.523 8.156 -17.781 1 94.5 22 HIS B O 1
ATOM 2643 N N . ALA B 1 23 ? 3.354 9.352 -17.797 1 95.44 23 ALA B N 1
ATOM 2644 C CA . ALA B 1 23 ? 4.148 8.258 -18.359 1 95.44 23 ALA B CA 1
ATOM 2645 C C . ALA B 1 23 ? 4.195 7.074 -17.406 1 95.44 23 ALA B C 1
ATOM 2647 O O . ALA B 1 23 ? 4.168 5.918 -17.828 1 95.44 23 ALA B O 1
ATOM 2648 N N . GLN B 1 24 ? 4.258 7.359 -16.141 1 94.81 24 GLN B N 1
ATOM 2649 C CA . GLN B 1 24 ? 4.434 6.316 -15.141 1 94.81 24 GLN B CA 1
ATOM 2650 C C . GLN B 1 24 ? 3.104 5.648 -14.805 1 94.81 24 GLN B C 1
ATOM 2652 O O . GLN B 1 24 ? 3.078 4.547 -14.25 1 94.81 24 GLN B O 1
ATOM 2657 N N . LEU B 1 25 ? 1.998 6.281 -15.109 1 93.31 25 LEU B N 1
ATOM 2658 C CA . LEU B 1 25 ? 0.679 5.703 -14.883 1 93.31 25 LEU B CA 1
ATOM 2659 C C . LEU B 1 25 ? 0.288 4.777 -16.031 1 93.31 25 LEU B C 1
ATOM 2661 O O . LEU B 1 25 ? -0.639 3.973 -15.898 1 93.31 25 LEU B O 1
ATOM 2665 N N . ASN B 1 26 ? 0.973 4.902 -17.062 1 89.31 26 ASN B N 1
ATOM 2666 C CA . ASN B 1 26 ? 0.662 4.059 -18.219 1 89.31 26 ASN B CA 1
ATOM 2667 C C . ASN B 1 26 ? 0.902 2.584 -17.906 1 89.31 26 ASN B C 1
ATOM 2669 O O . ASN B 1 26 ? 1.968 2.213 -17.406 1 89.31 26 ASN B O 1
ATOM 2673 N N . SER B 1 27 ? -0.134 1.788 -18.062 1 88.94 27 SER B N 1
ATOM 2674 C CA . SER B 1 27 ? -0.122 0.351 -17.812 1 88.94 27 SER B CA 1
ATOM 2675 C C . SER B 1 27 ? -0.922 -0.406 -18.859 1 88.94 27 SER B C 1
ATOM 2677 O O . SER B 1 27 ? -1.791 0.169 -19.516 1 88.94 27 SER B O 1
ATOM 2679 N N . ASP B 1 28 ? -0.592 -1.678 -19.062 1 89.06 28 ASP B N 1
ATOM 2680 C CA . ASP B 1 28 ? -1.358 -2.523 -19.969 1 89.06 28 ASP B CA 1
ATOM 2681 C C . ASP B 1 28 ? -2.73 -2.854 -19.391 1 89.06 28 ASP B C 1
ATOM 2683 O O . ASP B 1 28 ? -3.617 -3.328 -20.109 1 89.06 28 ASP B O 1
ATOM 2687 N N . VAL B 1 29 ? -2.914 -2.584 -18.172 1 93.5 29 VAL B N 1
ATOM 2688 C CA . VAL B 1 29 ? -4.188 -2.824 -17.5 1 93.5 29 VAL B CA 1
ATOM 2689 C C . VAL B 1 29 ? -5.031 -1.552 -17.531 1 93.5 29 VAL B C 1
ATOM 2691 O O . VAL B 1 29 ? -4.738 -0.592 -16.812 1 93.5 29 VAL B O 1
ATOM 2694 N N . SER B 1 30 ? -6.102 -1.555 -18.203 1 94.25 30 SER B N 1
ATOM 2695 C CA . SER B 1 30 ? -6.887 -0.37 -18.531 1 94.25 30 SER B CA 1
ATOM 2696 C C . SER B 1 30 ? -7.43 0.302 -17.266 1 94.25 30 SER B C 1
ATOM 2698 O O . SER B 1 30 ? -7.473 1.531 -17.188 1 94.25 30 SER B O 1
ATOM 2700 N N . LEU B 1 31 ? -7.84 -0.468 -16.328 1 95.25 31 LEU B N 1
ATOM 2701 C CA . LEU B 1 31 ? -8.438 0.072 -15.102 1 95.25 31 LEU B CA 1
ATOM 2702 C C . LEU B 1 31 ? -7.441 0.963 -14.367 1 95.25 31 LEU B C 1
ATOM 2704 O O . LEU B 1 31 ? -7.84 1.943 -13.727 1 95.25 31 LEU B O 1
ATOM 2708 N N . ILE B 1 32 ? -6.156 0.649 -14.406 1 96.38 32 ILE B N 1
ATOM 2709 C CA . ILE B 1 32 ? -5.117 1.459 -13.773 1 96.38 32 ILE B CA 1
ATOM 2710 C C . ILE B 1 32 ? -5.07 2.838 -14.43 1 96.38 32 ILE B C 1
ATOM 2712 O O . ILE B 1 32 ? -5.039 3.859 -13.742 1 96.38 32 ILE B O 1
ATOM 2716 N N . ASN B 1 33 ? -5.172 2.842 -15.719 1 94.94 33 ASN B N 1
ATOM 2717 C CA . ASN B 1 33 ? -5.176 4.098 -16.453 1 94.94 33 ASN B CA 1
ATOM 2718 C C . ASN B 1 33 ? -6.422 4.926 -16.156 1 94.94 33 ASN B C 1
ATOM 2720 O O . ASN B 1 33 ? -6.32 6.117 -15.852 1 94.94 33 ASN B O 1
ATOM 2724 N N . GLN B 1 34 ? -7.527 4.289 -16.188 1 94.5 34 GLN B N 1
ATOM 2725 C CA . GLN B 1 34 ? -8.797 4.977 -15.992 1 94.5 34 GLN B CA 1
ATOM 2726 C C . GLN B 1 34 ? -8.875 5.598 -14.602 1 94.5 34 GLN B C 1
ATOM 2728 O O . GLN B 1 34 ? -9.156 6.789 -14.461 1 94.5 34 GLN B O 1
ATOM 2733 N N . LEU B 1 35 ? -8.578 4.816 -13.641 1 93.38 35 LEU B N 1
ATOM 2734 C CA . LEU B 1 35 ? -8.672 5.273 -12.258 1 93.38 35 LEU B CA 1
ATOM 2735 C C . LEU B 1 35 ? -7.535 6.238 -11.93 1 93.38 35 LEU B C 1
ATOM 2737 O O . LEU B 1 35 ? -7.746 7.227 -11.219 1 93.38 35 LEU B O 1
ATOM 2741 N N . GLY B 1 36 ? -6.363 5.883 -12.398 1 92.25 36 GLY B N 1
ATOM 2742 C CA . GLY B 1 36 ? -5.23 6.77 -12.188 1 92.25 36 GLY B CA 1
ATOM 2743 C C . GLY B 1 36 ? -5.449 8.156 -12.758 1 92.25 36 GLY B C 1
ATOM 2744 O O . GLY B 1 36 ? -5.207 9.156 -12.078 1 92.25 36 GLY B O 1
ATOM 2745 N N . PHE B 1 37 ? -5.945 8.18 -13.906 1 89.75 37 PHE B N 1
ATOM 2746 C CA . PHE B 1 37 ? -6.203 9.461 -14.547 1 89.75 37 PHE B CA 1
ATOM 2747 C C . PHE B 1 37 ? -7.371 10.18 -13.883 1 89.75 37 PHE B C 1
ATOM 2749 O O . PHE B 1 37 ? -7.367 11.406 -13.758 1 89.75 37 PHE B O 1
ATOM 2756 N N . TYR B 1 38 ? -8.336 9.414 -13.477 1 90.94 38 TYR B N 1
ATOM 2757 C CA . TYR B 1 38 ? -9.484 9.977 -12.781 1 90.94 38 TYR B CA 1
ATOM 2758 C C . TYR B 1 38 ? -9.055 10.742 -11.531 1 90.94 38 TYR B C 1
ATOM 2760 O O . TYR B 1 38 ? -9.492 11.867 -11.312 1 90.94 38 TYR B O 1
ATOM 2768 N N . ILE B 1 39 ? -8.133 10.211 -10.805 1 87.88 39 ILE B N 1
ATOM 2769 C CA . ILE B 1 39 ? -7.75 10.805 -9.531 1 87.88 39 ILE B CA 1
ATOM 2770 C C . ILE B 1 39 ? -6.746 11.93 -9.766 1 87.88 39 ILE B C 1
ATOM 2772 O O . ILE B 1 39 ? -6.758 12.938 -9.055 1 87.88 39 ILE B O 1
ATOM 2776 N N . ILE B 1 40 ? -5.891 11.781 -10.711 1 86.06 40 ILE B N 1
ATOM 2777 C CA . ILE B 1 40 ? -4.852 12.773 -10.977 1 86.06 40 ILE B CA 1
ATOM 2778 C C . ILE B 1 40 ? -5.465 14 -11.641 1 86.06 40 ILE B C 1
ATOM 2780 O O . ILE B 1 40 ? -5.047 15.133 -11.375 1 86.06 40 ILE B O 1
ATOM 2784 N N . SER B 1 41 ? -6.477 13.758 -12.445 1 81.81 41 SER B N 1
ATOM 2785 C CA . SER B 1 41 ? -7.102 14.859 -13.172 1 81.81 41 SER B CA 1
ATOM 2786 C C . SER B 1 41 ? -8.148 15.57 -12.312 1 81.81 41 SER B C 1
ATOM 2788 O O . SER B 1 41 ? -8.688 16.594 -12.711 1 81.81 41 SER B O 1
ATOM 2790 N N . GLY B 1 42 ? -8.586 14.938 -11.266 1 75.94 42 GLY B N 1
ATOM 2791 C CA . GLY B 1 42 ? -9.625 15.484 -10.414 1 75.94 42 GLY B CA 1
ATOM 2792 C C . GLY B 1 42 ? -9.234 16.812 -9.773 1 75.94 42 GLY B C 1
ATOM 2793 O O . GLY B 1 42 ? -9.984 17.344 -8.953 1 75.94 42 GLY B O 1
ATOM 2794 N N . GLY B 1 43 ? -8.039 17.312 -10.148 1 72.62 43 GLY B N 1
ATOM 2795 C CA . GLY B 1 43 ? -7.668 18.625 -9.641 1 72.62 43 GLY B CA 1
ATOM 2796 C C . GLY B 1 43 ? -6.645 18.562 -8.516 1 72.62 43 GLY B C 1
ATOM 2797 O O . GLY B 1 43 ? -5.812 17.656 -8.484 1 72.62 43 GLY B O 1
ATOM 2798 N N . GLY B 1 44 ? -6.438 19.594 -7.867 1 73.44 44 GLY B N 1
ATOM 2799 C CA . GLY B 1 44 ? -5.469 19.75 -6.797 1 73.44 44 GLY B CA 1
ATOM 2800 C C . GLY B 1 44 ? -4.328 20.688 -7.152 1 73.44 44 GLY B C 1
ATOM 2801 O O . GLY B 1 44 ? -3.949 20.781 -8.32 1 73.44 44 GLY B O 1
ATOM 2802 N N . LYS B 1 45 ? -3.941 21.375 -6.242 1 77.06 45 LYS B N 1
ATOM 2803 C CA . LYS B 1 45 ? -2.951 22.438 -6.441 1 77.06 45 LYS B CA 1
ATOM 2804 C C . LYS B 1 45 ? -1.541 21.859 -6.523 1 77.06 45 LYS B C 1
ATOM 2806 O O . LYS B 1 45 ? -0.585 22.578 -6.824 1 77.06 45 LYS B O 1
ATOM 2811 N N . ARG B 1 46 ? -1.359 20.594 -6.41 1 91.19 46 ARG B N 1
ATOM 2812 C CA . ARG B 1 46 ? -0.067 19.922 -6.496 1 91.19 46 ARG B CA 1
ATOM 2813 C C . ARG B 1 46 ? 0.975 20.641 -5.637 1 91.19 46 ARG B C 1
ATOM 2815 O O . ARG B 1 46 ? 2.076 20.922 -6.102 1 91.19 46 ARG B O 1
ATOM 2822 N N . ILE B 1 47 ? 0.589 20.938 -4.465 1 94.62 47 ILE B N 1
ATOM 2823 C CA . ILE B 1 47 ? 1.437 21.719 -3.562 1 94.62 47 ILE B CA 1
ATOM 2824 C C . ILE B 1 47 ? 2.68 20.906 -3.203 1 94.62 47 ILE B C 1
ATOM 2826 O O . ILE B 1 47 ? 3.791 21.438 -3.18 1 94.62 47 ILE B O 1
ATOM 2830 N N . ARG B 1 48 ? 2.527 19.656 -3.016 1 97.31 48 ARG B N 1
ATOM 2831 C CA . ARG B 1 48 ? 3.645 18.844 -2.547 1 97.31 48 ARG B CA 1
ATOM 2832 C C . ARG B 1 48 ? 4.711 18.703 -3.627 1 97.31 48 ARG B C 1
ATOM 2834 O O . ARG B 1 48 ? 5.891 18.969 -3.381 1 97.31 48 ARG B O 1
ATOM 2841 N N . PRO B 1 49 ? 4.355 18.297 -4.867 1 97.88 49 PRO B N 1
ATOM 2842 C CA . PRO B 1 49 ? 5.359 18.328 -5.934 1 97.88 49 PRO B CA 1
ATOM 2843 C C . PRO B 1 49 ? 5.996 19.703 -6.113 1 97.88 49 PRO B C 1
ATOM 2845 O O . PRO B 1 49 ? 7.199 19.797 -6.367 1 97.88 49 PRO B O 1
ATOM 2848 N N . LEU B 1 50 ? 5.203 20.719 -5.988 1 97.88 50 LEU B N 1
ATOM 2849 C CA . LEU B 1 50 ? 5.688 22.094 -6.121 1 97.88 50 LEU B CA 1
ATOM 2850 C C . LEU B 1 50 ? 6.766 22.391 -5.086 1 97.88 50 LEU B C 1
ATOM 2852 O O . LEU B 1 50 ? 7.77 23.047 -5.398 1 97.88 50 LEU B O 1
ATOM 2856 N N . LEU B 1 51 ? 6.586 21.938 -3.926 1 98.62 51 LEU B N 1
ATOM 2857 C CA . LEU B 1 51 ? 7.547 22.141 -2.85 1 98.62 51 LEU B CA 1
ATOM 2858 C C . LEU B 1 51 ? 8.875 21.469 -3.172 1 98.62 51 LEU B C 1
ATOM 2860 O O . LEU B 1 51 ? 9.945 22.031 -2.91 1 98.62 51 LEU B O 1
ATOM 2864 N N . ALA B 1 52 ? 8.797 20.25 -3.693 1 98.62 52 ALA B N 1
ATOM 2865 C CA . ALA B 1 52 ? 10.023 19.562 -4.082 1 98.62 52 ALA B CA 1
ATOM 2866 C C . ALA B 1 52 ? 10.789 20.328 -5.145 1 98.62 52 ALA B C 1
ATOM 2868 O O . ALA B 1 52 ? 12.008 20.484 -5.047 1 98.62 52 ALA B O 1
ATOM 2869 N N . VAL B 1 53 ? 10.078 20.859 -6.109 1 98.69 53 VAL B N 1
ATOM 2870 C CA . VAL B 1 53 ? 10.688 21.625 -7.199 1 98.69 53 VAL B CA 1
ATOM 2871 C C . VAL B 1 53 ? 11.297 22.906 -6.656 1 98.69 53 VAL B C 1
ATOM 2873 O O . VAL B 1 53 ? 12.461 23.203 -6.914 1 98.69 53 VAL B O 1
ATOM 2876 N N . LEU B 1 54 ? 10.531 23.656 -5.883 1 98.81 54 LEU B N 1
ATOM 2877 C CA . LEU B 1 54 ? 10.953 24.953 -5.387 1 98.81 54 LEU B CA 1
ATOM 2878 C C . LEU B 1 54 ? 12.156 24.828 -4.457 1 98.81 54 LEU B C 1
ATOM 2880 O O . LEU B 1 54 ? 13.086 25.625 -4.52 1 98.81 54 LEU B O 1
ATOM 2884 N N . SER B 1 55 ? 12.117 23.812 -3.578 1 98.81 55 SER B N 1
ATOM 2885 C CA . SER B 1 55 ? 13.219 23.625 -2.643 1 98.81 55 SER B CA 1
ATOM 2886 C C . SER B 1 55 ? 14.508 23.281 -3.375 1 98.81 55 SER B C 1
ATOM 2888 O O . SER B 1 55 ? 15.586 23.766 -3.008 1 98.81 55 SER B O 1
ATOM 2890 N N . ALA B 1 56 ? 14.43 22.438 -4.395 1 98.75 56 ALA B N 1
ATOM 2891 C CA . ALA B 1 56 ? 15.602 22.094 -5.191 1 98.75 56 ALA B CA 1
ATOM 2892 C C . ALA B 1 56 ? 16.141 23.312 -5.934 1 98.75 56 ALA B C 1
ATOM 2894 O O . ALA B 1 56 ? 17.328 23.609 -5.879 1 98.75 56 ALA B O 1
ATOM 2895 N N . ARG B 1 57 ? 15.266 24.062 -6.562 1 98.62 57 ARG B N 1
ATOM 2896 C CA . ARG B 1 57 ? 15.664 25.203 -7.383 1 98.62 57 ARG B CA 1
ATOM 2897 C C . ARG B 1 57 ? 16.172 26.344 -6.52 1 98.62 57 ARG B C 1
ATOM 2899 O O . ARG B 1 57 ? 17.062 27.094 -6.93 1 98.62 57 ARG B O 1
ATOM 2906 N N . ALA B 1 58 ? 15.609 26.516 -5.34 1 98.69 58 ALA B N 1
ATOM 2907 C CA . ALA B 1 58 ? 16.047 27.562 -4.422 1 98.69 58 ALA B CA 1
ATOM 2908 C C . ALA B 1 58 ? 17.516 27.391 -4.059 1 98.69 58 ALA B C 1
ATOM 2910 O O . ALA B 1 58 ? 18.203 28.344 -3.713 1 98.69 58 ALA B O 1
ATOM 2911 N N . LEU B 1 59 ? 18.031 26.156 -4.188 1 98.56 59 LEU B N 1
ATOM 2912 C CA . LEU B 1 59 ? 19.422 25.859 -3.859 1 98.56 59 LEU B CA 1
ATOM 2913 C C . LEU B 1 59 ? 20.266 25.781 -5.121 1 98.56 59 LEU B C 1
ATOM 2915 O O . LEU B 1 59 ? 21.438 25.406 -5.062 1 98.56 59 LEU B O 1
ATOM 2919 N N . GLY B 1 60 ? 19.609 26.078 -6.25 1 97.88 60 GLY B N 1
ATOM 2920 C CA . GLY B 1 60 ? 20.359 26.203 -7.492 1 97.88 60 GLY B CA 1
ATOM 2921 C C . GLY B 1 60 ? 20.5 24.891 -8.242 1 97.88 60 GLY B C 1
ATOM 2922 O O . GLY B 1 60 ? 21.391 24.734 -9.07 1 97.88 60 GLY B O 1
ATOM 2923 N N . TYR B 1 61 ? 19.656 23.938 -7.953 1 97.81 61 TYR B N 1
ATOM 2924 C CA . TYR B 1 61 ? 19.75 22.641 -8.602 1 97.81 61 TYR B CA 1
ATOM 2925 C C . TYR B 1 61 ? 19.594 22.766 -10.109 1 97.81 61 TYR B C 1
ATOM 2927 O O . TYR B 1 61 ? 18.656 23.422 -10.586 1 97.81 61 TYR B O 1
ATOM 2935 N N . GLN B 1 62 ? 20.391 22.141 -10.844 1 96.62 62 GLN B N 1
ATOM 2936 C CA . GLN B 1 62 ? 20.375 22.25 -12.297 1 96.62 62 GLN B CA 1
ATOM 2937 C C . GLN B 1 62 ? 20.047 20.906 -12.953 1 96.62 62 GLN B C 1
ATOM 2939 O O . GLN B 1 62 ? 19.906 20.828 -14.172 1 96.62 62 GLN B O 1
ATOM 2944 N N . GLY B 1 63 ? 19.969 19.891 -12.148 1 96 63 GLY B N 1
ATOM 2945 C CA . GLY B 1 63 ? 19.688 18.578 -12.703 1 96 63 GLY B CA 1
ATOM 2946 C C . GLY B 1 63 ? 18.219 18.359 -13 1 96 63 GLY B C 1
ATOM 2947 O O . GLY B 1 63 ? 17.469 19.312 -13.172 1 96 63 GLY B O 1
ATOM 2948 N N . GLN B 1 64 ? 17.828 17.109 -13.195 1 96 64 GLN B N 1
ATOM 2949 C CA . GLN B 1 64 ? 16.453 16.781 -13.562 1 96 64 GLN B CA 1
ATOM 2950 C C . GLN B 1 64 ? 15.82 15.852 -12.531 1 96 64 GLN B C 1
ATOM 2952 O O . GLN B 1 64 ? 14.625 15.555 -12.609 1 96 64 GLN B O 1
ATOM 2957 N N . ALA B 1 65 ? 16.547 15.438 -11.523 1 97.75 65 ALA B N 1
ATOM 2958 C CA . ALA B 1 65 ? 16.078 14.453 -10.547 1 97.75 65 ALA B CA 1
ATOM 2959 C C . ALA B 1 65 ? 14.922 15 -9.719 1 97.75 65 ALA B C 1
ATOM 2961 O O . ALA B 1 65 ? 14.102 14.242 -9.203 1 97.75 65 ALA B O 1
ATOM 2962 N N . HIS B 1 66 ? 14.875 16.375 -9.617 1 98.19 66 HIS B N 1
ATOM 2963 C CA . HIS B 1 66 ? 13.828 17 -8.812 1 98.19 66 HIS B CA 1
ATOM 2964 C C . HIS B 1 66 ? 12.445 16.734 -9.406 1 98.19 66 HIS B C 1
ATOM 2966 O O . HIS B 1 66 ? 11.461 16.641 -8.68 1 98.19 66 HIS B O 1
ATOM 2972 N N . THR B 1 67 ? 12.328 16.594 -10.742 1 97.94 67 THR B N 1
ATOM 2973 C CA . THR B 1 67 ? 11.031 16.328 -11.359 1 97.94 67 THR B CA 1
ATOM 2974 C C . THR B 1 67 ? 10.586 14.906 -11.086 1 97.94 67 THR B C 1
ATOM 2976 O O . THR B 1 67 ? 9.398 14.648 -10.867 1 97.94 67 THR B O 1
ATOM 2979 N N . THR B 1 68 ? 11.484 13.953 -11.062 1 98 68 THR B N 1
ATOM 2980 C CA . THR B 1 68 ? 11.18 12.578 -10.68 1 98 68 THR B CA 1
ATOM 2981 C C . THR B 1 68 ? 10.742 12.508 -9.219 1 98 68 THR B C 1
ATOM 2983 O O . THR B 1 68 ? 9.773 11.828 -8.883 1 98 68 THR B O 1
ATOM 2986 N N . ALA B 1 69 ? 11.477 13.25 -8.422 1 98.56 69 ALA B N 1
ATOM 2987 C CA . ALA B 1 69 ? 11.141 13.281 -6.996 1 98.56 69 ALA B CA 1
ATOM 2988 C C . ALA B 1 69 ? 9.742 13.867 -6.777 1 98.56 69 ALA B C 1
ATOM 2990 O O . ALA B 1 69 ? 8.945 13.312 -6.012 1 98.56 69 ALA B O 1
ATOM 2991 N N . ALA B 1 70 ? 9.508 14.969 -7.461 1 98.56 70 ALA B N 1
ATOM 2992 C CA . ALA B 1 70 ? 8.188 15.594 -7.367 1 98.56 70 ALA B CA 1
ATOM 2993 C C . ALA B 1 70 ? 7.09 14.625 -7.805 1 98.56 70 ALA B C 1
ATOM 2995 O O . ALA B 1 70 ? 6.027 14.562 -7.18 1 98.56 70 ALA B O 1
ATOM 2996 N N . ALA B 1 71 ? 7.371 13.844 -8.812 1 98 71 ALA B N 1
ATOM 2997 C CA . ALA B 1 71 ? 6.391 12.906 -9.352 1 98 71 ALA B CA 1
ATOM 2998 C C . ALA B 1 71 ? 6.098 11.789 -8.359 1 98 71 ALA B C 1
ATOM 3000 O O . ALA B 1 71 ? 4.938 11.438 -8.125 1 98 71 ALA B O 1
ATOM 3001 N N . PHE B 1 72 ? 7.145 11.203 -7.762 1 98.31 72 PHE B N 1
ATOM 3002 C CA . PHE B 1 72 ? 6.852 10.086 -6.875 1 98.31 72 PHE B CA 1
ATOM 3003 C C . PHE B 1 72 ? 6.277 10.586 -5.551 1 98.31 72 PHE B C 1
ATOM 3005 O O . PHE B 1 72 ? 5.555 9.859 -4.871 1 98.31 72 PHE B O 1
ATOM 3012 N N . ILE B 1 73 ? 6.512 11.836 -5.172 1 98.31 73 ILE B N 1
ATOM 3013 C CA . ILE B 1 73 ? 5.828 12.438 -4.035 1 98.31 73 ILE B CA 1
ATOM 3014 C C . ILE B 1 73 ? 4.332 12.531 -4.32 1 98.31 73 ILE B C 1
ATOM 3016 O O . ILE B 1 73 ? 3.508 12.188 -3.469 1 98.31 73 ILE B O 1
ATOM 3020 N N . GLU B 1 74 ? 4.039 12.961 -5.469 1 97.5 74 GLU B N 1
ATOM 3021 C CA . GLU B 1 74 ? 2.637 13.039 -5.867 1 97.5 74 GLU B CA 1
ATOM 3022 C C . GLU B 1 74 ? 1.997 11.648 -5.91 1 97.5 74 GLU B C 1
ATOM 3024 O O . GLU B 1 74 ? 0.829 11.484 -5.551 1 97.5 74 GLU B O 1
ATOM 3029 N N . PHE B 1 75 ? 2.732 10.664 -6.391 1 97.75 75 PHE B N 1
ATOM 3030 C CA . PHE B 1 75 ? 2.227 9.297 -6.438 1 97.75 75 PHE B CA 1
ATOM 3031 C C . PHE B 1 75 ? 1.905 8.797 -5.035 1 97.75 75 PHE B C 1
ATOM 3033 O O . PHE B 1 75 ? 0.863 8.172 -4.816 1 97.75 75 PHE B O 1
ATOM 3040 N N . ILE B 1 76 ? 2.803 9.055 -4.082 1 98.19 76 ILE B N 1
ATOM 3041 C CA . ILE B 1 76 ? 2.549 8.648 -2.705 1 98.19 76 ILE B CA 1
ATOM 3042 C C . ILE B 1 76 ? 1.272 9.312 -2.195 1 98.19 76 ILE B C 1
ATOM 3044 O O . ILE B 1 76 ? 0.409 8.656 -1.614 1 98.19 76 ILE B O 1
ATOM 3048 N N . HIS B 1 77 ? 1.157 10.578 -2.451 1 97 77 HIS B N 1
ATOM 3049 C CA . HIS B 1 77 ? -0.032 11.312 -2.023 1 97 77 HIS B CA 1
ATOM 3050 C C . HIS B 1 77 ? -1.291 10.734 -2.66 1 97 77 HIS B C 1
ATOM 3052 O O . HIS B 1 77 ? -2.293 10.516 -1.978 1 97 77 HIS B O 1
ATOM 3058 N N . THR B 1 78 ? -1.263 10.484 -3.926 1 96.19 78 THR B N 1
ATOM 3059 C CA . THR B 1 78 ? -2.4 9.969 -4.68 1 96.19 78 THR B CA 1
ATOM 3060 C C . THR B 1 78 ? -2.811 8.594 -4.16 1 96.19 78 THR B C 1
ATOM 3062 O O . THR B 1 78 ? -4 8.312 -4.004 1 96.19 78 THR B O 1
ATOM 3065 N N . ALA B 1 79 ? -1.842 7.754 -3.949 1 97.44 79 ALA B N 1
ATOM 3066 C CA . ALA B 1 79 ? -2.123 6.422 -3.42 1 97.44 79 ALA B CA 1
ATOM 3067 C C . ALA B 1 79 ? -2.818 6.508 -2.064 1 97.44 79 ALA B C 1
ATOM 3069 O O . ALA B 1 79 ? -3.775 5.773 -1.803 1 97.44 79 ALA B O 1
ATOM 3070 N N . THR B 1 80 ? -2.344 7.379 -1.207 1 97 80 THR B N 1
ATOM 3071 C CA . THR B 1 80 ? -2.949 7.535 0.111 1 97 80 THR B CA 1
ATOM 3072 C C . THR B 1 80 ? -4.383 8.039 -0.01 1 97 80 THR B C 1
ATOM 3074 O O . THR B 1 80 ? -5.258 7.637 0.758 1 97 80 THR B O 1
ATOM 3077 N N . LEU B 1 81 ? -4.688 8.922 -0.967 1 94.69 81 LEU B N 1
ATOM 3078 C CA . LEU B 1 81 ? -6.043 9.422 -1.193 1 94.69 81 LEU B CA 1
ATOM 3079 C C . LEU B 1 81 ? -6.98 8.281 -1.585 1 94.69 81 LEU B C 1
ATOM 3081 O O . LEU B 1 81 ? -8.102 8.195 -1.079 1 94.69 81 LEU B O 1
ATOM 3085 N N . LEU B 1 82 ? -6.5 7.441 -2.457 1 96.25 82 LEU B N 1
ATOM 3086 C CA . LEU B 1 82 ? -7.305 6.309 -2.91 1 96.25 82 LEU B CA 1
ATOM 3087 C C . LEU B 1 82 ? -7.66 5.395 -1.744 1 96.25 82 LEU B C 1
ATOM 3089 O O . LEU B 1 82 ? -8.812 4.977 -1.607 1 96.25 82 LEU B O 1
ATOM 3093 N N . HIS B 1 83 ? -6.688 5.094 -0.952 1 97.5 83 HIS B N 1
ATOM 3094 C CA . HIS B 1 83 ? -6.926 4.219 0.193 1 97.5 83 HIS B CA 1
ATOM 3095 C C . HIS B 1 83 ? -7.75 4.926 1.263 1 97.5 83 HIS B C 1
ATOM 3097 O O . HIS B 1 83 ? -8.656 4.328 1.852 1 97.5 83 HIS B O 1
ATOM 3103 N N . ASP B 1 84 ? -7.523 6.199 1.47 1 94.06 84 ASP B N 1
ATOM 3104 C CA . ASP B 1 84 ? -8.266 6.992 2.447 1 94.06 84 ASP B CA 1
ATOM 3105 C C . ASP B 1 84 ? -9.75 7.062 2.084 1 94.06 84 ASP B C 1
ATOM 3107 O O . ASP B 1 84 ? -10.609 7.035 2.965 1 94.06 84 ASP B O 1
ATOM 3111 N N . ASP B 1 85 ? -10.016 7.219 0.8 1 92 85 ASP B N 1
ATOM 3112 C CA . ASP B 1 85 ? -11.406 7.305 0.355 1 92 85 ASP B CA 1
ATOM 3113 C C . ASP B 1 85 ? -12.164 6.02 0.677 1 92 85 ASP B C 1
ATOM 3115 O O . ASP B 1 85 ? -13.359 6.059 0.967 1 92 85 ASP B O 1
ATOM 3119 N N . VAL B 1 86 ? -11.508 4.922 0.622 1 93.62 86 VAL B N 1
ATOM 3120 C CA . VAL B 1 86 ? -12.109 3.641 0.97 1 93.62 86 VAL B CA 1
ATOM 3121 C C . VAL B 1 86 ? -12.312 3.555 2.482 1 93.62 86 VAL B C 1
ATOM 3123 O O . VAL B 1 86 ? -13.367 3.133 2.953 1 93.62 86 VAL B O 1
ATOM 3126 N N . VAL B 1 87 ? -11.312 3.949 3.23 1 94.06 87 VAL B N 1
ATOM 3127 C CA . VAL B 1 87 ? -11.312 3.877 4.688 1 94.06 87 VAL B CA 1
ATOM 3128 C C . VAL B 1 87 ? -12.406 4.781 5.254 1 94.06 87 VAL B C 1
ATOM 3130 O O . VAL B 1 87 ? -13.156 4.379 6.145 1 94.06 87 VAL B O 1
ATOM 3133 N N . ASP B 1 88 ? -12.547 5.953 4.645 1 89.12 88 ASP B N 1
ATOM 3134 C CA . ASP B 1 88 ? -13.484 6.965 5.129 1 89.12 88 ASP B CA 1
ATOM 3135 C C . ASP B 1 88 ? -14.867 6.766 4.523 1 89.12 88 ASP B C 1
ATOM 3137 O O . ASP B 1 88 ? -15.828 7.438 4.922 1 89.12 88 ASP B O 1
ATOM 3141 N N . GLU B 1 89 ? -15.008 5.891 3.623 1 87.12 89 GLU B N 1
ATOM 3142 C CA . GLU B 1 89 ? -16.25 5.66 2.9 1 87.12 89 GLU B CA 1
ATOM 3143 C C . GLU B 1 89 ? -16.781 6.957 2.287 1 87.12 89 GLU B C 1
ATOM 3145 O O . GLU B 1 89 ? -17.953 7.281 2.436 1 87.12 89 GLU B O 1
ATOM 3150 N N . SER B 1 90 ? -15.914 7.688 1.747 1 82.31 90 SER B N 1
ATOM 3151 C CA . SER B 1 90 ? -16.266 8.977 1.167 1 82.31 90 SER B CA 1
ATOM 3152 C C . SER B 1 90 ? -16.938 8.812 -0.191 1 82.31 90 SER B C 1
ATOM 3154 O O . SER B 1 90 ? -16.531 7.965 -0.99 1 82.31 90 SER B O 1
ATOM 3156 N N . ASP B 1 91 ? -17.875 9.734 -0.48 1 83.62 91 ASP B N 1
ATOM 3157 C CA . ASP B 1 91 ? -18.594 9.641 -1.746 1 83.62 91 ASP B CA 1
ATOM 3158 C C . ASP B 1 91 ? -18.188 10.758 -2.695 1 83.62 91 ASP B C 1
ATOM 3160 O O . ASP B 1 91 ? -18.375 10.656 -3.908 1 83.62 91 ASP B O 1
ATOM 3164 N N . MET B 1 92 ? -17.562 11.844 -2.094 1 78.88 92 MET B N 1
ATOM 3165 C CA . MET B 1 92 ? -17.203 12.984 -2.928 1 78.88 92 MET B CA 1
ATOM 3166 C C . MET B 1 92 ? -15.828 13.523 -2.553 1 78.88 92 MET B C 1
ATOM 3168 O O . MET B 1 92 ? -15.445 13.5 -1.381 1 78.88 92 MET B O 1
ATOM 3172 N N . ARG B 1 93 ? -15.141 14.039 -3.598 1 72.5 93 ARG B N 1
ATOM 3173 C CA . ARG B 1 93 ? -13.852 14.711 -3.457 1 72.5 93 ARG B CA 1
ATOM 3174 C C . ARG B 1 93 ? -13.633 15.727 -4.574 1 72.5 93 ARG B C 1
ATOM 3176 O O . ARG B 1 93 ? -13.727 15.383 -5.754 1 72.5 93 ARG B O 1
ATOM 3183 N N . ARG B 1 94 ? -13.398 16.984 -4.164 1 75.38 94 ARG B N 1
ATOM 3184 C CA . ARG B 1 94 ? -13.164 18.062 -5.117 1 75.38 94 ARG B CA 1
ATOM 3185 C C . ARG B 1 94 ? -14.336 18.203 -6.09 1 75.38 94 ARG B C 1
ATOM 3187 O O . ARG B 1 94 ? -14.133 18.328 -7.297 1 75.38 94 ARG B O 1
ATOM 3194 N N . GLY B 1 95 ? -15.461 17.984 -5.547 1 77.06 95 GLY B N 1
ATOM 3195 C CA . GLY B 1 95 ? -16.672 18.203 -6.312 1 77.06 95 GLY B CA 1
ATOM 3196 C C . GLY B 1 95 ? -17.047 17.031 -7.207 1 77.06 95 GLY B C 1
ATOM 3197 O O . GLY B 1 95 ? -18 17.094 -7.969 1 77.06 95 GLY B O 1
ATOM 3198 N N . LYS B 1 96 ? -16.234 15.977 -7.109 1 81.81 96 LYS B N 1
ATOM 3199 C CA . LYS B 1 96 ? -16.484 14.797 -7.926 1 81.81 96 LYS B CA 1
ATOM 3200 C C . LYS B 1 96 ? -16.641 13.547 -7.059 1 81.81 96 LYS B C 1
ATOM 3202 O O . LYS B 1 96 ? -16.25 13.547 -5.887 1 81.81 96 LYS B O 1
ATOM 3207 N N . ALA B 1 97 ? -17.297 12.57 -7.691 1 89.25 97 ALA B N 1
ATOM 3208 C CA . ALA B 1 97 ? -17.359 11.289 -6.992 1 89.25 97 ALA B CA 1
ATOM 3209 C C . ALA B 1 97 ? -15.953 10.758 -6.691 1 89.25 97 ALA B C 1
ATOM 3211 O O . ALA B 1 97 ? -15.055 10.867 -7.523 1 89.25 97 ALA B O 1
ATOM 3212 N N . THR B 1 98 ? -15.789 10.227 -5.504 1 88.69 98 THR B N 1
ATOM 3213 C CA . THR B 1 98 ? -14.516 9.594 -5.172 1 88.69 98 THR B CA 1
ATOM 3214 C C . THR B 1 98 ? -14.305 8.336 -6.004 1 88.69 98 THR B C 1
ATOM 3216 O O . THR B 1 98 ? -15.25 7.812 -6.602 1 88.69 98 THR B O 1
ATOM 3219 N N . ALA B 1 99 ? -13.062 7.855 -6.066 1 89.19 99 ALA B N 1
ATOM 3220 C CA . ALA B 1 99 ? -12.727 6.668 -6.84 1 89.19 99 ALA B CA 1
ATOM 3221 C C . ALA B 1 99 ? -13.516 5.453 -6.359 1 89.19 99 ALA B C 1
ATOM 3223 O O . ALA B 1 99 ? -14 4.656 -7.168 1 89.19 99 ALA B O 1
ATOM 3224 N N . ASN B 1 100 ? -13.586 5.316 -5.039 1 91.81 100 ASN B N 1
ATOM 3225 C CA . ASN B 1 100 ? -14.328 4.172 -4.516 1 91.81 100 ASN B CA 1
ATOM 3226 C C . ASN B 1 100 ? -15.812 4.258 -4.863 1 91.81 100 ASN B C 1
ATOM 3228 O O . ASN B 1 100 ? -16.469 3.236 -5.074 1 91.81 100 ASN B O 1
ATOM 3232 N N . ALA B 1 101 ? -16.406 5.43 -4.914 1 91.12 101 ALA B N 1
ATOM 3233 C CA . ALA B 1 101 ? -17.812 5.621 -5.305 1 91.12 101 ALA B CA 1
ATOM 3234 C C . ALA B 1 101 ? -18 5.324 -6.789 1 91.12 101 ALA B C 1
ATOM 3236 O O . ALA B 1 101 ? -19.016 4.734 -7.184 1 91.12 101 ALA B O 1
ATOM 3237 N N . ALA B 1 102 ? -17.031 5.746 -7.551 1 92.06 102 ALA B N 1
ATOM 3238 C CA . ALA B 1 102 ? -17.156 5.637 -9 1 92.06 102 ALA B CA 1
ATOM 3239 C C . ALA B 1 102 ? -16.75 4.25 -9.484 1 92.06 102 ALA B C 1
ATOM 3241 O O . ALA B 1 102 ? -17.312 3.723 -10.445 1 92.06 102 ALA B O 1
ATOM 3242 N N . PHE B 1 103 ? -15.727 3.635 -8.844 1 94.12 103 PHE B N 1
ATOM 3243 C CA . PHE B 1 103 ? -15.125 2.426 -9.391 1 94.12 103 PHE B CA 1
ATOM 3244 C C . PHE B 1 103 ? -15.211 1.275 -8.398 1 94.12 103 PHE B C 1
ATOM 3246 O O . PHE B 1 103 ? -14.922 0.127 -8.742 1 94.12 103 PHE B O 1
ATOM 3253 N N . GLY B 1 104 ? -15.602 1.569 -7.188 1 94.19 104 GLY B N 1
ATOM 3254 C CA . GLY B 1 104 ? -15.703 0.544 -6.16 1 94.19 104 GLY B CA 1
ATOM 3255 C C . GLY B 1 104 ? -14.484 0.486 -5.254 1 94.19 104 GLY B C 1
ATOM 3256 O O . GLY B 1 104 ? -13.406 0.966 -5.617 1 94.19 104 GLY B O 1
ATOM 3257 N N . ASN B 1 105 ? -14.656 -0.121 -4.082 1 94.88 105 ASN B N 1
ATOM 3258 C CA . ASN B 1 105 ? -13.602 -0.23 -3.078 1 94.88 105 ASN B CA 1
ATOM 3259 C C . ASN B 1 105 ? -12.445 -1.092 -3.568 1 94.88 105 ASN B C 1
ATOM 3261 O O . ASN B 1 105 ? -11.281 -0.737 -3.381 1 94.88 105 ASN B O 1
ATOM 3265 N N . ALA B 1 106 ? -12.781 -2.234 -4.207 1 96 106 ALA B N 1
ATOM 3266 C CA . ALA B 1 106 ? -11.758 -3.17 -4.66 1 96 106 ALA B CA 1
ATOM 3267 C C . ALA B 1 106 ? -10.781 -2.496 -5.621 1 96 106 ALA B C 1
ATOM 3269 O O . ALA B 1 106 ? -9.562 -2.555 -5.422 1 96 106 ALA B O 1
ATOM 3270 N N . ALA B 1 107 ? -11.32 -1.816 -6.578 1 96.75 107 ALA B N 1
ATOM 3271 C CA . ALA B 1 107 ? -10.5 -1.126 -7.57 1 96.75 107 ALA B CA 1
ATOM 3272 C C . ALA B 1 107 ? -9.633 -0.053 -6.918 1 96.75 107 ALA B C 1
ATOM 3274 O O . ALA B 1 107 ? -8.461 0.093 -7.258 1 96.75 107 ALA B O 1
ATOM 3275 N N . SER B 1 108 ? -10.203 0.675 -6 1 97.06 108 SER B N 1
ATOM 3276 C CA . SER B 1 108 ? -9.492 1.766 -5.344 1 97.06 108 SER B CA 1
ATOM 3277 C C . SER B 1 108 ? -8.312 1.245 -4.523 1 97.06 108 SER B C 1
ATOM 3279 O O . SER B 1 108 ? -7.223 1.821 -4.555 1 97.06 108 SER B O 1
ATOM 3281 N N . VAL B 1 109 ? -8.555 0.155 -3.789 1 98 109 VAL B N 1
ATOM 3282 C CA . VAL B 1 109 ? -7.496 -0.427 -2.973 1 98 109 VAL B CA 1
ATOM 3283 C C . VAL B 1 109 ? -6.367 -0.925 -3.873 1 98 109 VAL B C 1
ATOM 3285 O O . VAL B 1 109 ? -5.195 -0.612 -3.643 1 98 109 VAL B O 1
ATOM 3288 N N . LEU B 1 110 ? -6.641 -1.607 -4.914 1 98.31 110 LEU B N 1
ATOM 3289 C CA . LEU B 1 110 ? -5.648 -2.26 -5.762 1 98.31 110 LEU B CA 1
ATOM 3290 C C . LEU B 1 110 ? -4.887 -1.234 -6.594 1 98.31 110 LEU B C 1
ATOM 3292 O O . LEU B 1 110 ? -3.668 -1.336 -6.75 1 98.31 110 LEU B O 1
ATOM 3296 N N . VAL B 1 111 ? -5.578 -0.3 -7.156 1 97.94 111 VAL B N 1
ATOM 3297 C CA . VAL B 1 111 ? -4.895 0.724 -7.938 1 97.94 111 VAL B CA 1
ATOM 3298 C C . VAL B 1 111 ? -4.047 1.597 -7.016 1 97.94 111 VAL B C 1
ATOM 3300 O O . VAL B 1 111 ? -2.957 2.037 -7.395 1 97.94 111 VAL B O 1
ATOM 3303 N N . GLY B 1 112 ? -4.543 1.885 -5.805 1 98.19 112 GLY B N 1
ATOM 3304 C CA . GLY B 1 112 ? -3.699 2.535 -4.812 1 98.19 112 GLY B CA 1
ATOM 3305 C C . GLY B 1 112 ? -2.393 1.803 -4.57 1 98.19 112 GLY B C 1
ATOM 3306 O O . GLY B 1 112 ? -1.329 2.422 -4.512 1 98.19 112 GLY B O 1
ATOM 3307 N N . ASP B 1 113 ? -2.471 0.505 -4.449 1 98.5 113 ASP B N 1
ATOM 3308 C CA . ASP B 1 113 ? -1.269 -0.31 -4.293 1 98.5 113 ASP B CA 1
ATOM 3309 C C . ASP B 1 113 ? -0.339 -0.156 -5.492 1 98.5 113 ASP B C 1
ATOM 3311 O O . ASP B 1 113 ? 0.88 -0.069 -5.336 1 98.5 113 ASP B O 1
ATOM 3315 N N . PHE B 1 114 ? -0.91 -0.17 -6.641 1 98.44 114 PHE B N 1
ATOM 3316 C CA . PHE B 1 11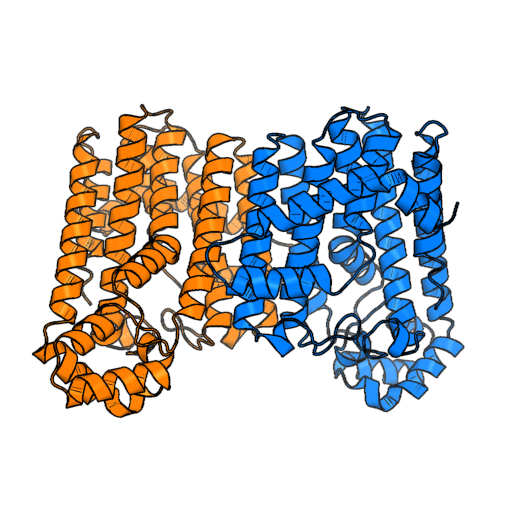4 ? -0.107 -0.037 -7.852 1 98.44 114 PHE B CA 1
ATOM 3317 C C . PHE B 1 114 ? 0.649 1.285 -7.855 1 98.44 114 PHE B C 1
ATOM 3319 O O . PHE B 1 114 ? 1.853 1.317 -8.125 1 98.44 114 PHE B O 1
ATOM 3326 N N . ILE B 1 115 ? -0.072 2.32 -7.605 1 98 115 ILE B N 1
ATOM 3327 C CA . ILE B 1 115 ? 0.536 3.646 -7.629 1 98 115 ILE B CA 1
ATOM 3328 C C . ILE B 1 115 ? 1.585 3.754 -6.527 1 98 115 ILE B C 1
ATOM 3330 O O . ILE B 1 115 ? 2.65 4.344 -6.73 1 98 115 ILE B O 1
ATOM 3334 N N . TYR B 1 116 ? 1.316 3.188 -5.375 1 97.81 116 TYR B N 1
ATOM 3335 C CA . TYR B 1 116 ? 2.264 3.146 -4.266 1 97.81 116 TYR B CA 1
ATOM 3336 C C . TYR B 1 116 ? 3.557 2.455 -4.68 1 97.81 116 TYR B C 1
ATOM 3338 O O . TYR B 1 116 ? 4.648 2.998 -4.488 1 97.81 116 TYR B O 1
ATOM 3346 N N . THR B 1 117 ? 3.426 1.338 -5.254 1 97.94 117 THR B N 1
ATOM 3347 C CA . THR B 1 117 ? 4.598 0.544 -5.605 1 97.94 117 THR B CA 1
ATOM 3348 C C . THR B 1 117 ? 5.312 1.144 -6.816 1 97.94 117 THR B C 1
ATOM 3350 O O . THR B 1 117 ? 6.535 1.051 -6.93 1 97.94 117 THR B O 1
ATOM 3353 N N . ARG B 1 118 ? 4.586 1.767 -7.688 1 97.81 118 ARG B N 1
ATOM 3354 C CA . ARG B 1 118 ? 5.203 2.496 -8.789 1 97.81 118 ARG B CA 1
ATOM 3355 C C . ARG B 1 118 ? 6.094 3.621 -8.266 1 97.81 118 ARG B C 1
ATOM 3357 O O . ARG B 1 118 ? 7.172 3.871 -8.812 1 97.81 118 ARG B O 1
ATOM 3364 N N . SER B 1 119 ? 5.594 4.285 -7.273 1 98.12 119 SER B N 1
ATOM 3365 C CA . SER B 1 119 ? 6.406 5.332 -6.66 1 98.12 119 SER B CA 1
ATOM 3366 C C . SER B 1 119 ? 7.738 4.781 -6.164 1 98.12 119 SER B C 1
ATOM 3368 O O . SER B 1 119 ? 8.773 5.426 -6.309 1 98.12 119 SER B O 1
ATOM 3370 N N . PHE B 1 120 ? 7.723 3.588 -5.645 1 96.94 120 PHE B N 1
ATOM 3371 C CA . PHE B 1 120 ? 8.953 2.971 -5.156 1 96.94 120 PHE B CA 1
ATOM 3372 C C . PHE B 1 120 ? 9.891 2.648 -6.312 1 96.94 120 PHE B C 1
ATOM 3374 O O . PHE B 1 120 ? 11.109 2.777 -6.184 1 96.94 120 PHE B O 1
ATOM 3381 N N . GLN B 1 121 ? 9.328 2.193 -7.398 1 97.56 121 GLN B N 1
ATOM 3382 C CA . GLN B 1 121 ? 10.141 1.97 -8.594 1 97.56 121 GLN B CA 1
ATOM 3383 C C . GLN B 1 121 ? 10.836 3.254 -9.031 1 97.56 121 GLN B C 1
ATOM 3385 O O . GLN B 1 121 ? 12.023 3.238 -9.359 1 97.56 121 GLN B O 1
ATOM 3390 N N . MET B 1 122 ? 10.117 4.293 -9.008 1 97.62 122 MET B N 1
ATOM 3391 C CA . MET B 1 122 ? 10.68 5.578 -9.406 1 97.62 122 MET B CA 1
ATOM 3392 C C . MET B 1 122 ? 11.805 6 -8.469 1 97.62 122 MET B C 1
ATOM 3394 O O . MET B 1 122 ? 12.836 6.5 -8.922 1 97.62 122 MET B O 1
ATOM 3398 N N . MET B 1 123 ? 11.617 5.789 -7.203 1 97.75 123 MET B N 1
ATOM 3399 C CA . MET B 1 123 ? 12.633 6.125 -6.207 1 97.75 123 MET B CA 1
ATOM 3400 C C . MET B 1 123 ? 13.914 5.332 -6.445 1 97.75 123 MET B C 1
ATOM 3402 O O . MET B 1 123 ? 15.016 5.875 -6.34 1 97.75 123 MET B O 1
ATOM 3406 N N . THR B 1 124 ? 13.719 4.09 -6.695 1 96.88 124 THR B N 1
ATOM 3407 C CA . THR B 1 124 ? 14.875 3.229 -6.922 1 96.88 124 THR B CA 1
ATOM 3408 C C . THR B 1 124 ? 15.609 3.631 -8.195 1 96.88 124 THR B C 1
ATOM 3410 O O . THR B 1 124 ? 16.844 3.545 -8.266 1 96.88 124 THR B O 1
ATOM 3413 N N . GLU B 1 125 ? 14.875 4.035 -9.172 1 94.69 125 GLU B N 1
ATOM 3414 C CA . GLU B 1 125 ? 15.477 4.48 -10.43 1 94.69 125 GLU B CA 1
ATOM 3415 C C . GLU B 1 125 ? 16.328 5.727 -10.219 1 94.69 125 GLU B C 1
ATOM 3417 O O . GLU B 1 125 ? 17.344 5.91 -10.898 1 94.69 125 GLU B O 1
ATOM 3422 N N . LEU B 1 126 ? 15.883 6.559 -9.344 1 93.94 126 LEU B N 1
ATOM 3423 C CA . LEU B 1 126 ? 16.672 7.738 -9.016 1 93.94 126 LEU B CA 1
ATOM 3424 C C . LEU B 1 126 ? 18.047 7.344 -8.5 1 93.94 126 LEU B C 1
ATOM 3426 O O . LEU B 1 126 ? 19.016 8.086 -8.664 1 93.94 126 LEU B O 1
ATOM 3430 N N . GLY B 1 127 ? 18.141 6.23 -7.75 1 93.69 127 GLY B N 1
ATOM 3431 C CA . GLY B 1 127 ? 19.422 5.621 -7.406 1 93.69 127 GLY B CA 1
ATOM 3432 C C . GLY B 1 127 ? 20.062 6.242 -6.18 1 93.69 127 GLY B C 1
ATOM 3433 O O . GLY B 1 127 ? 21.234 5.984 -5.891 1 93.69 127 GLY B O 1
ATOM 3434 N N . SER B 1 128 ? 19.375 7.137 -5.426 1 96 128 SER B N 1
ATOM 3435 C CA . SER B 1 128 ? 19.891 7.738 -4.199 1 96 128 SER B CA 1
ATOM 3436 C C . SER B 1 128 ? 19.453 6.953 -2.971 1 96 128 SER B C 1
ATOM 3438 O O . SER B 1 128 ? 18.281 7.004 -2.584 1 96 128 SER B O 1
ATOM 3440 N N . MET B 1 129 ? 20.422 6.309 -2.281 1 95.94 129 MET B N 1
ATOM 3441 C CA . MET B 1 129 ? 20.094 5.551 -1.074 1 95.94 129 MET B CA 1
ATOM 3442 C C . MET B 1 129 ? 19.578 6.473 0.027 1 95.94 129 MET B C 1
ATOM 3444 O O . MET B 1 129 ? 18.719 6.086 0.808 1 95.94 129 MET B O 1
ATOM 3448 N N . LYS B 1 130 ? 20.141 7.668 0.03 1 97.31 130 LYS B N 1
ATOM 3449 C CA . LYS B 1 130 ? 19.703 8.633 1.038 1 97.31 130 LYS B CA 1
ATOM 3450 C C . LYS B 1 130 ? 18.234 8.984 0.864 1 97.31 130 LYS B C 1
ATOM 3452 O O . LYS B 1 130 ? 17.469 9.016 1.837 1 97.31 130 LYS B O 1
ATOM 3457 N N . ILE B 1 131 ? 17.812 9.211 -0.357 1 98.12 131 ILE B N 1
ATOM 3458 C CA . ILE B 1 131 ? 16.422 9.539 -0.637 1 98.12 131 ILE B CA 1
ATOM 3459 C C . ILE B 1 131 ? 15.539 8.32 -0.391 1 98.12 131 ILE B C 1
ATOM 3461 O O . ILE B 1 131 ? 14.438 8.445 0.152 1 98.12 131 ILE B O 1
ATOM 3465 N N . LEU B 1 132 ? 16.062 7.148 -0.737 1 98.06 132 LEU B N 1
ATOM 3466 C CA . LEU B 1 132 ? 15.305 5.922 -0.502 1 98.06 132 LEU B CA 1
ATOM 3467 C C . LEU B 1 132 ? 15.062 5.711 0.988 1 98.06 132 LEU B C 1
ATOM 3469 O O . LEU B 1 132 ? 13.953 5.348 1.396 1 98.06 132 LEU B O 1
ATOM 3473 N N . LYS B 1 133 ? 16.016 5.914 1.749 1 97.94 133 LYS B N 1
ATOM 3474 C CA . LYS B 1 133 ? 15.883 5.77 3.197 1 97.94 133 LYS B CA 1
ATOM 3475 C C . LYS B 1 133 ? 14.906 6.797 3.766 1 97.94 133 LYS B C 1
ATOM 3477 O O . LYS B 1 133 ? 14.039 6.453 4.574 1 97.94 133 LYS B O 1
ATOM 3482 N N . LEU B 1 134 ? 15.039 8 3.324 1 98.5 134 LEU B N 1
ATOM 3483 C CA . LEU B 1 134 ? 14.141 9.062 3.754 1 98.5 134 LEU B CA 1
ATOM 3484 C C . LEU B 1 134 ? 12.688 8.719 3.432 1 98.5 134 LEU B C 1
ATOM 3486 O O . LEU B 1 134 ? 11.82 8.797 4.301 1 98.5 134 LEU B O 1
ATOM 3490 N N . MET B 1 135 ? 12.477 8.273 2.211 1 98.62 135 MET B N 1
ATOM 3491 C CA . MET B 1 135 ? 11.109 8.047 1.751 1 98.62 135 MET B CA 1
ATOM 3492 C C . MET B 1 135 ? 10.531 6.781 2.381 1 98.62 135 MET B C 1
ATOM 3494 O O . MET B 1 135 ? 9.344 6.73 2.703 1 98.62 135 MET B O 1
ATOM 3498 N N . SER B 1 136 ? 11.32 5.715 2.496 1 98.12 136 SER B N 1
ATOM 3499 C CA . SER B 1 136 ? 10.828 4.512 3.16 1 98.12 136 SER B CA 1
ATOM 3500 C C . SER B 1 136 ? 10.383 4.809 4.59 1 98.12 136 SER B C 1
ATOM 3502 O O . SER B 1 136 ? 9.352 4.312 5.039 1 98.12 136 SER B O 1
ATOM 3504 N N . ASP B 1 137 ? 11.133 5.645 5.254 1 98.19 137 ASP B N 1
ATOM 3505 C CA . ASP B 1 137 ? 10.758 6.062 6.602 1 98.19 137 ASP B CA 1
ATOM 3506 C C . ASP B 1 137 ? 9.5 6.922 6.582 1 98.19 137 ASP B C 1
ATOM 3508 O O . ASP B 1 137 ? 8.594 6.727 7.395 1 98.19 137 ASP B O 1
ATOM 3512 N N . ALA B 1 138 ? 9.492 7.828 5.703 1 98.56 138 ALA B N 1
ATOM 3513 C CA . ALA B 1 138 ? 8.383 8.773 5.625 1 98.56 138 ALA B CA 1
ATOM 3514 C C . ALA B 1 138 ? 7.062 8.039 5.383 1 98.56 138 ALA B C 1
ATOM 3516 O O . ALA B 1 138 ? 6.07 8.289 6.074 1 98.56 138 ALA B O 1
ATOM 3517 N N . VAL B 1 139 ? 7.047 7.152 4.43 1 98.44 139 VAL B N 1
ATOM 3518 C CA . VAL B 1 139 ? 5.793 6.492 4.066 1 98.44 139 VAL B CA 1
ATOM 3519 C C . VAL B 1 139 ? 5.352 5.562 5.195 1 98.44 139 VAL B C 1
ATOM 3521 O O . VAL B 1 139 ? 4.152 5.379 5.422 1 98.44 139 VAL B O 1
ATOM 3524 N N . ASN B 1 140 ? 6.289 4.969 5.898 1 98.19 140 ASN B N 1
ATOM 3525 C CA . ASN B 1 140 ? 5.906 4.133 7.035 1 98.19 140 ASN B CA 1
ATOM 3526 C C . ASN B 1 140 ? 5.297 4.965 8.156 1 98.19 140 ASN B C 1
ATOM 3528 O O . ASN B 1 140 ? 4.336 4.531 8.805 1 98.19 140 ASN B O 1
ATOM 3532 N N . ILE B 1 141 ? 5.832 6.121 8.43 1 98.31 141 ILE B N 1
ATOM 3533 C CA . ILE B 1 141 ? 5.297 7.035 9.43 1 98.31 141 ILE B CA 1
ATOM 3534 C C . ILE B 1 141 ? 3.893 7.48 9.023 1 98.31 141 ILE B C 1
ATOM 3536 O O . ILE B 1 141 ? 2.988 7.547 9.852 1 98.31 141 ILE B O 1
ATOM 3540 N N . ILE B 1 142 ? 3.732 7.746 7.758 1 98.5 142 ILE B N 1
ATOM 3541 C CA . ILE B 1 142 ? 2.43 8.156 7.242 1 98.5 142 ILE B CA 1
ATOM 3542 C C . ILE B 1 142 ? 1.411 7.043 7.469 1 98.5 142 ILE B C 1
ATOM 3544 O O . ILE B 1 142 ? 0.322 7.285 7.992 1 98.5 142 ILE B O 1
ATOM 3548 N N . ALA B 1 143 ? 1.788 5.816 7.109 1 98 143 ALA B N 1
ATOM 3549 C CA . ALA B 1 143 ? 0.893 4.676 7.289 1 98 143 ALA B CA 1
ATOM 3550 C C . ALA B 1 143 ? 0.543 4.48 8.766 1 98 143 ALA B C 1
ATOM 3552 O O . ALA B 1 143 ? -0.62 4.258 9.109 1 98 143 ALA B O 1
ATOM 3553 N N . GLU B 1 144 ? 1.503 4.566 9.602 1 97.62 144 GLU B N 1
ATOM 3554 C CA . GLU B 1 144 ? 1.284 4.418 11.039 1 97.62 144 GLU B CA 1
ATOM 3555 C C . GLU B 1 144 ? 0.356 5.504 11.57 1 97.62 144 GLU B C 1
ATOM 3557 O O . GLU B 1 144 ? -0.513 5.234 12.406 1 97.62 144 GLU B O 1
ATOM 3562 N N . GLY B 1 145 ? 0.561 6.691 11.148 1 97.69 145 GLY B N 1
ATOM 3563 C CA . GLY B 1 145 ? -0.289 7.805 11.539 1 97.69 145 GLY B CA 1
ATOM 3564 C C . GLY B 1 145 ? -1.744 7.605 11.164 1 97.69 145 GLY B C 1
ATOM 3565 O O . GLY B 1 145 ? -2.645 7.98 11.922 1 97.69 145 GLY B O 1
ATOM 3566 N N . GLU B 1 146 ? -1.995 7.031 10.016 1 97.5 146 GLU B N 1
ATOM 3567 C CA . GLU B 1 146 ? -3.361 6.766 9.57 1 97.5 146 GLU B CA 1
ATOM 3568 C C . GLU B 1 146 ? -4.043 5.738 10.469 1 97.5 146 GLU B C 1
ATOM 3570 O O . GLU B 1 146 ? -5.234 5.852 10.758 1 97.5 146 GLU B O 1
ATOM 3575 N N . VAL B 1 147 ? -3.285 4.734 10.836 1 97.56 147 VAL B N 1
ATOM 3576 C CA . VAL B 1 147 ? -3.83 3.738 11.75 1 97.56 147 VAL B CA 1
ATOM 3577 C C . VAL B 1 147 ? -4.148 4.395 13.094 1 97.56 147 VAL B C 1
ATOM 3579 O O . VAL B 1 147 ? -5.195 4.129 13.688 1 97.56 147 VAL B O 1
ATOM 3582 N N . GLN B 1 148 ? -3.242 5.227 13.555 1 97.62 148 GLN B N 1
ATOM 3583 C CA . GLN B 1 148 ? -3.475 5.934 14.805 1 97.62 148 GLN B CA 1
ATOM 3584 C C . GLN B 1 148 ? -4.734 6.793 14.727 1 97.62 148 GLN B C 1
ATOM 3586 O O . GLN B 1 148 ? -5.508 6.859 15.688 1 97.62 148 GLN B O 1
ATOM 3591 N N . GLN B 1 149 ? -4.91 7.484 13.609 1 97.31 149 GLN B N 1
ATOM 3592 C CA . GLN B 1 149 ? -6.125 8.273 13.438 1 97.31 149 GLN B CA 1
ATOM 3593 C C . GLN B 1 149 ? -7.367 7.395 13.547 1 97.31 149 GLN B C 1
ATOM 3595 O O . GLN B 1 149 ? -8.367 7.793 14.148 1 97.31 149 GLN B O 1
ATOM 3600 N N . LEU B 1 150 ? -7.324 6.262 12.859 1 96.5 150 LEU B N 1
ATOM 3601 C CA . LEU B 1 150 ? -8.445 5.328 12.945 1 96.5 150 LEU B CA 1
ATOM 3602 C C . LEU B 1 150 ? -8.734 4.965 14.398 1 96.5 150 LEU B C 1
ATOM 3604 O O . LEU B 1 150 ? -9.898 4.918 14.805 1 96.5 150 LEU B O 1
ATOM 3608 N N . MET B 1 151 ? -7.73 4.789 15.18 1 95.94 151 MET B N 1
ATOM 3609 C CA . MET B 1 151 ? -7.883 4.414 16.578 1 95.94 151 MET B CA 1
ATOM 3610 C C . MET B 1 151 ? -8.461 5.566 17.391 1 95.94 151 MET B C 1
ATOM 3612 O O . MET B 1 151 ? -9.164 5.344 18.375 1 95.94 151 MET B O 1
ATOM 3616 N N . ASN B 1 152 ? -8.148 6.738 17 1 96.94 152 ASN B N 1
ATOM 3617 C CA . ASN B 1 152 ? -8.633 7.918 17.703 1 96.94 152 ASN B CA 1
ATOM 3618 C C . ASN B 1 152 ? -10.109 8.18 17.422 1 96.94 152 ASN B C 1
ATOM 3620 O O . ASN B 1 152 ? -10.773 8.898 18.156 1 96.94 152 ASN B O 1
ATOM 3624 N N . CYS B 1 153 ? -10.609 7.672 16.297 1 96.06 153 CYS B N 1
ATOM 3625 C CA . CYS B 1 153 ? -12.008 7.898 15.953 1 96.06 153 CYS B CA 1
ATOM 3626 C C . CYS B 1 153 ? -12.93 7.449 17.078 1 96.06 153 CYS B C 1
ATOM 3628 O O . CYS B 1 153 ? -12.703 6.406 17.688 1 96.06 153 CYS B O 1
ATOM 3630 N N . ASN B 1 154 ? -13.844 8.289 17.359 1 97.06 154 ASN B N 1
ATOM 3631 C CA . ASN B 1 154 ? -14.875 8.055 18.359 1 97.06 154 ASN B CA 1
ATOM 3632 C C . ASN B 1 154 ? -14.305 8.102 19.781 1 97.06 154 ASN B C 1
ATOM 3634 O O . ASN B 1 154 ? -14.93 7.617 20.719 1 97.06 154 ASN B O 1
ATOM 3638 N N . ASP B 1 155 ? -13.117 8.586 19.938 1 97.62 155 ASP B N 1
ATOM 3639 C CA . ASP B 1 155 ? -12.508 8.734 21.266 1 97.62 155 ASP B CA 1
ATOM 3640 C C . ASP B 1 155 ? -12.445 10.203 21.672 1 97.62 155 ASP B C 1
ATOM 3642 O O . ASP B 1 155 ? -11.453 10.883 21.406 1 97.62 155 ASP B O 1
ATOM 3646 N N . PRO B 1 156 ? -13.383 10.609 22.406 1 97.25 156 PRO B N 1
ATOM 3647 C CA . PRO B 1 156 ? -13.414 12.008 22.812 1 97.25 156 PRO B CA 1
ATOM 3648 C C . PRO B 1 156 ? -12.289 12.359 23.797 1 97.25 156 PRO B C 1
ATOM 3650 O O . PRO B 1 156 ? -12.062 13.539 24.078 1 97.25 156 PRO B O 1
ATOM 3653 N N . ASP B 1 157 ? -11.586 11.406 24.297 1 97.69 157 ASP B N 1
ATOM 3654 C CA . ASP B 1 157 ? -10.516 11.664 25.266 1 97.69 157 ASP B CA 1
ATOM 3655 C C . ASP B 1 157 ? -9.172 11.852 24.547 1 97.69 157 ASP B C 1
ATOM 3657 O O . ASP B 1 157 ? -8.133 11.977 25.203 1 97.69 157 ASP B O 1
ATOM 3661 N N . THR B 1 158 ? -9.188 11.812 23.203 1 97.88 158 THR B N 1
ATOM 3662 C CA . THR B 1 158 ? -7.98 12.117 22.453 1 97.88 158 THR B CA 1
ATOM 3663 C C . THR B 1 158 ? -7.387 13.445 22.891 1 97.88 158 THR B C 1
ATOM 3665 O O . THR B 1 158 ? -8.109 14.438 23.047 1 97.88 158 THR B O 1
ATOM 3668 N N . THR B 1 159 ? -6.098 13.508 23.109 1 97.81 159 THR B N 1
ATOM 3669 C CA . THR B 1 159 ? -5.43 14.727 23.562 1 97.81 159 THR B CA 1
ATOM 3670 C C . THR B 1 159 ? -4.98 15.57 22.375 1 97.81 159 THR B C 1
ATOM 3672 O O . THR B 1 159 ? -4.898 15.07 21.25 1 97.81 159 THR B O 1
ATOM 3675 N N . GLU B 1 160 ? -4.75 16.812 22.625 1 97.94 160 GLU B N 1
ATOM 3676 C CA . GLU B 1 160 ? -4.188 17.688 21.594 1 97.94 160 GLU B CA 1
ATOM 3677 C C . GLU B 1 160 ? -2.844 17.172 21.109 1 97.94 160 GLU B C 1
ATOM 3679 O O . GLU B 1 160 ? -2.541 17.234 19.922 1 97.94 160 GLU B O 1
ATOM 3684 N N . GLU B 1 161 ? -2.082 16.625 22 1 97.88 161 GLU B N 1
ATOM 3685 C CA . GLU B 1 161 ? -0.785 16.062 21.641 1 97.88 161 GLU B CA 1
ATOM 3686 C C . GLU B 1 161 ? -0.942 14.906 20.656 1 97.88 161 GLU B C 1
ATOM 3688 O O . GLU B 1 161 ? -0.207 14.82 19.672 1 97.88 161 GLU B O 1
ATOM 3693 N N . SER B 1 162 ? -1.877 14.016 20.969 1 97.38 162 SER B N 1
ATOM 3694 C CA . SER B 1 162 ? -2.143 12.891 20.078 1 97.38 162 SER B CA 1
ATOM 3695 C C . SER B 1 162 ? -2.621 13.375 18.703 1 97.38 162 SER B C 1
ATOM 3697 O O . SER B 1 162 ? -2.188 12.852 17.672 1 97.38 162 SER B O 1
ATOM 3699 N N . TYR B 1 163 ? -3.5 14.375 18.781 1 98.19 163 TYR B N 1
ATOM 3700 C CA . TYR B 1 163 ? -3.986 14.969 17.547 1 98.19 163 TYR B CA 1
ATOM 3701 C C . TYR B 1 163 ? -2.834 15.539 16.719 1 98.19 163 TYR B C 1
ATOM 3703 O O . TYR B 1 163 ? -2.734 15.281 15.523 1 98.19 163 TYR B O 1
ATOM 3711 N N . MET B 1 164 ? -1.965 16.234 17.359 1 98.56 164 MET B N 1
ATOM 3712 C CA . MET B 1 164 ? -0.852 16.875 16.656 1 98.56 164 MET B CA 1
ATOM 3713 C C . MET B 1 164 ? 0.081 15.82 16.047 1 98.56 164 MET B C 1
ATOM 3715 O O . MET B 1 164 ? 0.628 16.031 14.969 1 98.56 164 MET B O 1
ATOM 3719 N N . GLN B 1 165 ? 0.253 14.766 16.75 1 98 165 GLN B N 1
ATOM 3720 C CA . GLN B 1 165 ? 1.077 13.68 16.234 1 98 165 GLN B CA 1
ATOM 3721 C C . GLN B 1 165 ? 0.456 13.07 14.977 1 98 165 GLN B C 1
ATOM 3723 O O . GLN B 1 165 ? 1.165 12.727 14.023 1 98 165 GLN B O 1
ATOM 3728 N N . VAL B 1 166 ? -0.827 12.914 14.961 1 97.94 166 VAL B N 1
ATOM 3729 C CA . VAL B 1 166 ? -1.53 12.328 13.828 1 97.94 166 VAL B CA 1
ATOM 3730 C C . VAL B 1 166 ? -1.397 13.242 12.609 1 97.94 166 VAL B C 1
ATOM 3732 O O . VAL B 1 166 ? -1.088 12.773 11.508 1 97.94 166 VAL B O 1
ATOM 3735 N N . ILE B 1 167 ? -1.604 14.539 12.758 1 98.12 167 ILE B N 1
ATOM 3736 C CA . ILE B 1 167 ? -1.576 15.398 11.578 1 98.12 167 ILE B CA 1
ATOM 3737 C C . ILE B 1 167 ? -0.138 15.555 11.086 1 98.12 167 ILE B C 1
ATOM 3739 O O . ILE B 1 167 ? 0.102 15.742 9.891 1 98.12 167 ILE B O 1
ATOM 3743 N N . TYR B 1 168 ? 0.83 15.461 12.008 1 98.44 168 TYR B N 1
ATOM 3744 C CA . TYR B 1 168 ? 2.215 15.398 11.555 1 98.44 168 TYR B CA 1
ATOM 3745 C C . TYR B 1 168 ? 2.445 14.172 10.672 1 98.44 168 TYR B C 1
ATOM 3747 O O . TYR B 1 168 ? 2.924 14.297 9.547 1 98.44 168 TYR B O 1
ATOM 3755 N N . SER B 1 169 ? 2.107 13.016 11.18 1 98.19 169 SER B N 1
ATOM 3756 C CA . SER B 1 169 ? 2.385 11.758 10.492 1 98.19 169 SER B CA 1
ATOM 3757 C C . SER B 1 169 ? 1.607 11.664 9.188 1 98.19 169 SER B C 1
ATOM 3759 O O . SER B 1 169 ? 2.186 11.391 8.133 1 98.19 169 SER B O 1
ATOM 3761 N N . LYS B 1 170 ? 0.364 11.992 9.211 1 97.19 170 LYS B N 1
ATOM 3762 C CA . LYS B 1 170 ? -0.524 11.75 8.078 1 97.19 170 LYS B CA 1
ATOM 3763 C C . LYS B 1 170 ? -0.311 12.797 6.98 1 97.19 170 LYS B C 1
ATOM 3765 O O . LYS B 1 170 ? -0.457 12.492 5.797 1 97.19 170 LYS B O 1
ATOM 3770 N N . THR B 1 171 ? 0.04 14.047 7.371 1 97.62 171 THR B N 1
ATOM 3771 C CA . THR B 1 171 ? 0.058 15.125 6.391 1 97.62 171 THR B CA 1
ATOM 3772 C C . THR B 1 171 ? 1.438 15.773 6.324 1 97.62 171 THR B C 1
ATOM 3774 O O . THR B 1 171 ? 2.092 15.75 5.277 1 97.62 171 THR B O 1
ATOM 3777 N N . ALA B 1 172 ? 1.969 16.266 7.395 1 98.75 172 ALA B N 1
ATOM 3778 C CA . ALA B 1 172 ? 3.164 17.109 7.406 1 98.75 172 ALA B CA 1
ATOM 3779 C C . ALA B 1 172 ? 4.398 16.312 6.988 1 98.75 172 ALA B C 1
ATOM 3781 O O . ALA B 1 172 ? 5.312 16.844 6.367 1 98.75 172 ALA B O 1
ATOM 3782 N N . ARG B 1 173 ? 4.398 15.055 7.277 1 98.81 173 ARG B N 1
ATOM 3783 C CA . ARG B 1 173 ? 5.566 14.211 7.02 1 98.81 173 ARG B CA 1
ATOM 3784 C C . ARG B 1 173 ? 5.906 14.195 5.531 1 98.81 173 ARG B C 1
ATOM 3786 O O . ARG B 1 173 ? 7.082 14.219 5.16 1 98.81 173 ARG B O 1
ATOM 3793 N N . LEU B 1 174 ? 4.887 14.117 4.68 1 98.81 174 LEU B N 1
ATOM 3794 C CA . LEU B 1 174 ? 5.152 14.094 3.246 1 98.81 174 LEU B CA 1
ATOM 3795 C C . LEU B 1 174 ? 5.645 15.445 2.758 1 98.81 174 LEU B C 1
ATOM 3797 O O . LEU B 1 174 ? 6.492 15.516 1.863 1 98.81 174 LEU B O 1
ATOM 3801 N N . PHE B 1 175 ? 5.16 16.578 3.338 1 98.75 175 PHE B N 1
ATOM 3802 C CA . PHE B 1 175 ? 5.688 17.906 3.057 1 98.75 175 PHE B CA 1
ATOM 3803 C C . PHE B 1 175 ? 7.16 18 3.432 1 98.75 175 PHE B C 1
ATOM 3805 O O . PHE B 1 175 ? 7.973 18.516 2.656 1 98.75 175 PHE B O 1
ATOM 3812 N N . GLU B 1 176 ? 7.402 17.516 4.602 1 98.88 176 GLU B N 1
ATOM 3813 C CA . GLU B 1 176 ? 8.75 17.469 5.148 1 98.88 176 GLU B CA 1
ATOM 3814 C C . GLU B 1 176 ? 9.703 16.734 4.207 1 98.88 176 GLU B C 1
ATOM 3816 O O . GLU B 1 176 ? 10.781 17.25 3.885 1 98.88 176 GLU B O 1
ATOM 3821 N N . ALA B 1 177 ? 9.273 15.586 3.754 1 98.88 177 ALA B N 1
ATOM 3822 C CA . ALA B 1 177 ? 10.102 14.789 2.848 1 98.88 177 ALA B CA 1
ATOM 3823 C C . ALA B 1 177 ? 10.32 15.523 1.525 1 98.88 177 ALA B C 1
ATOM 3825 O O . ALA B 1 177 ? 11.422 15.508 0.979 1 98.88 177 ALA B O 1
ATOM 3826 N N . ALA B 1 178 ? 9.297 16.125 1.004 1 98.81 178 ALA B N 1
ATOM 3827 C CA . ALA B 1 178 ? 9.375 16.812 -0.279 1 98.81 178 ALA B CA 1
ATOM 3828 C C . ALA B 1 178 ? 10.453 17.891 -0.257 1 98.81 178 ALA B C 1
ATOM 3830 O O . ALA B 1 178 ? 11.297 17.953 -1.154 1 98.81 178 ALA B O 1
ATOM 3831 N N . THR B 1 179 ? 10.469 18.703 0.778 1 98.88 179 THR B N 1
ATOM 3832 C CA . THR B 1 179 ? 11.414 19.812 0.834 1 98.88 179 THR B CA 1
ATOM 3833 C C . THR B 1 179 ? 12.805 19.312 1.209 1 98.88 179 THR B C 1
ATOM 3835 O O . THR B 1 179 ? 13.812 19.859 0.747 1 98.88 179 THR B O 1
ATOM 3838 N N . GLN B 1 180 ? 12.883 18.297 2.043 1 98.88 180 GLN B N 1
ATOM 3839 C CA . GLN B 1 180 ? 14.172 17.703 2.398 1 98.88 180 GLN B CA 1
ATOM 3840 C C . GLN B 1 180 ? 14.867 17.125 1.173 1 98.88 180 GLN B C 1
ATOM 3842 O O . GLN B 1 180 ? 16.078 17.234 1.03 1 98.88 180 GLN B O 1
ATOM 3847 N N . ILE B 1 181 ? 14.133 16.469 0.306 1 98.81 181 ILE B N 1
ATOM 3848 C CA . ILE B 1 181 ? 14.68 15.867 -0.909 1 98.81 181 ILE B CA 1
ATOM 3849 C C . ILE B 1 181 ? 15.352 16.938 -1.757 1 98.81 181 ILE B C 1
ATOM 3851 O O . ILE B 1 181 ? 16.406 16.703 -2.348 1 98.81 181 ILE B O 1
ATOM 3855 N N . GLY B 1 182 ? 14.742 18.156 -1.833 1 98.5 182 GLY B N 1
ATOM 3856 C CA . GLY B 1 182 ? 15.375 19.25 -2.555 1 98.5 182 GLY B CA 1
ATOM 3857 C C . GLY B 1 182 ? 16.781 19.547 -2.076 1 98.5 182 GLY B C 1
ATOM 3858 O O . GLY B 1 182 ? 17.688 19.766 -2.887 1 98.5 182 GLY B O 1
ATOM 3859 N N . ALA B 1 183 ? 16.953 19.531 -0.772 1 98.75 183 ALA B N 1
ATOM 3860 C CA . ALA B 1 183 ? 18.266 19.766 -0.189 1 98.75 183 ALA B CA 1
ATOM 3861 C C . ALA B 1 183 ? 19.219 18.609 -0.477 1 98.75 183 ALA B C 1
ATOM 3863 O O . ALA B 1 183 ? 20.391 18.828 -0.783 1 98.75 183 ALA B O 1
ATOM 3864 N N . ILE B 1 184 ? 18.719 17.406 -0.408 1 98.69 184 ILE B N 1
ATOM 3865 C CA . ILE B 1 184 ? 19.531 16.219 -0.633 1 98.69 184 ILE B CA 1
ATOM 3866 C C . ILE B 1 184 ? 20.047 16.203 -2.068 1 98.69 184 ILE B C 1
ATOM 3868 O O . ILE B 1 184 ? 21.234 15.93 -2.309 1 98.69 184 ILE B O 1
ATOM 3872 N N . LEU B 1 185 ? 19.234 16.562 -3.033 1 98.19 185 LEU B N 1
ATOM 3873 C CA . LEU B 1 185 ? 19.609 16.578 -4.445 1 98.19 185 LEU B CA 1
ATOM 3874 C C . LEU B 1 185 ? 20.734 17.562 -4.699 1 98.19 185 LEU B C 1
ATOM 3876 O O . LEU B 1 185 ? 21.5 17.406 -5.656 1 98.19 185 LEU B O 1
ATOM 3880 N N . ASN B 1 186 ? 20.828 18.578 -3.838 1 98.19 186 ASN B N 1
ATOM 3881 C CA . ASN B 1 186 ? 21.844 19.609 -3.988 1 98.19 186 ASN B CA 1
ATOM 3882 C C . ASN B 1 186 ? 23.062 19.328 -3.125 1 98.19 186 ASN B C 1
ATOM 3884 O O . ASN B 1 186 ? 23.969 20.172 -3.025 1 98.19 186 ASN B O 1
ATOM 3888 N N . ASP B 1 187 ? 23.062 18.203 -2.473 1 98 187 ASP B N 1
ATOM 3889 C CA . ASP B 1 187 ? 24.125 17.906 -1.505 1 98 187 ASP B CA 1
ATOM 3890 C C . ASP B 1 187 ? 24.328 19.094 -0.558 1 98 187 ASP B C 1
ATOM 3892 O O . ASP B 1 187 ? 25.469 19.531 -0.35 1 98 187 ASP B O 1
ATOM 3896 N N . ALA B 1 188 ? 23.266 19.625 -0.103 1 98.19 188 ALA B N 1
ATOM 3897 C CA . ALA B 1 188 ? 23.328 20.812 0.746 1 98.19 188 ALA B CA 1
ATOM 3898 C C . ALA B 1 188 ? 23.953 20.484 2.1 1 98.19 188 ALA B C 1
ATOM 3900 O O . ALA B 1 188 ? 23.906 19.344 2.553 1 98.19 188 ALA B O 1
ATOM 3901 N N . PRO B 1 189 ? 24.531 21.516 2.764 1 98.19 189 PRO B N 1
ATOM 3902 C CA . PRO B 1 189 ? 25 21.312 4.133 1 98.19 189 PRO B CA 1
ATOM 3903 C C . PRO B 1 189 ? 23.891 20.875 5.082 1 98.19 189 PRO B C 1
ATOM 3905 O O . PRO B 1 189 ? 22.719 21.203 4.867 1 98.19 189 PRO B O 1
ATOM 3908 N N . SER B 1 190 ? 24.25 20.156 6.121 1 98.12 190 SER B N 1
ATOM 3909 C CA . SER B 1 190 ? 23.297 19.547 7.059 1 98.12 190 SER B CA 1
ATOM 3910 C C . SER B 1 190 ? 22.359 20.609 7.637 1 98.12 190 SER B C 1
ATOM 3912 O O . SER B 1 190 ? 21.172 20.328 7.844 1 98.12 190 SER B O 1
ATOM 3914 N N . GLU B 1 191 ? 22.922 21.781 7.852 1 98.25 191 GLU B N 1
ATOM 3915 C CA . GLU B 1 191 ? 22.109 22.844 8.422 1 98.25 191 GLU B CA 1
ATOM 3916 C C . GLU B 1 191 ? 21 23.266 7.461 1 98.25 191 GLU B C 1
ATOM 3918 O O . GLU B 1 191 ? 19.859 23.5 7.875 1 98.25 191 GLU B O 1
ATOM 3923 N N . VAL B 1 192 ? 21.406 23.359 6.203 1 98.75 192 VAL B N 1
ATOM 3924 C CA . VAL B 1 192 ? 20.453 23.75 5.176 1 98.75 192 VAL B CA 1
ATOM 3925 C C . VAL B 1 192 ? 19.422 22.656 4.984 1 98.75 192 VAL B C 1
ATOM 3927 O O . VAL B 1 192 ? 18.219 22.922 4.852 1 98.75 192 VAL B O 1
ATOM 3930 N N . GLU B 1 193 ? 19.828 21.422 4.941 1 98.75 193 GLU B N 1
ATOM 3931 C CA . GLU B 1 193 ? 18.906 20.297 4.812 1 98.75 193 GLU B CA 1
ATOM 3932 C C . GLU B 1 193 ? 17.906 20.25 5.965 1 98.75 193 GLU B C 1
ATOM 3934 O O . GLU B 1 193 ? 16.703 20.078 5.746 1 98.75 193 GLU B O 1
ATOM 3939 N N . THR B 1 194 ? 18.391 20.438 7.199 1 98.81 194 THR B N 1
ATOM 3940 C CA . THR B 1 194 ? 17.531 20.438 8.375 1 98.81 194 THR B CA 1
ATOM 3941 C C . THR B 1 194 ? 16.531 21.594 8.312 1 98.81 194 THR B C 1
ATOM 3943 O O . THR B 1 194 ? 15.359 21.438 8.68 1 98.81 194 THR B O 1
ATOM 3946 N N . ALA B 1 195 ? 17 22.703 7.848 1 98.88 195 ALA B N 1
ATOM 3947 C CA . ALA B 1 195 ? 16.125 23.875 7.738 1 98.88 195 ALA B CA 1
ATOM 3948 C C . ALA B 1 195 ? 14.992 23.609 6.742 1 98.88 195 ALA B C 1
ATOM 3950 O O . ALA B 1 195 ? 13.836 23.938 7.016 1 98.88 195 ALA B O 1
ATOM 3951 N N . LEU B 1 196 ? 15.352 23.062 5.582 1 98.88 196 LEU B N 1
ATOM 3952 C CA . LEU B 1 196 ? 14.328 22.781 4.582 1 98.88 196 LEU B CA 1
ATOM 3953 C C . LEU B 1 196 ? 13.414 21.656 5.055 1 98.88 196 LEU B C 1
ATOM 3955 O O . LEU B 1 196 ? 12.211 21.672 4.777 1 98.88 196 LEU B O 1
ATOM 3959 N N . GLN B 1 197 ? 13.945 20.672 5.719 1 98.88 197 GLN B N 1
ATOM 3960 C CA . GLN B 1 197 ? 13.141 19.641 6.379 1 98.88 197 GLN B CA 1
ATOM 3961 C C . GLN B 1 197 ? 12.117 20.281 7.32 1 98.88 197 GLN B C 1
ATOM 3963 O O . GLN B 1 197 ? 10.93 19.953 7.262 1 98.88 197 GLN B O 1
ATOM 3968 N N . ASN B 1 198 ? 12.586 21.172 8.148 1 98.94 198 ASN B N 1
ATOM 3969 C CA . ASN B 1 198 ? 11.734 21.844 9.117 1 98.94 198 ASN B CA 1
ATOM 3970 C C . ASN B 1 198 ? 10.695 22.734 8.43 1 98.94 198 ASN B C 1
ATOM 3972 O O . ASN B 1 198 ? 9.539 22.781 8.859 1 98.94 198 ASN B O 1
ATOM 3976 N N . TYR B 1 199 ? 11.133 23.453 7.398 1 98.94 199 TYR B N 1
ATOM 3977 C CA . TYR B 1 199 ? 10.188 24.25 6.637 1 98.94 199 TYR B CA 1
ATOM 3978 C C . TYR B 1 199 ? 9 23.406 6.18 1 98.94 199 TYR B C 1
ATOM 3980 O O . TYR B 1 199 ? 7.844 23.781 6.402 1 98.94 199 TYR B O 1
ATOM 3988 N N . GLY B 1 200 ? 9.281 22.25 5.531 1 98.88 200 GLY B N 1
ATOM 3989 C CA . GLY B 1 200 ? 8.219 21.375 5.078 1 98.88 200 GLY B CA 1
ATOM 3990 C C . GLY B 1 200 ? 7.34 20.875 6.207 1 98.88 200 GLY B C 1
ATOM 3991 O O . GLY B 1 200 ? 6.113 20.859 6.086 1 98.88 200 GLY B O 1
ATOM 3992 N N . LYS B 1 201 ? 7.945 20.484 7.289 1 98.88 201 LYS B N 1
ATOM 3993 C CA . LYS B 1 201 ? 7.234 19.969 8.461 1 98.88 201 LYS B CA 1
ATOM 3994 C C . LYS B 1 201 ? 6.246 21 8.992 1 98.88 201 LYS B C 1
ATOM 3996 O O . LYS B 1 201 ? 5.066 20.688 9.18 1 98.88 201 LYS B O 1
ATOM 4001 N N . TYR B 1 202 ? 6.73 22.203 9.203 1 98.88 202 TYR B N 1
ATOM 4002 C CA . TYR B 1 202 ? 5.895 23.25 9.766 1 98.88 202 TYR B CA 1
ATOM 4003 C C . TYR B 1 202 ? 4.816 23.672 8.773 1 98.88 202 TYR B C 1
ATOM 4005 O O . TYR B 1 202 ? 3.666 23.906 9.156 1 98.88 202 TYR B O 1
ATOM 4013 N N . LEU B 1 203 ? 5.172 23.781 7.539 1 98.69 203 LEU B N 1
ATOM 4014 C CA . LEU B 1 203 ? 4.203 24.141 6.512 1 98.69 203 LEU B CA 1
ATOM 4015 C C . LEU B 1 203 ? 3.086 23.109 6.434 1 98.69 203 LEU B C 1
ATOM 4017 O O . LEU B 1 203 ? 1.907 23.469 6.363 1 98.69 203 LEU B O 1
ATOM 4021 N N . GLY B 1 204 ? 3.482 21.812 6.387 1 98.62 204 GLY B N 1
ATOM 4022 C CA . GLY B 1 204 ? 2.488 20.75 6.348 1 98.62 204 GLY B CA 1
ATOM 4023 C C . GLY B 1 204 ? 1.561 20.75 7.551 1 98.62 204 GLY B C 1
ATOM 4024 O O . GLY B 1 204 ? 0.366 20.484 7.418 1 98.62 204 GLY B O 1
ATOM 4025 N N . THR B 1 205 ? 2.123 21.047 8.695 1 98.62 205 THR B N 1
ATOM 4026 C CA . THR B 1 205 ? 1.317 21.141 9.906 1 98.62 205 THR B CA 1
ATOM 4027 C C . THR B 1 205 ? 0.314 22.281 9.812 1 98.62 205 THR B C 1
ATOM 4029 O O . THR B 1 205 ? -0.869 22.109 10.109 1 98.62 205 THR B O 1
ATOM 4032 N N . ALA B 1 206 ? 0.805 23.453 9.398 1 98.44 206 ALA B N 1
ATOM 4033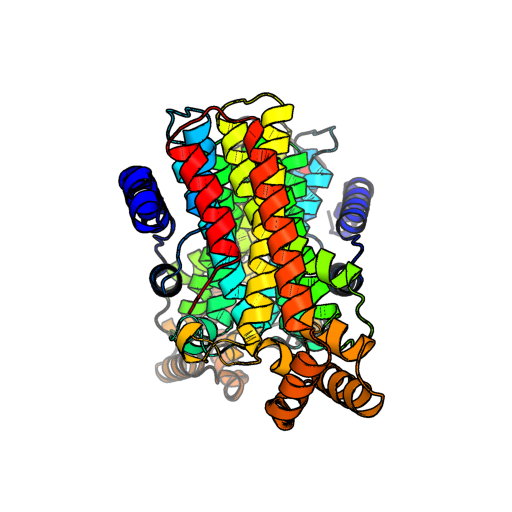 C CA . ALA B 1 206 ? -0.075 24.609 9.203 1 98.44 206 ALA B CA 1
ATOM 4034 C C . ALA B 1 206 ? -1.193 24.281 8.219 1 98.44 206 ALA B C 1
ATOM 4036 O O . ALA B 1 206 ? -2.354 24.625 8.453 1 98.44 206 ALA B O 1
ATOM 4037 N N . PHE B 1 207 ? -0.818 23.641 7.199 1 97.5 207 PHE B N 1
ATOM 4038 C CA . PHE B 1 207 ? -1.746 23.266 6.137 1 97.5 207 PHE B CA 1
ATOM 4039 C C . PHE B 1 207 ? -2.879 22.406 6.684 1 97.5 207 PHE B C 1
ATOM 4041 O O . PHE B 1 207 ? -4.051 22.656 6.402 1 97.5 207 PHE B O 1
ATOM 4048 N N . GLN B 1 208 ? -2.547 21.406 7.43 1 97 208 GLN B N 1
ATOM 4049 C CA . GLN B 1 208 ? -3.566 20.484 7.93 1 97 208 GLN B CA 1
ATOM 4050 C C . GLN B 1 208 ? -4.453 21.156 8.977 1 97 208 GLN B C 1
ATOM 4052 O O . GLN B 1 208 ? -5.656 20.906 9.031 1 97 208 GLN B O 1
ATOM 4057 N N . LEU B 1 209 ? -3.869 22 9.82 1 97.94 209 LEU B N 1
ATOM 4058 C CA . LEU B 1 209 ? -4.652 22.75 10.805 1 97.94 209 LEU B CA 1
ATOM 4059 C C . LEU B 1 209 ? -5.734 23.578 10.125 1 97.94 209 LEU B C 1
ATOM 4061 O O . LEU B 1 209 ? -6.895 23.562 10.547 1 97.94 209 LEU B O 1
ATOM 4065 N N . ILE B 1 210 ? -5.387 24.219 9.117 1 96.62 210 ILE B N 1
ATOM 4066 C CA . ILE B 1 210 ? -6.34 25.062 8.398 1 96.62 210 ILE B CA 1
ATOM 4067 C C . ILE B 1 210 ? -7.379 24.188 7.707 1 96.62 210 ILE B C 1
ATOM 4069 O O . ILE B 1 210 ? -8.555 24.531 7.645 1 96.62 210 ILE B O 1
ATOM 4073 N N . ASP B 1 211 ? -6.926 23.062 7.164 1 93.88 211 ASP B N 1
ATOM 4074 C CA . ASP B 1 211 ? -7.871 22.125 6.559 1 93.88 211 ASP B CA 1
ATOM 4075 C C . ASP B 1 211 ? -8.938 21.703 7.562 1 93.88 211 ASP B C 1
ATOM 4077 O O . ASP B 1 211 ? -10.117 21.578 7.211 1 93.88 211 ASP B O 1
ATOM 4081 N N . ASP B 1 212 ? -8.562 21.453 8.781 1 95.19 212 ASP B N 1
ATOM 4082 C CA . ASP B 1 212 ? -9.5 21.047 9.82 1 95.19 212 ASP B CA 1
ATOM 4083 C C . ASP B 1 212 ? -10.445 22.172 10.195 1 95.19 212 ASP B C 1
ATOM 4085 O O . ASP B 1 212 ? -11.602 21.938 10.555 1 95.19 212 ASP B O 1
ATOM 4089 N N . VAL B 1 213 ? -9.953 23.422 10.117 1 95.06 213 VAL B N 1
ATOM 4090 C CA . VAL B 1 213 ? -10.812 24.578 10.344 1 95.06 213 VAL B CA 1
ATOM 4091 C C . VAL B 1 213 ? -11.828 24.703 9.211 1 95.06 213 VAL B C 1
ATOM 4093 O O . VAL B 1 213 ? -13.016 24.906 9.461 1 95.06 213 VAL B O 1
ATOM 4096 N N . MET B 1 214 ? -11.359 24.5 8.039 1 92.38 214 MET B N 1
ATOM 4097 C CA . MET B 1 214 ? -12.18 24.688 6.844 1 92.38 214 MET B CA 1
ATOM 4098 C C . MET B 1 214 ? -13.281 23.641 6.773 1 92.38 214 MET B C 1
ATOM 4100 O O . MET B 1 214 ? -14.32 23.859 6.156 1 92.38 214 MET B O 1
ATOM 4104 N N . ASP B 1 215 ? -13.086 22.547 7.391 1 91.19 215 ASP B N 1
ATOM 4105 C CA . ASP B 1 215 ? -14.117 21.516 7.453 1 91.19 215 ASP B CA 1
ATOM 4106 C C . ASP B 1 215 ? -15.398 22.062 8.07 1 91.19 215 ASP B C 1
ATOM 4108 O O . ASP B 1 215 ? -16.484 21.547 7.816 1 91.19 215 ASP B O 1
ATOM 4112 N N . TYR B 1 216 ? -15.297 23.125 8.805 1 90.88 216 TYR B N 1
ATOM 4113 C CA . TYR B 1 216 ? -16.438 23.672 9.516 1 90.88 216 TYR B CA 1
ATOM 4114 C C . TYR B 1 216 ? -16.812 25.047 8.977 1 90.88 216 TYR B C 1
ATOM 4116 O O . TYR B 1 216 ? -17.875 25.578 9.305 1 90.88 216 TYR B O 1
ATOM 4124 N N . THR B 1 217 ? -16.016 25.641 8.25 1 86.5 217 THR B N 1
ATOM 4125 C CA . THR B 1 217 ? -16.266 27.031 7.863 1 86.5 217 THR B CA 1
ATOM 4126 C C . THR B 1 217 ? -16.547 27.125 6.367 1 86.5 217 THR B C 1
ATOM 4128 O O . THR B 1 217 ? -17.047 28.141 5.895 1 86.5 217 THR B O 1
ATOM 4131 N N . SER B 1 218 ? -16.062 26.266 5.672 1 73.81 218 SER B N 1
ATOM 4132 C CA . SER B 1 218 ? -16.203 26.375 4.223 1 73.81 218 SER B CA 1
ATOM 4133 C C . SER B 1 218 ? -17.594 25.906 3.77 1 73.81 218 SER B C 1
ATOM 4135 O O . SER B 1 218 ? -18.188 25.031 4.391 1 73.81 218 SER B O 1
ATOM 4137 N N . ASP B 1 219 ? -18.125 26.781 2.914 1 62.62 219 ASP B N 1
ATOM 4138 C CA . ASP B 1 219 ? -19.344 26.297 2.264 1 62.62 219 ASP B CA 1
ATOM 4139 C C . ASP B 1 219 ? -19.047 25.047 1.432 1 62.62 219 ASP B C 1
ATOM 4141 O O . ASP B 1 219 ? -17.969 24.922 0.846 1 62.62 219 ASP B O 1
ATOM 4145 N N . GLY B 1 220 ? -19.688 23.984 1.74 1 54.44 220 GLY B N 1
ATOM 4146 C CA . GLY B 1 220 ? -19.531 22.719 1.029 1 54.44 220 GLY B CA 1
ATOM 4147 C C . GLY B 1 220 ? -19.062 22.906 -0.401 1 54.44 220 GLY B C 1
ATOM 4148 O O . GLY B 1 220 ? -18.203 22.156 -0.877 1 54.44 220 GLY B O 1
ATOM 4149 N N . ASP B 1 221 ? -19.422 23.906 -0.962 1 53.16 221 ASP B N 1
ATOM 4150 C CA . ASP B 1 221 ? -19.156 24.141 -2.377 1 53.16 221 ASP B CA 1
ATOM 4151 C C . ASP B 1 221 ? -17.688 24.469 -2.615 1 53.16 221 ASP B C 1
ATOM 4153 O O . ASP B 1 221 ? -17.125 24.141 -3.662 1 53.16 221 ASP B O 1
ATOM 4157 N N . GLU B 1 222 ? -17.031 24.891 -1.592 1 51.72 222 GLU B N 1
ATOM 4158 C CA . GLU B 1 222 ? -15.664 25.344 -1.772 1 51.72 222 GLU B CA 1
ATOM 4159 C C . GLU B 1 222 ? -14.672 24.203 -1.607 1 51.72 222 GLU B C 1
ATOM 4161 O O . GLU B 1 222 ? -13.641 24.156 -2.281 1 51.72 222 GLU B O 1
ATOM 4166 N N . MET B 1 223 ? -14.969 23.281 -0.759 1 56.19 223 MET B N 1
ATOM 4167 C CA . MET B 1 223 ? -14.016 22.219 -0.484 1 56.19 223 MET B CA 1
ATOM 4168 C C . MET B 1 223 ? -14.367 20.953 -1.273 1 56.19 223 MET B C 1
ATOM 4170 O O . MET B 1 223 ? -13.547 20.047 -1.397 1 56.19 223 MET B O 1
ATOM 4174 N N . GLY B 1 224 ? -15.461 21.094 -1.968 1 57.38 224 GLY B N 1
ATOM 4175 C CA . GLY B 1 224 ? -15.93 19.938 -2.73 1 57.38 224 GLY B CA 1
ATOM 4176 C C . GLY B 1 224 ? -16.297 18.75 -1.861 1 57.38 224 GLY B C 1
ATOM 4177 O O . GLY B 1 224 ? -16.328 17.609 -2.338 1 57.38 224 GLY B O 1
ATOM 4178 N N . LYS B 1 225 ? -16.125 18.984 -0.504 1 66.31 225 LYS B N 1
ATOM 4179 C CA . LYS B 1 225 ? -16.594 17.984 0.444 1 66.31 225 LYS B CA 1
ATOM 4180 C C . LYS B 1 225 ? -17.703 18.547 1.336 1 66.31 225 LYS B C 1
ATOM 4182 O O . LYS B 1 225 ? -17.984 19.75 1.282 1 66.31 225 LYS B O 1
ATOM 4187 N N . ASN B 1 226 ? -18.375 17.609 2.072 1 71.06 226 ASN B N 1
ATOM 4188 C CA . ASN B 1 226 ? -19.453 18.062 2.941 1 71.06 226 ASN B CA 1
ATOM 4189 C C . ASN B 1 226 ? -18.922 18.719 4.215 1 71.06 226 ASN B C 1
ATOM 4191 O O . ASN B 1 226 ? -17.859 18.344 4.711 1 71.06 226 ASN B O 1
ATOM 4195 N N . VAL B 1 227 ? -19.5 19.75 4.543 1 76.88 227 VAL B N 1
ATOM 4196 C CA . VAL B 1 227 ? -19.203 20.375 5.824 1 76.88 227 VAL B CA 1
ATOM 4197 C C . VAL B 1 227 ? -19.359 19.359 6.945 1 76.88 227 VAL B C 1
ATOM 4199 O O . VAL B 1 227 ? -20.312 18.578 6.961 1 76.88 227 VAL B O 1
ATOM 4202 N N . GLY B 1 228 ? -18.328 19.219 7.77 1 84.44 228 GLY B N 1
ATOM 4203 C CA . GLY B 1 228 ? -18.438 18.391 8.961 1 84.44 228 GLY B CA 1
ATOM 4204 C C . GLY B 1 228 ? -18.141 16.922 8.695 1 84.44 228 GLY B C 1
ATOM 4205 O O . GLY B 1 228 ? -18.672 16.047 9.383 1 84.44 228 GLY B O 1
ATOM 4206 N N . ASP B 1 229 ? -17.422 16.688 7.684 1 85.19 229 ASP B N 1
ATOM 4207 C CA . ASP B 1 229 ? -17.062 15.305 7.363 1 85.19 229 ASP B CA 1
ATOM 4208 C C . ASP B 1 229 ? -16.328 14.641 8.531 1 85.19 229 ASP B C 1
ATOM 4210 O O . ASP B 1 229 ? -16.562 13.469 8.828 1 85.19 229 ASP B O 1
ATOM 4214 N N . ASP B 1 230 ? -15.469 15.414 9.148 1 89.94 230 ASP B N 1
ATOM 4215 C CA . ASP B 1 230 ? -14.734 14.898 10.305 1 89.94 230 ASP B CA 1
ATOM 4216 C C . ASP B 1 230 ? -15.688 14.578 11.453 1 89.94 230 ASP B C 1
ATOM 4218 O O . ASP B 1 230 ? -15.516 13.57 12.148 1 89.94 230 ASP B O 1
ATOM 4222 N N . LEU B 1 231 ? -16.625 15.445 11.562 1 90.94 231 LEU B N 1
ATOM 4223 C CA . LEU B 1 231 ? -17.641 15.25 12.594 1 90.94 231 LEU B CA 1
ATOM 4224 C C . LEU B 1 231 ? -18.484 14.008 12.305 1 90.94 231 LEU B C 1
ATOM 4226 O O . LEU B 1 231 ? -18.781 13.227 13.211 1 90.94 231 LEU B O 1
ATOM 4230 N N . ALA B 1 232 ? -18.844 13.852 11.078 1 90.31 232 ALA B N 1
ATOM 4231 C CA . ALA B 1 232 ? -19.656 12.711 10.656 1 90.31 232 ALA B CA 1
ATOM 4232 C C . ALA B 1 232 ? -18.906 11.398 10.891 1 90.31 232 ALA B C 1
ATOM 4234 O O . ALA B 1 232 ? -19.516 10.367 11.188 1 90.31 232 ALA B O 1
ATOM 4235 N N . GLU B 1 233 ? -17.641 11.461 10.867 1 91.06 233 GLU B N 1
ATOM 4236 C CA . GLU B 1 233 ? -16.781 10.281 11 1 91.06 233 GLU B CA 1
ATOM 4237 C C . GLU B 1 233 ? -16.359 10.062 12.453 1 91.06 233 GLU B C 1
ATOM 4239 O O . GLU B 1 233 ? -15.719 9.062 12.766 1 91.06 233 GLU B O 1
ATOM 4244 N N . GLY B 1 234 ? -16.672 11.031 13.312 1 94.69 234 GLY B N 1
ATOM 4245 C CA . GLY B 1 234 ? -16.297 10.922 14.711 1 94.69 234 GLY B CA 1
ATOM 4246 C C . GLY B 1 234 ? -14.844 11.234 14.961 1 94.69 234 GLY B C 1
ATOM 4247 O O . GLY B 1 234 ? -14.258 10.766 15.945 1 94.69 234 GLY B O 1
ATOM 4248 N N . LYS B 1 235 ? -14.203 11.906 14.07 1 96.25 235 LYS B N 1
ATOM 4249 C CA . LYS B 1 235 ? -12.797 12.273 14.234 1 96.25 235 LYS B CA 1
ATOM 4250 C C . LYS B 1 235 ? -12.641 13.414 15.234 1 96.25 235 LYS B C 1
ATOM 4252 O O . LYS B 1 235 ? -13.211 14.492 15.039 1 96.25 235 LYS B O 1
ATOM 4257 N N . PRO B 1 236 ? -11.883 13.195 16.266 1 97.5 236 PRO B N 1
ATOM 4258 C CA . PRO B 1 236 ? -11.672 14.25 17.25 1 97.5 236 PRO B CA 1
ATOM 4259 C C . PRO B 1 236 ? -10.586 15.242 16.844 1 97.5 236 PRO B C 1
ATOM 4261 O O . PRO B 1 236 ? -9.469 15.203 17.359 1 97.5 236 PRO B O 1
ATOM 4264 N N . THR B 1 237 ? -10.93 16.156 15.977 1 97.5 237 THR B N 1
ATOM 4265 C CA . THR B 1 237 ? -9.977 17.141 15.492 1 97.5 237 THR B CA 1
ATOM 4266 C C . THR B 1 237 ? -9.82 18.281 16.5 1 97.5 237 THR B C 1
ATOM 4268 O O . THR B 1 237 ? -10.609 18.406 17.438 1 97.5 237 THR B O 1
ATOM 4271 N N . LEU B 1 238 ? -8.883 19.125 16.266 1 98.31 238 LEU B N 1
ATOM 4272 C CA . LEU B 1 238 ? -8.477 20.141 17.25 1 98.31 238 LEU B CA 1
ATOM 4273 C C . LEU B 1 238 ? -9.617 21.109 17.516 1 98.31 238 LEU B C 1
ATOM 4275 O O . LEU B 1 238 ? -9.867 21.469 18.672 1 98.31 238 LEU B O 1
ATOM 4279 N N . PRO B 1 239 ? -10.406 21.578 16.484 1 97.69 239 PRO B N 1
ATOM 4280 C CA . PRO B 1 239 ? -11.523 22.469 16.781 1 97.69 239 PRO B CA 1
ATOM 4281 C C . PRO B 1 239 ? -12.539 21.859 17.75 1 97.69 239 PRO B C 1
ATOM 4283 O O . PRO B 1 239 ? -13.023 22.531 18.656 1 97.69 239 PRO B O 1
ATOM 4286 N N . LEU B 1 240 ? -12.812 20.594 17.578 1 97.69 240 LEU B N 1
ATOM 4287 C CA . LEU B 1 240 ? -13.75 19.906 18.453 1 97.69 240 LEU B CA 1
ATOM 4288 C C . LEU B 1 240 ? -13.164 19.719 19.844 1 97.69 240 LEU B C 1
ATOM 4290 O O . LEU B 1 240 ? -13.844 19.969 20.844 1 97.69 240 LEU B O 1
ATOM 4294 N N . LEU B 1 241 ? -11.922 19.266 19.891 1 98.19 241 LEU B N 1
ATOM 4295 C CA . LEU B 1 241 ? -11.266 18.984 21.172 1 98.19 241 LEU B CA 1
ATOM 4296 C C . LEU B 1 241 ? -11.188 20.25 22.016 1 98.19 241 LEU B C 1
ATOM 4298 O O . LEU B 1 241 ? -11.461 20.219 23.219 1 98.19 241 LEU B O 1
ATOM 4302 N N . TYR B 1 242 ? -10.82 21.359 21.422 1 98.5 242 TYR B N 1
ATOM 4303 C CA . TYR B 1 242 ? -10.695 22.625 22.125 1 98.5 242 TYR B CA 1
ATOM 4304 C C . TYR B 1 242 ? -12.055 23.109 22.609 1 98.5 242 TYR B C 1
ATOM 4306 O O . TYR B 1 242 ? -12.195 23.578 23.734 1 98.5 242 TYR B O 1
ATOM 4314 N N . ALA B 1 243 ? -13.078 23.016 21.797 1 98.12 243 ALA B N 1
ATOM 4315 C CA . ALA B 1 243 ? -14.43 23.406 22.172 1 98.12 243 ALA B CA 1
ATOM 4316 C C . ALA B 1 243 ? -14.93 22.578 23.344 1 98.12 243 ALA B C 1
ATOM 4318 O O . ALA B 1 243 ? -15.578 23.109 24.266 1 98.12 243 ALA B O 1
ATOM 4319 N N . MET B 1 244 ? -14.664 21.344 23.25 1 97.56 244 MET B N 1
ATOM 4320 C CA . MET B 1 244 ? -15.078 20.438 24.312 1 97.56 244 MET B CA 1
ATOM 4321 C C . MET B 1 244 ? -14.406 20.781 25.641 1 97.56 244 MET B C 1
ATOM 4323 O O . MET B 1 244 ? -15.039 20.766 26.688 1 97.56 244 MET B O 1
ATOM 4327 N N . GLN B 1 245 ? -13.164 21.125 25.625 1 97.12 245 GLN B N 1
ATOM 4328 C CA . GLN B 1 245 ? -12.367 21.422 26.812 1 97.12 245 GLN B CA 1
ATOM 4329 C C . GLN B 1 245 ? -12.742 22.766 27.422 1 97.12 245 GLN B C 1
ATOM 4331 O O . GLN B 1 245 ? -12.625 22.953 28.641 1 97.12 245 GLN B O 1
ATOM 4336 N N . HIS B 1 246 ? -13.312 23.734 26.688 1 98.06 246 HIS B N 1
ATOM 4337 C CA . HIS B 1 246 ? -13.492 25.109 27.156 1 98.06 246 HIS B CA 1
ATOM 4338 C C . HIS B 1 246 ? -14.969 25.5 27.141 1 98.06 246 HIS B C 1
ATOM 4340 O O . HIS B 1 246 ? -15.305 26.656 27.422 1 98.06 246 HIS B O 1
ATOM 4346 N N . GLY B 1 247 ? -15.812 24.531 26.734 1 97.94 247 GLY B N 1
ATOM 4347 C CA . GLY B 1 247 ? -17.234 24.812 26.672 1 97.94 247 GLY B CA 1
ATOM 4348 C C . GLY B 1 247 ? -17.953 24.578 28 1 97.94 247 GLY B C 1
ATOM 4349 O O . GLY B 1 247 ? -17.328 24.203 28.984 1 97.94 247 GLY B O 1
ATOM 4350 N N . THR B 1 248 ? -19.266 24.969 27.984 1 98.12 248 THR B N 1
ATOM 4351 C CA . THR B 1 248 ? -20.109 24.656 29.141 1 98.12 248 THR B CA 1
ATOM 4352 C C . THR B 1 248 ? -20.266 23.141 29.281 1 98.12 248 THR B C 1
ATOM 4354 O O . THR B 1 248 ? -19.906 22.391 28.391 1 98.12 248 THR B O 1
ATOM 4357 N N . THR B 1 249 ? -20.766 22.75 30.406 1 98.12 249 THR B N 1
ATOM 4358 C CA . THR B 1 249 ? -21.016 21.328 30.641 1 98.12 249 THR B CA 1
ATOM 4359 C C . THR B 1 249 ? -21.922 20.75 29.562 1 98.12 249 THR B C 1
ATOM 4361 O O . THR B 1 249 ? -21.688 19.625 29.094 1 98.12 249 THR B O 1
ATOM 4364 N N . GLU B 1 250 ? -22.859 21.516 29.172 1 97.81 250 GLU B N 1
ATOM 4365 C CA . GLU B 1 250 ? -23.797 21.062 28.141 1 97.81 250 GLU B CA 1
ATOM 4366 C C . GLU B 1 250 ? -23.109 20.938 26.781 1 97.81 250 GLU B C 1
ATOM 4368 O O . GLU B 1 250 ? -23.328 19.953 26.062 1 97.81 250 GLU B O 1
ATOM 4373 N N . GLN B 1 251 ? -22.312 21.891 26.484 1 97.75 251 GLN B N 1
ATOM 4374 C CA . GLN B 1 251 ? -21.578 21.875 25.219 1 97.75 251 GLN B CA 1
ATOM 4375 C C . GLN B 1 251 ? -20.578 20.719 25.188 1 97.75 251 GLN B C 1
ATOM 4377 O O . GLN B 1 251 ? -20.469 20.016 24.172 1 97.75 251 GLN B O 1
ATOM 4382 N N . THR B 1 252 ? -19.938 20.547 26.281 1 98.19 252 THR B N 1
ATOM 4383 C CA . THR B 1 252 ? -18.953 19.469 26.406 1 98.19 252 THR B CA 1
ATOM 4384 C C . THR B 1 252 ? -19.625 18.109 26.203 1 98.19 252 THR B C 1
ATOM 4386 O O . THR B 1 252 ? -19.125 17.281 25.438 1 98.19 252 THR B O 1
ATOM 4389 N N . GLN B 1 253 ? -20.719 17.922 26.781 1 98.06 253 GLN B N 1
ATOM 4390 C CA . GLN B 1 253 ? -21.422 16.656 26.672 1 98.06 253 GLN B CA 1
ATOM 4391 C C . GLN B 1 253 ? -21.938 16.438 25.25 1 98.06 253 GLN B C 1
ATOM 4393 O O . GLN B 1 253 ? -21.906 15.32 24.734 1 98.06 253 GLN B O 1
ATOM 4398 N N . MET B 1 254 ? -22.344 17.484 24.656 1 97.75 254 MET B N 1
ATOM 4399 C CA . MET B 1 254 ? -22.844 17.422 23.297 1 97.75 254 MET B CA 1
ATOM 4400 C C . MET B 1 254 ? -21.75 17 22.328 1 97.75 254 MET B C 1
ATOM 4402 O O . MET B 1 254 ? -21.953 16.094 21.516 1 97.75 254 MET B O 1
ATOM 4406 N N . ILE B 1 255 ? -20.641 17.609 22.469 1 97.81 255 ILE B N 1
ATOM 4407 C CA . ILE B 1 255 ? -19.531 17.328 21.562 1 97.81 255 ILE B CA 1
ATOM 4408 C C . ILE B 1 255 ? -18.969 15.938 21.844 1 97.81 255 ILE B C 1
ATOM 4410 O O . ILE B 1 255 ? -18.641 15.195 20.906 1 97.81 255 ILE B O 1
ATOM 4414 N N . ARG B 1 256 ? -18.859 15.625 23.078 1 97.94 256 ARG B N 1
ATOM 4415 C CA . ARG B 1 256 ? -18.391 14.297 23.469 1 97.94 256 ARG B CA 1
ATOM 4416 C C . ARG B 1 256 ? -19.25 13.211 22.844 1 97.94 256 ARG B C 1
ATOM 4418 O O . ARG B 1 256 ? -18.734 12.25 22.266 1 97.94 256 ARG B O 1
ATOM 4425 N N . GLU B 1 257 ? -20.516 13.352 22.922 1 97.56 257 GLU B N 1
ATOM 4426 C CA . GLU B 1 257 ? -21.438 12.375 22.344 1 97.56 257 GLU B CA 1
ATOM 4427 C C . GLU B 1 257 ? -21.312 12.336 20.828 1 97.56 257 GLU B C 1
ATOM 4429 O O . GLU B 1 257 ? -21.359 11.258 20.219 1 97.56 257 GLU B O 1
ATOM 4434 N N . ALA B 1 258 ? -21.203 13.516 20.281 1 96.56 258 ALA B N 1
ATOM 4435 C CA . ALA B 1 258 ? -21.062 13.609 18.828 1 96.56 258 ALA B CA 1
ATOM 4436 C C . ALA B 1 258 ? -19.828 12.836 18.344 1 96.56 258 ALA B C 1
ATOM 4438 O O . ALA B 1 258 ? -19.875 12.172 17.312 1 96.56 258 ALA B O 1
ATOM 4439 N N . ILE B 1 259 ? -18.719 12.945 19.078 1 96.94 259 ILE B N 1
ATOM 4440 C CA . ILE B 1 259 ? -17.5 12.227 18.734 1 96.94 259 ILE B CA 1
ATOM 4441 C C . ILE B 1 259 ? -17.688 10.734 18.953 1 96.94 259 ILE B C 1
ATOM 4443 O O . ILE B 1 259 ? -17.438 9.922 18.062 1 96.94 259 ILE B O 1
ATOM 4447 N N . GLU B 1 260 ? -18.234 10.398 20.078 1 97.19 260 GLU B N 1
ATOM 4448 C CA . GLU B 1 260 ? -18.359 9 20.484 1 97.19 260 GLU B CA 1
ATOM 4449 C C . GLU B 1 260 ? -19.281 8.234 19.531 1 97.19 260 GLU B C 1
ATOM 4451 O O . GLU B 1 260 ? -19.016 7.062 19.234 1 97.19 260 GLU B O 1
ATOM 4456 N N . LYS B 1 261 ? -20.328 8.867 19.141 1 96.25 261 LYS B N 1
ATOM 4457 C CA . LYS B 1 261 ? -21.375 8.156 18.391 1 96.25 261 LYS B CA 1
ATOM 4458 C C . LYS B 1 261 ? -21.312 8.508 16.906 1 96.25 261 LYS B C 1
ATOM 4460 O O . LYS B 1 261 ? -22.062 7.953 16.109 1 96.25 261 LYS B O 1
ATOM 4465 N N . ALA B 1 262 ? -20.438 9.391 16.547 1 93.69 262 ALA B N 1
ATOM 4466 C CA . ALA B 1 262 ? -20.328 9.852 15.156 1 93.69 262 ALA B CA 1
ATOM 4467 C C . ALA B 1 262 ? -21.672 10.32 14.625 1 93.69 262 ALA B C 1
ATOM 4469 O O . ALA B 1 262 ? -22.078 9.953 13.523 1 93.69 262 ALA B O 1
ATOM 4470 N N . ASN B 1 263 ? -22.406 11.055 15.414 1 91.25 263 ASN B N 1
ATOM 4471 C CA . ASN B 1 263 ? -23.734 11.531 15.031 1 91.25 263 ASN B CA 1
ATOM 4472 C C . ASN B 1 263 ? -23.844 13.047 15.164 1 91.25 263 ASN B C 1
ATOM 4474 O O . ASN B 1 263 ? -24.922 13.578 15.406 1 91.25 263 ASN B O 1
ATOM 4478 N N . GLY B 1 264 ? -22.812 13.688 15.039 1 89.81 264 GLY B N 1
ATOM 4479 C CA . GLY B 1 264 ? -22.75 15.117 15.297 1 89.81 264 GLY B CA 1
ATOM 4480 C C . GLY B 1 264 ? -23.453 15.953 14.242 1 89.81 264 GLY B C 1
ATOM 4481 O O . GLY B 1 264 ? -23.812 17.094 14.492 1 89.81 264 GLY B O 1
ATOM 4482 N N . MET B 1 265 ? -23.672 15.336 13.078 1 90.94 265 MET B N 1
ATOM 4483 C CA . MET B 1 265 ? -24.297 16.094 11.992 1 90.94 265 MET B CA 1
ATOM 4484 C C . MET B 1 265 ? -25.703 16.547 12.383 1 90.94 265 MET B C 1
ATOM 4486 O O . MET B 1 265 ? -26.172 17.594 11.945 1 90.94 265 MET B O 1
ATOM 4490 N N . GLU B 1 266 ? -26.297 15.836 13.234 1 91.38 266 GLU B N 1
ATOM 4491 C CA . GLU B 1 266 ? -27.625 16.172 13.719 1 91.38 266 GLU B CA 1
ATOM 4492 C C . GLU B 1 266 ? -27.594 17.438 14.586 1 91.38 266 GLU B C 1
ATOM 4494 O O . GLU B 1 266 ? -28.594 18.125 14.727 1 91.38 266 GLU B O 1
ATOM 4499 N N . LYS B 1 267 ? -26.484 17.75 15.148 1 93.75 267 LYS B N 1
ATOM 4500 C CA . LYS B 1 267 ? -26.328 18.891 16.047 1 93.75 267 LYS B CA 1
ATOM 4501 C C . LYS B 1 267 ? -25.281 19.875 15.531 1 93.75 267 LYS B C 1
ATOM 4503 O O . LYS B 1 267 ? -24.594 20.531 16.312 1 93.75 267 LYS B O 1
ATOM 4508 N N . LEU B 1 268 ? -25.125 19.859 14.258 1 93.69 268 LEU B N 1
ATOM 4509 C CA . LEU B 1 268 ? -24.062 20.625 13.633 1 93.69 268 LEU B CA 1
ATOM 4510 C C . LEU B 1 268 ? -24.125 22.094 14.023 1 93.69 268 LEU B C 1
ATOM 4512 O O . LEU B 1 268 ? -23.125 22.688 14.406 1 93.69 268 LEU B O 1
ATOM 4516 N N . ASP B 1 269 ? -25.281 22.688 13.938 1 94.38 269 ASP B N 1
ATOM 4517 C CA . ASP B 1 269 ? -25.453 24.109 14.234 1 94.38 269 ASP B CA 1
ATOM 4518 C C . ASP B 1 269 ? -25.062 24.422 15.672 1 94.38 269 ASP B C 1
ATOM 4520 O O . ASP B 1 269 ? -24.359 25.406 15.93 1 94.38 269 ASP B O 1
ATOM 4524 N N . ALA B 1 270 ? -25.547 23.562 16.562 1 96.5 270 ALA B N 1
ATOM 4525 C CA . ALA B 1 270 ? -25.234 23.766 17.969 1 96.5 270 ALA B CA 1
ATOM 4526 C C . ALA B 1 270 ? -23.734 23.594 18.234 1 96.5 270 ALA B C 1
ATOM 4528 O O . ALA B 1 270 ? -23.156 24.312 19.062 1 96.5 270 ALA B O 1
ATOM 4529 N N . ILE B 1 271 ? -23.203 22.734 17.594 1 96.38 271 ILE B N 1
ATOM 4530 C CA . ILE B 1 271 ? -21.781 22.484 17.75 1 96.38 271 ILE B CA 1
ATOM 4531 C C . ILE B 1 271 ? -20.984 23.641 17.172 1 96.38 271 ILE B C 1
ATOM 4533 O O . ILE B 1 271 ? -20 24.094 17.781 1 96.38 271 ILE B O 1
ATOM 4537 N N . MET B 1 272 ? -21.406 24.141 16.047 1 95.44 272 MET B N 1
ATOM 4538 C CA . MET B 1 272 ? -20.75 25.297 15.453 1 95.44 272 MET B CA 1
ATOM 4539 C C . MET B 1 272 ? -20.828 26.5 16.391 1 95.44 272 MET B C 1
ATOM 4541 O O . MET B 1 272 ? -19.859 27.266 16.516 1 95.44 272 MET B O 1
ATOM 4545 N N . GLU B 1 273 ? -21.938 26.641 16.969 1 96.44 273 GLU B N 1
ATOM 4546 C CA . GLU B 1 273 ? -22.109 27.719 17.938 1 96.44 273 GLU B CA 1
ATOM 4547 C C . GLU B 1 273 ? -21.172 27.562 19.125 1 96.44 273 GLU B C 1
ATOM 4549 O O . GLU B 1 273 ? -20.578 28.531 19.578 1 96.44 273 GLU B O 1
ATOM 4554 N N . ALA B 1 274 ? -21.094 26.375 19.594 1 97.44 274 ALA B N 1
ATOM 4555 C CA . ALA B 1 274 ? -20.172 26.094 20.688 1 97.44 274 ALA B CA 1
ATOM 4556 C C . ALA B 1 274 ? -18.734 26.422 20.297 1 97.44 274 ALA B C 1
ATOM 4558 O O . ALA B 1 274 ? -17.984 26.969 21.094 1 97.44 274 ALA B O 1
ATOM 4559 N N . MET B 1 275 ? -18.375 26.062 19.094 1 96.88 275 MET B N 1
ATOM 4560 C CA . MET B 1 275 ? -17.016 26.328 18.609 1 96.88 275 MET B CA 1
ATOM 4561 C C . MET B 1 275 ? -16.766 27.828 18.516 1 96.88 275 MET B C 1
ATOM 4563 O O . MET B 1 275 ? -15.672 28.297 18.844 1 96.88 275 MET B O 1
ATOM 4567 N N . GLU B 1 276 ? -17.703 28.547 18.125 1 95.75 276 GLU B N 1
ATOM 4568 C CA . GLU B 1 276 ? -17.578 30 18.047 1 95.75 276 GLU B CA 1
ATOM 4569 C C . GLU B 1 276 ? -17.453 30.625 19.438 1 95.75 276 GLU B C 1
ATOM 4571 O O . GLU B 1 276 ? -16.578 31.469 19.656 1 95.75 276 GLU B O 1
ATOM 4576 N N . GLN B 1 277 ? -18.297 30.188 20.297 1 97.62 277 GLN B N 1
ATOM 4577 C CA . GLN B 1 277 ? -18.344 30.766 21.641 1 97.62 277 GLN B CA 1
ATOM 4578 C C . GLN B 1 277 ? -17.062 30.469 22.391 1 97.62 277 GLN B C 1
ATOM 4580 O O . GLN B 1 277 ? -16.609 31.281 23.203 1 97.62 277 GLN B O 1
ATOM 4585 N N . THR B 1 278 ? -16.484 29.328 22.172 1 98.12 278 THR B N 1
ATOM 4586 C CA . THR B 1 278 ? -15.281 28.938 22.875 1 98.12 278 THR B CA 1
ATOM 4587 C C . THR B 1 278 ? -14.039 29.484 22.188 1 98.12 278 THR B C 1
ATOM 4589 O O . THR B 1 278 ? -12.945 29.453 22.75 1 98.12 278 THR B O 1
ATOM 4592 N N . GLY B 1 279 ? -14.172 29.922 20.891 1 97.75 279 GLY B N 1
ATOM 4593 C CA . GLY B 1 279 ? -13.047 30.406 20.125 1 97.75 279 GLY B CA 1
ATOM 4594 C C . GLY B 1 279 ? -12.18 29.297 19.562 1 97.75 279 GLY B C 1
ATOM 4595 O O . GLY B 1 279 ? -10.992 29.5 19.297 1 97.75 279 GLY B O 1
ATOM 4596 N N . SER B 1 280 ? -12.734 28.141 19.469 1 97.81 280 SER B N 1
ATOM 4597 C CA . SER B 1 280 ? -11.961 26.969 19.078 1 97.81 280 SER B CA 1
ATOM 4598 C C . SER B 1 280 ? -11.414 27.109 17.656 1 97.81 280 SER B C 1
ATOM 4600 O O . SER B 1 280 ? -10.281 26.719 17.391 1 97.81 280 SER B O 1
ATOM 4602 N N . LEU B 1 281 ? -12.18 27.609 16.703 1 96.62 281 LEU B N 1
ATOM 4603 C CA . LEU B 1 281 ? -11.727 27.797 15.328 1 96.62 281 LEU B CA 1
ATOM 4604 C C . LEU B 1 281 ? -10.578 28.812 15.281 1 96.62 281 LEU B C 1
ATOM 4606 O O . LEU B 1 281 ? -9.578 28.578 14.586 1 96.62 281 LEU B O 1
ATOM 4610 N N . GLU B 1 282 ? -10.703 29.859 16.031 1 97.19 282 GLU B N 1
ATOM 4611 C CA . GLU B 1 282 ? -9.656 30.875 16.078 1 97.19 282 GLU B CA 1
ATOM 4612 C C . GLU B 1 282 ? -8.383 30.328 16.719 1 97.19 282 GLU B C 1
ATOM 4614 O O . GLU B 1 282 ? -7.277 30.609 16.266 1 97.19 282 GLU B O 1
ATOM 4619 N N . TYR B 1 283 ? -8.578 29.594 17.797 1 98.19 283 TYR B N 1
ATOM 4620 C CA . TYR B 1 283 ? -7.438 28.938 18.438 1 98.19 283 TYR B CA 1
ATOM 4621 C C . TYR B 1 283 ? -6.664 28.094 17.438 1 98.19 283 TYR B C 1
ATOM 4623 O O . TYR B 1 283 ? -5.438 28.172 17.359 1 98.19 283 TYR B O 1
ATOM 4631 N N . THR B 1 284 ? -7.359 27.266 16.672 1 98.12 284 THR B N 1
ATOM 4632 C CA . THR B 1 284 ? -6.746 26.391 15.68 1 98.12 284 THR B CA 1
ATOM 4633 C C . THR B 1 284 ? -6.059 27.203 14.586 1 98.12 284 THR B C 1
ATOM 4635 O O . THR B 1 284 ? -4.949 26.859 14.156 1 98.12 284 THR B O 1
ATOM 4638 N N . ARG B 1 285 ? -6.688 28.281 14.148 1 97.31 285 ARG B N 1
ATOM 4639 C CA . ARG B 1 285 ? -6.094 29.156 13.148 1 97.31 285 ARG B CA 1
ATOM 4640 C C . ARG B 1 285 ? -4.797 29.781 13.656 1 97.31 285 ARG B C 1
ATOM 4642 O O . ARG B 1 285 ? -3.816 29.875 12.914 1 97.31 285 ARG B O 1
ATOM 4649 N N . GLN B 1 286 ? -4.852 30.219 14.859 1 97.88 286 GLN B N 1
ATOM 4650 C CA . GLN B 1 286 ? -3.666 30.828 15.445 1 97.88 286 GLN B CA 1
ATOM 4651 C C . GLN B 1 286 ? -2.504 29.844 15.5 1 97.88 286 GLN B C 1
ATOM 4653 O O . GLN B 1 286 ? -1.354 30.219 15.258 1 97.88 286 GLN B O 1
ATOM 4658 N N . LYS B 1 287 ? -2.814 28.641 15.828 1 98.31 287 LYS B N 1
ATOM 4659 C CA . LYS B 1 287 ? -1.779 27.609 15.812 1 98.31 287 LYS B CA 1
ATOM 4660 C C . LYS B 1 287 ? -1.21 27.438 14.406 1 98.31 287 LYS B C 1
ATOM 4662 O O . LYS B 1 287 ? -0.003 27.25 14.242 1 98.31 287 LYS B O 1
ATOM 4667 N N . ALA B 1 288 ? -2.078 27.422 13.422 1 98.38 288 ALA B N 1
ATOM 4668 C CA . ALA B 1 288 ? -1.64 27.312 12.031 1 98.38 288 ALA B CA 1
ATOM 4669 C C . ALA B 1 288 ? -0.723 28.469 11.656 1 98.38 288 ALA B C 1
ATOM 4671 O O . ALA B 1 288 ? 0.293 28.281 10.984 1 98.38 288 ALA B O 1
ATOM 4672 N N . TYR B 1 289 ? -1.068 29.703 12.109 1 98.12 289 TYR B N 1
ATOM 4673 C CA . TYR B 1 289 ? -0.255 30.891 11.828 1 98.12 289 TYR B CA 1
ATOM 4674 C C . TYR B 1 289 ? 1.128 30.75 12.453 1 98.12 289 TYR B C 1
ATOM 4676 O O . TYR B 1 289 ? 2.135 31.094 11.828 1 98.12 289 TYR B O 1
ATOM 4684 N N . GLN B 1 290 ? 1.106 30.25 13.656 1 98.5 290 GLN B N 1
ATOM 4685 C CA . GLN B 1 290 ? 2.379 30.062 14.344 1 98.5 290 GLN B CA 1
ATOM 4686 C C . GLN B 1 290 ? 3.262 29.062 13.586 1 98.5 290 GLN B C 1
ATOM 4688 O O . GLN B 1 290 ? 4.469 29.281 13.445 1 98.5 290 GLN B O 1
ATOM 4693 N N . GLU B 1 291 ? 2.674 27.984 13.148 1 98.62 291 GLU B N 1
ATOM 4694 C CA . GLU B 1 291 ? 3.424 27 12.383 1 98.62 291 GLU B CA 1
ATOM 4695 C C . GLU B 1 291 ? 3.938 27.594 11.078 1 98.62 291 GLU B C 1
ATOM 4697 O O . GLU B 1 291 ? 5.062 27.312 10.664 1 98.62 291 GLU B O 1
ATOM 4702 N N . ALA B 1 292 ? 3.133 28.375 10.383 1 98.44 292 ALA B N 1
ATOM 4703 C CA . ALA B 1 292 ? 3.561 29.016 9.148 1 98.44 292 ALA B CA 1
ATOM 4704 C C . ALA B 1 292 ? 4.734 29.953 9.398 1 98.44 292 ALA B C 1
ATOM 4706 O O . ALA B 1 292 ? 5.668 30.016 8.594 1 98.44 292 ALA B O 1
ATOM 4707 N N . ASP B 1 293 ? 4.711 30.719 10.508 1 98.56 293 ASP B N 1
ATOM 4708 C CA . ASP B 1 293 ? 5.801 31.609 10.867 1 98.56 293 ASP B CA 1
ATOM 4709 C C . ASP B 1 293 ? 7.098 30.828 11.102 1 98.56 293 ASP B C 1
ATOM 4711 O O . ASP B 1 293 ? 8.172 31.266 10.68 1 98.56 293 ASP B O 1
ATOM 4715 N N . LYS B 1 294 ? 6.961 29.719 11.836 1 98.81 294 LYS B N 1
ATOM 4716 C CA . LYS B 1 294 ? 8.125 28.859 12.039 1 98.81 294 LYS B CA 1
ATOM 4717 C C . LYS B 1 294 ? 8.703 28.406 10.711 1 98.81 294 LYS B C 1
ATOM 4719 O O . LYS B 1 294 ? 9.922 28.359 10.539 1 98.81 294 LYS B O 1
ATOM 4724 N N . ALA B 1 295 ? 7.789 27.969 9.781 1 98.88 295 ALA B N 1
ATOM 4725 C CA . ALA B 1 295 ? 8.234 27.531 8.461 1 98.88 295 ALA B CA 1
ATOM 4726 C C . ALA B 1 295 ? 9.039 28.625 7.762 1 98.88 295 ALA B C 1
ATOM 4728 O O . ALA B 1 295 ? 10.141 28.375 7.27 1 98.88 295 ALA B O 1
ATOM 4729 N N . ILE B 1 296 ? 8.539 29.859 7.746 1 98.69 296 ILE B N 1
ATOM 4730 C CA . ILE B 1 296 ? 9.172 30.984 7.062 1 98.69 296 ILE B CA 1
ATOM 4731 C C . ILE B 1 296 ? 10.531 31.266 7.699 1 98.69 296 ILE B C 1
ATOM 4733 O O . ILE B 1 296 ? 11.508 31.547 6.996 1 98.69 296 ILE B O 1
ATOM 4737 N N . ALA B 1 297 ? 10.609 31.203 9.016 1 98.81 297 ALA B N 1
ATOM 4738 C CA . ALA B 1 297 ? 11.852 31.469 9.734 1 98.81 297 ALA B CA 1
ATOM 4739 C C . ALA B 1 297 ? 12.953 30.5 9.289 1 98.81 297 ALA B C 1
ATOM 4741 O O . ALA B 1 297 ? 14.125 30.875 9.234 1 98.81 297 ALA B O 1
ATOM 4742 N N . GLU B 1 298 ? 12.625 29.266 8.953 1 98.81 298 GLU B N 1
ATOM 4743 C CA . GLU B 1 298 ? 13.594 28.25 8.547 1 98.81 298 GLU B CA 1
ATOM 4744 C C . GLU B 1 298 ? 14.227 28.594 7.203 1 98.81 298 GLU B C 1
ATOM 4746 O O . GLU B 1 298 ? 15.289 28.078 6.859 1 98.81 298 GLU B O 1
ATOM 4751 N N . LEU B 1 299 ? 13.578 29.469 6.434 1 98.75 299 LEU B N 1
ATOM 4752 C CA . LEU B 1 299 ? 14.047 29.766 5.09 1 98.75 299 LEU B CA 1
ATOM 4753 C C . LEU B 1 299 ? 15.172 30.797 5.129 1 98.75 299 LEU B C 1
ATOM 4755 O O . LEU B 1 299 ? 15.742 31.141 4.09 1 98.75 299 LEU B O 1
ATOM 4759 N N . SER B 1 300 ? 15.547 31.266 6.305 1 98.44 300 SER B N 1
ATOM 4760 C CA . SER B 1 300 ? 16.609 32.281 6.449 1 98.44 300 SER B CA 1
ATOM 4761 C C . SER B 1 300 ? 17.938 31.734 5.906 1 98.44 300 SER B C 1
ATOM 4763 O O . SER B 1 300 ? 18.812 32.531 5.551 1 98.44 300 SER B O 1
ATOM 4765 N N . VAL B 1 301 ? 18.078 30.453 5.805 1 97.69 301 VAL B N 1
ATOM 4766 C CA . VAL B 1 301 ? 19.312 29.797 5.367 1 97.69 301 VAL B CA 1
ATOM 4767 C C . VAL B 1 301 ? 19.484 29.969 3.859 1 97.69 301 VAL B C 1
ATOM 4769 O O . VAL B 1 301 ? 20.578 29.797 3.328 1 97.69 301 VAL B O 1
ATOM 4772 N N . LEU B 1 302 ? 18.422 30.344 3.18 1 98.25 302 LEU B N 1
ATOM 4773 C CA . LEU B 1 302 ? 18.453 30.438 1.726 1 98.25 302 LEU B CA 1
ATOM 4774 C C . LEU B 1 302 ? 18.797 31.859 1.29 1 98.25 302 LEU B C 1
ATOM 4776 O O . LEU B 1 302 ? 18.391 32.844 1.936 1 98.25 302 LEU B O 1
ATOM 4780 N N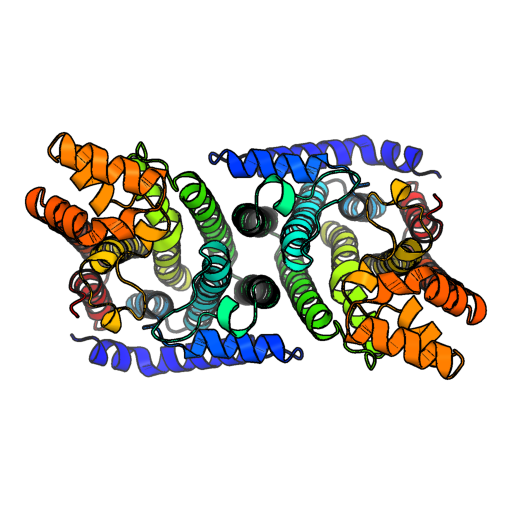 . SER B 1 303 ? 19.5 31.984 0.206 1 97.19 303 SER B N 1
ATOM 4781 C CA . SER B 1 303 ? 19.719 33.281 -0.419 1 97.19 303 SER B CA 1
ATOM 4782 C C . SER B 1 303 ? 18.438 33.844 -1.041 1 97.19 303 SER B C 1
ATOM 4784 O O . SER B 1 303 ? 17.578 33.062 -1.461 1 97.19 303 SER B O 1
ATOM 4786 N N . GLU B 1 304 ? 18.375 35.156 -1.131 1 97.81 304 GLU B N 1
ATOM 4787 C CA . GLU B 1 304 ? 17.203 35.75 -1.763 1 97.81 304 GLU B CA 1
ATOM 4788 C C . GLU B 1 304 ? 17.094 35.344 -3.23 1 97.81 304 GLU B C 1
ATOM 4790 O O . GLU B 1 304 ? 18.094 35.375 -3.959 1 97.81 304 GLU B O 1
ATOM 4795 N N . SER B 1 305 ? 15.992 34.938 -3.65 1 97.81 305 SER B N 1
ATOM 4796 C CA . SER B 1 305 ? 15.672 34.5 -5.008 1 97.81 305 SER B CA 1
ATOM 4797 C C . SER B 1 305 ? 14.164 34.406 -5.211 1 97.81 305 SER B C 1
ATOM 4799 O O . SER B 1 305 ? 13.398 34.406 -4.246 1 97.81 305 SER B O 1
ATOM 4801 N N . PRO B 1 306 ? 13.711 34.406 -6.461 1 98.19 306 PRO B N 1
ATOM 4802 C CA . PRO B 1 306 ? 12.281 34.188 -6.691 1 98.19 306 PRO B CA 1
ATOM 4803 C C . PRO B 1 306 ? 11.781 32.875 -6.094 1 98.19 306 PRO B C 1
ATOM 4805 O O . PRO B 1 306 ? 10.609 32.781 -5.699 1 98.19 306 PRO B O 1
ATOM 4808 N N . TYR B 1 307 ? 12.664 31.906 -6.012 1 98.56 307 TYR B N 1
ATOM 4809 C CA . TYR B 1 307 ? 12.266 30.625 -5.453 1 98.56 307 TYR B CA 1
ATOM 4810 C C . TYR B 1 307 ? 12.07 30.719 -3.943 1 98.56 307 TYR B C 1
ATOM 4812 O O . TYR B 1 307 ? 11.125 30.141 -3.398 1 98.56 307 TYR B O 1
ATOM 4820 N N . LYS B 1 308 ? 12.969 31.359 -3.254 1 98.44 308 LYS B N 1
ATOM 4821 C CA . LYS B 1 308 ? 12.758 31.609 -1.828 1 98.44 308 LYS B CA 1
ATOM 4822 C C . LYS B 1 308 ? 11.461 32.375 -1.586 1 98.44 308 LYS B C 1
ATOM 4824 O O . LYS B 1 308 ? 10.695 32.031 -0.68 1 98.44 308 LYS B O 1
ATOM 4829 N N . GLU B 1 309 ? 11.219 33.375 -2.395 1 98.44 309 GLU B N 1
ATOM 4830 C CA . GLU B 1 309 ? 9.992 34.156 -2.271 1 98.44 309 GLU B CA 1
ATOM 4831 C C . GLU B 1 309 ? 8.758 33.281 -2.463 1 98.44 309 GLU B C 1
ATOM 4833 O O . GLU B 1 309 ? 7.754 33.469 -1.767 1 98.44 309 GLU B O 1
ATOM 4838 N N . ALA B 1 310 ? 8.828 32.406 -3.412 1 98.5 310 ALA B N 1
ATOM 4839 C CA . ALA B 1 310 ? 7.723 31.484 -3.664 1 98.5 310 ALA B CA 1
ATOM 4840 C C . ALA B 1 310 ? 7.449 30.609 -2.445 1 98.5 310 ALA B C 1
ATOM 4842 O O . ALA B 1 310 ? 6.293 30.391 -2.082 1 98.5 310 ALA B O 1
ATOM 4843 N N . LEU B 1 311 ? 8.523 30.094 -1.806 1 98.75 311 LEU B N 1
ATOM 4844 C CA . LEU B 1 311 ? 8.375 29.266 -0.618 1 98.75 311 LEU B CA 1
ATOM 4845 C C . LEU B 1 311 ? 7.734 30.047 0.522 1 98.75 311 LEU B C 1
ATOM 4847 O O . LEU B 1 311 ? 6.875 29.531 1.236 1 98.75 311 LEU B O 1
ATOM 4851 N N . VAL B 1 312 ? 8.117 31.266 0.699 1 98.5 312 VAL B N 1
ATOM 4852 C CA . VAL B 1 312 ? 7.527 32.125 1.711 1 98.5 312 VAL B CA 1
ATOM 4853 C C . VAL B 1 312 ? 6.047 32.344 1.407 1 98.5 312 VAL B C 1
ATOM 4855 O O . VAL B 1 312 ? 5.203 32.281 2.305 1 98.5 312 VAL B O 1
ATOM 4858 N N . THR B 1 313 ? 5.75 32.594 0.155 1 97.62 313 THR B N 1
ATOM 4859 C CA . THR B 1 313 ? 4.375 32.844 -0.273 1 97.62 313 THR B CA 1
ATOM 4860 C C . THR B 1 313 ? 3.502 31.625 -0.019 1 97.62 313 THR B C 1
ATOM 4862 O O . THR B 1 313 ? 2.355 31.75 0.418 1 97.62 313 THR B O 1
ATOM 4865 N N . LEU B 1 314 ? 4.02 30.438 -0.289 1 97 314 LEU B N 1
ATOM 4866 C CA . LEU B 1 314 ? 3.262 29.219 -0.049 1 97 314 LEU B CA 1
ATOM 4867 C C . LEU B 1 314 ? 2.92 29.078 1.43 1 97 314 LEU B C 1
ATOM 4869 O O . LEU B 1 314 ? 1.844 28.578 1.777 1 97 314 LEU B O 1
ATOM 4873 N N . ALA B 1 315 ? 3.865 29.422 2.297 1 97.31 315 ALA B N 1
ATOM 4874 C CA . ALA B 1 315 ? 3.6 29.375 3.732 1 97.31 315 ALA B CA 1
ATOM 4875 C C . ALA B 1 315 ? 2.451 30.312 4.105 1 97.31 315 ALA B C 1
ATOM 4877 O O . ALA B 1 315 ? 1.557 29.938 4.867 1 97.31 315 ALA B O 1
ATOM 4878 N N . HIS B 1 316 ? 2.43 31.484 3.506 1 95.88 316 HIS B N 1
ATOM 4879 C CA . HIS B 1 316 ? 1.348 32.438 3.748 1 95.88 316 HIS B CA 1
ATOM 4880 C C . HIS B 1 316 ? 0.025 31.906 3.199 1 95.88 316 HIS B C 1
ATOM 4882 O O . HIS B 1 316 ? -1.012 32 3.859 1 95.88 316 HIS B O 1
ATOM 4888 N N . MET B 1 317 ? 0.047 31.344 2.092 1 92.38 317 MET B N 1
ATOM 4889 C CA . MET B 1 317 ? -1.158 30.859 1.433 1 92.38 317 MET B CA 1
ATOM 4890 C C . MET B 1 317 ? -1.751 29.672 2.195 1 92.38 317 MET B C 1
ATOM 4892 O O . MET B 1 317 ? -2.967 29.469 2.186 1 92.38 317 MET B O 1
ATOM 4896 N N . SER B 1 318 ? -0.88 28.875 2.789 1 91.06 318 SER B N 1
ATOM 4897 C CA . SER B 1 318 ? -1.347 27.703 3.52 1 91.06 318 SER B CA 1
ATOM 4898 C C . SER B 1 318 ? -2.262 28.094 4.676 1 91.06 318 SER B C 1
ATOM 4900 O O . SER B 1 318 ? -3.096 27.297 5.113 1 91.06 318 SER B O 1
ATOM 4902 N N . VAL B 1 319 ? -2.117 29.328 5.195 1 91.69 319 VAL B N 1
ATOM 4903 C CA . VAL B 1 319 ? -2.879 29.703 6.383 1 91.69 319 VAL B CA 1
ATOM 4904 C C . VAL B 1 319 ? -3.926 30.75 6.02 1 91.69 319 VAL B C 1
ATOM 4906 O O . VAL B 1 319 ? -4.812 31.062 6.82 1 91.69 319 VAL B O 1
ATOM 4909 N N . HIS B 1 320 ? -3.75 31.406 4.887 1 80.44 320 HIS B N 1
ATOM 4910 C CA . HIS B 1 320 ? -4.754 32.375 4.445 1 80.44 320 HIS B CA 1
ATOM 4911 C C . HIS B 1 320 ? -5.637 31.781 3.348 1 80.44 320 HIS B C 1
ATOM 4913 O O . HIS B 1 320 ? -6.039 32.5 2.422 1 80.44 320 HIS B O 1
ATOM 4919 N N . ARG B 1 321 ? -5.691 30.562 3.484 1 64.5 321 ARG B N 1
ATOM 4920 C CA . ARG B 1 321 ? -6.523 29.906 2.486 1 64.5 321 ARG B CA 1
ATOM 4921 C C . ARG B 1 321 ? -7.965 30.391 2.564 1 64.5 321 ARG B C 1
ATOM 4923 O O . ARG B 1 321 ? -8.539 30.484 3.652 1 64.5 321 ARG B O 1
ATOM 4930 N N . SER B 1 322 ? -8.055 31.594 1.898 1 53.34 322 SER B N 1
ATOM 4931 C CA . SER B 1 322 ? -9.43 32.062 1.805 1 53.34 322 SER B CA 1
ATOM 4932 C C . SER B 1 322 ? -10.25 31.188 0.87 1 53.34 322 SER B C 1
ATOM 4934 O O . SER B 1 322 ? -9.695 30.438 0.064 1 53.34 322 SER B O 1
ATOM 4936 N N . LYS B 1 323 ? -11.688 31.359 1.063 1 42.5 323 LYS B N 1
ATOM 4937 C CA . LYS B 1 323 ? -12.648 30.812 0.111 1 42.5 323 LYS B CA 1
ATOM 4938 C C . LYS B 1 323 ? -12.148 30.953 -1.322 1 42.5 323 LYS B C 1
ATOM 4940 O O . LYS B 1 323 ? -11.461 31.922 -1.65 1 42.5 323 LYS B O 1
#